Protein AF-A0A8S8YD33-F1 (afdb_monomer_lite)

Foldseek 3Di:
DFDQDPVRDTDDPADAADADADPDPDADADDDDLVVLQVLLLQLLVLLLLLLVLLLQLVVCVVVVNVVSNVVSVVSNVVSVVSNVVSLDFDKDKDKDWAADPPACQWYDPDVDDIHGHPGGTRIHIYIDTHNHWNDADQLVVLVVLLVCLLVVLVVLVVCCVPVVPDCVSVVVLVVCLVVSLSSLLRSLLSSVLNVLCVVLVDTDGSSLLSLLLVLLSVLLNQLVNCLVPPLLVPADPPDDPVRSVCCSVVPVSVVSSLVSLVVSLVVCLVQLQALSSLLSSQLSSLLSNSSSVSSVLLVVLSVVGSVSNSVSSVCSSVPVNNVSSRVSSNVRSVSNHCCNVVVVVVVVVVVVVVVVQVVQLVCLVVVDNDVPPPHSHGDDPPPVVVVVVVPDDDPPPPPDPDDDDDDDDDDDDDDDDDDDDDDDD

Secondary structure (DSSP, 8-state):
--EE-TTS-EEPPPPBPPB---SS---------HHHHHHHHHHTHHHHHHHHHHHHHHHHHHHTT-HHHHHHHHHHHHHHHHHHHHHSPPPEEEEEEEEEEEEEEEEEEETTEEEEEEEEEEEEEEEEEE---B--PPPTHHHHHHHHHHHHHHHHHHHHHHTSTT-HHHHHHHHHHHHHHHHHHHHHHHHHHHHHHHHHH----BHHHHHHHHHHHHHHHHHHHHHHHHTHHHHS-TTS-HHHHHHHIIIIIHHHHHHHHHHHHHHHTGGGG-SHHHHHHHHHHHHHHHHHHHHHHHHHHHTTT-HHHHHHHHHHIIIIIHHHHHHHHHHHHHHHHHHHHHHTHHHHHHHHHHHHHHHHHHHHHTTT---SSSS--S-----TTHHHHHTSS------------------------S----PPP-

Structure (mmCIF, N/CA/C/O backbone):
data_AF-A0A8S8YD33-F1
#
_entry.id   AF-A0A8S8YD33-F1
#
loop_
_atom_site.group_PDB
_atom_site.id
_atom_site.type_symbol
_atom_site.label_atom_id
_atom_site.label_alt_id
_atom_site.label_comp_id
_atom_site.label_asym_id
_atom_site.label_entity_id
_atom_site.label_seq_id
_atom_site.pdbx_PDB_ins_code
_atom_site.Cartn_x
_atom_site.Cartn_y
_atom_site.Cartn_z
_atom_site.occupancy
_atom_site.B_iso_or_equiv
_atom_site.auth_seq_id
_atom_site.auth_comp_id
_atom_site.auth_asym_id
_atom_site.auth_atom_id
_atom_site.pdbx_PDB_model_num
ATOM 1 N N . MET A 1 1 ? 0.042 -13.503 48.644 1.00 48.62 1 MET A N 1
ATOM 2 C CA . MET A 1 1 ? 0.749 -13.759 49.919 1.00 48.62 1 MET A CA 1
ATOM 3 C C . MET A 1 1 ? 0.079 -12.969 51.020 1.00 48.62 1 MET A C 1
ATOM 5 O O . MET A 1 1 ? 0.002 -11.761 50.881 1.00 48.62 1 MET A O 1
ATOM 9 N N . ARG A 1 2 ? -0.423 -13.624 52.069 1.00 61.50 2 ARG A N 1
ATOM 10 C CA . ARG A 1 2 ? -0.834 -12.936 53.302 1.00 61.50 2 ARG A CA 1
ATOM 11 C C . ARG A 1 2 ? 0.424 -12.749 54.149 1.00 61.50 2 ARG A C 1
ATOM 13 O O . ARG A 1 2 ? 1.148 -13.723 54.335 1.00 61.50 2 ARG A O 1
ATOM 20 N N . TRP A 1 3 ? 0.704 -11.539 54.613 1.00 63.03 3 TRP A N 1
ATOM 21 C CA . TRP A 1 3 ? 1.865 -11.266 55.469 1.00 63.03 3 TRP A CA 1
ATOM 22 C C . TRP A 1 3 ? 1.413 -10.521 56.723 1.00 63.03 3 TRP A C 1
ATOM 24 O O . TRP A 1 3 ? 0.431 -9.782 56.695 1.00 63.03 3 TRP A O 1
ATOM 34 N N . LYS A 1 4 ? 2.091 -10.771 57.843 1.00 60.91 4 LYS A N 1
ATOM 35 C CA . LYS A 1 4 ? 1.781 -10.147 59.128 1.00 60.91 4 LYS A CA 1
ATOM 36 C C . LYS A 1 4 ? 2.728 -8.968 59.352 1.00 60.91 4 LYS A C 1
ATOM 38 O O . LYS A 1 4 ? 3.943 -9.162 59.363 1.00 60.91 4 LYS A O 1
ATOM 43 N N . GLY A 1 5 ? 2.170 -7.765 59.459 1.00 70.56 5 GLY A N 1
ATOM 44 C CA . GLY A 1 5 ? 2.930 -6.529 59.625 1.00 70.56 5 GLY A CA 1
ATOM 45 C C . GLY A 1 5 ? 3.558 -6.400 61.021 1.00 70.56 5 GLY A C 1
ATOM 46 O O . GLY A 1 5 ? 3.204 -7.158 61.928 1.00 70.56 5 GLY A O 1
ATOM 47 N N . PRO A 1 6 ? 4.470 -5.428 61.227 1.00 64.62 6 PRO A N 1
ATOM 48 C CA . PRO A 1 6 ? 5.017 -5.087 62.549 1.00 64.62 6 PRO A CA 1
ATOM 49 C C . PRO A 1 6 ? 3.945 -4.668 63.569 1.00 64.62 6 PRO A C 1
ATOM 51 O O . PRO A 1 6 ? 4.169 -4.722 64.772 1.00 64.62 6 PRO A O 1
ATOM 54 N N . ASP A 1 7 ? 2.771 -4.269 63.083 1.00 75.88 7 ASP A N 1
ATOM 55 C CA . ASP A 1 7 ? 1.572 -3.924 63.849 1.00 75.88 7 ASP A CA 1
ATOM 56 C C . ASP A 1 7 ? 0.726 -5.152 64.252 1.00 75.88 7 ASP A C 1
ATOM 58 O O . ASP A 1 7 ? -0.344 -5.014 64.845 1.00 75.88 7 ASP A O 1
ATOM 62 N N . GLY A 1 8 ? 1.174 -6.364 63.908 1.00 71.38 8 GLY A N 1
ATOM 63 C CA . GLY A 1 8 ? 0.478 -7.615 64.193 1.00 71.38 8 GLY A CA 1
ATOM 64 C C . GLY A 1 8 ? -0.749 -7.875 63.314 1.00 71.38 8 GLY A C 1
ATOM 65 O O . GLY A 1 8 ? -1.385 -8.924 63.476 1.00 71.38 8 GLY A O 1
ATOM 66 N N . ARG A 1 9 ? -1.080 -6.982 62.370 1.00 70.44 9 ARG A N 1
ATOM 67 C CA . ARG A 1 9 ? -2.235 -7.132 61.477 1.00 70.44 9 ARG A CA 1
ATOM 68 C C . ARG A 1 9 ? -1.888 -8.012 60.281 1.00 70.44 9 ARG A C 1
ATOM 70 O O . ARG A 1 9 ? -0.763 -8.034 59.784 1.00 70.44 9 ARG A O 1
ATOM 77 N N . LEU A 1 10 ? -2.876 -8.783 59.830 1.00 69.06 10 LEU A N 1
ATOM 78 C CA . LEU A 1 10 ? -2.755 -9.628 58.648 1.00 69.06 10 LEU A CA 1
ATOM 79 C C . LEU A 1 10 ? -3.032 -8.774 57.406 1.00 69.06 10 LEU A C 1
ATOM 81 O O . LEU A 1 10 ? -4.183 -8.470 57.099 1.00 69.06 10 LEU A O 1
ATOM 85 N N . HIS A 1 11 ? -1.986 -8.397 56.682 1.00 62.88 11 HIS A N 1
ATOM 86 C CA . HIS A 1 11 ? -2.124 -7.711 55.408 1.00 62.88 11 HIS A CA 1
ATOM 87 C C . HIS A 1 11 ? -2.469 -8.730 54.324 1.00 62.88 11 HIS A C 1
ATOM 89 O O . HIS A 1 11 ? -1.691 -9.635 53.994 1.00 62.88 11 HIS A O 1
ATOM 95 N N . VAL A 1 12 ? -3.672 -8.583 53.777 1.00 64.44 12 VAL A N 1
ATOM 96 C CA . VAL A 1 12 ? -4.115 -9.298 52.584 1.00 64.44 12 VAL A CA 1
ATOM 97 C C . VAL A 1 12 ? -3.797 -8.405 51.384 1.00 64.44 12 VAL A C 1
ATOM 99 O O . VAL A 1 12 ? -4.122 -7.217 51.415 1.00 64.44 12 VAL A O 1
ATOM 102 N N . PRO A 1 13 ? -3.131 -8.926 50.342 1.00 63.09 13 PRO A N 1
ATOM 103 C CA . PRO A 1 13 ? -2.865 -8.151 49.145 1.00 63.09 13 PRO A CA 1
ATOM 104 C C . PRO A 1 13 ? -4.206 -7.771 48.526 1.00 63.09 13 PRO A C 1
ATOM 106 O O . PRO A 1 13 ? -5.097 -8.616 48.422 1.00 63.09 13 PRO A O 1
ATOM 109 N N . ALA A 1 14 ? -4.340 -6.505 48.136 1.00 63.59 14 ALA A N 1
ATOM 110 C CA . ALA A 1 14 ? -5.534 -6.038 47.453 1.00 63.59 14 ALA A CA 1
ATOM 111 C C . ALA A 1 14 ? -5.821 -6.926 46.228 1.00 63.59 14 ALA A C 1
ATOM 113 O O . ALA A 1 14 ? -4.873 -7.287 45.514 1.00 63.59 14 ALA A O 1
ATOM 114 N N . PRO A 1 15 ? -7.092 -7.295 45.987 1.00 63.69 15 PRO A N 1
ATOM 115 C CA . PRO A 1 15 ? -7.449 -8.116 44.842 1.00 63.69 15 PRO A CA 1
ATOM 116 C C . PRO A 1 15 ? -7.033 -7.412 43.547 1.00 63.69 15 PRO A C 1
ATOM 118 O O . PRO A 1 15 ? -7.144 -6.192 43.406 1.00 63.69 15 PRO A O 1
ATOM 121 N N . THR A 1 16 ? -6.497 -8.187 42.610 1.00 63.69 16 THR A N 1
ATOM 122 C CA . THR A 1 16 ? -6.202 -7.713 41.258 1.00 63.69 16 THR A CA 1
ATOM 123 C C . THR A 1 16 ? -7.495 -7.627 40.466 1.00 63.69 16 THR A C 1
ATOM 125 O O . THR A 1 16 ? -8.270 -8.580 40.475 1.00 63.69 16 THR A O 1
ATOM 128 N N . ALA A 1 17 ? -7.710 -6.516 39.764 1.00 67.62 17 ALA A N 1
ATOM 129 C CA . ALA A 1 17 ? -8.888 -6.364 38.917 1.00 67.62 17 ALA A CA 1
ATOM 130 C C . ALA A 1 17 ? -8.902 -7.408 37.793 1.00 67.62 17 ALA A C 1
ATOM 132 O O . ALA A 1 17 ? -7.893 -7.611 37.105 1.00 67.62 17 ALA A O 1
ATOM 133 N N . GLU A 1 18 ? -10.059 -8.030 37.595 1.00 70.44 18 GLU A N 1
ATOM 134 C CA . GLU A 1 18 ? -10.301 -8.941 36.483 1.00 70.44 18 GLU A CA 1
ATOM 135 C C . GLU A 1 18 ? -10.449 -8.166 35.172 1.00 70.44 18 GLU A C 1
ATOM 137 O O . GLU A 1 18 ? -10.909 -7.021 35.150 1.00 70.44 18 GLU A O 1
ATOM 142 N N . ILE A 1 19 ? -10.030 -8.795 34.070 1.00 70.00 19 ILE A N 1
ATOM 143 C CA . ILE A 1 19 ? -10.244 -8.247 32.731 1.00 70.00 19 ILE A CA 1
ATOM 144 C C . ILE A 1 19 ? -11.696 -8.525 32.348 1.00 70.00 19 ILE A C 1
ATOM 146 O O . ILE A 1 19 ? -12.063 -9.679 32.137 1.00 70.00 19 ILE A O 1
ATOM 150 N N . THR A 1 20 ? -12.507 -7.480 32.233 1.00 70.12 20 THR A N 1
ATOM 151 C CA . THR A 1 20 ? -13.921 -7.571 31.855 1.00 70.12 20 THR A CA 1
ATOM 152 C C . THR A 1 20 ? -14.160 -6.900 30.501 1.00 70.12 20 THR A C 1
ATOM 154 O O . THR A 1 20 ? -13.460 -5.961 30.102 1.00 70.12 20 THR A O 1
ATOM 157 N N . LYS A 1 21 ? -15.154 -7.387 29.749 1.00 66.62 21 LYS A N 1
ATOM 158 C CA . LYS A 1 21 ? -15.618 -6.718 28.525 1.00 66.62 21 LYS A CA 1
ATOM 159 C C . LYS A 1 21 ? -16.372 -5.450 28.929 1.00 66.62 21 LYS A C 1
ATOM 161 O O . LYS A 1 21 ? -17.185 -5.504 29.846 1.00 66.62 21 LYS A O 1
ATOM 166 N N . MET A 1 22 ? -16.108 -4.323 28.268 1.00 64.81 22 MET A N 1
ATOM 167 C CA . MET A 1 22 ? -16.877 -3.108 28.545 1.00 64.81 22 MET A CA 1
ATOM 168 C C . MET A 1 22 ? -18.336 -3.280 28.116 1.00 64.81 22 MET A C 1
ATOM 170 O O . MET A 1 22 ? -18.616 -3.848 27.061 1.00 64.81 22 MET A O 1
ATOM 174 N N . THR A 1 23 ? -19.246 -2.775 28.945 1.00 62.62 23 THR A N 1
ATOM 175 C CA . THR A 1 23 ? -20.694 -2.751 28.696 1.00 62.62 23 THR A CA 1
ATOM 176 C C . THR A 1 23 ? -21.121 -1.570 27.821 1.00 62.62 23 THR A C 1
ATOM 178 O O . THR A 1 23 ? -22.196 -1.610 27.231 1.00 62.62 23 THR A O 1
ATOM 181 N N . THR A 1 24 ? -20.272 -0.546 27.692 1.00 59.47 24 THR A N 1
ATOM 182 C CA . THR A 1 24 ? -20.477 0.645 26.857 1.00 59.47 24 THR A CA 1
ATOM 183 C C . THR A 1 24 ? -19.311 0.857 25.893 1.00 59.47 24 THR A C 1
ATOM 185 O O . THR A 1 24 ? -18.147 0.685 26.257 1.00 59.47 24 THR A O 1
ATOM 188 N N . ASP A 1 25 ? -19.613 1.281 24.662 1.00 58.94 25 ASP A N 1
ATOM 189 C CA . ASP A 1 25 ? -18.620 1.623 23.635 1.00 58.94 25 ASP A CA 1
ATOM 190 C C . ASP A 1 25 ? -17.935 2.966 23.950 1.00 58.94 25 ASP A C 1
ATOM 192 O O . ASP A 1 25 ? -18.153 3.987 23.295 1.00 58.94 25 ASP A O 1
ATOM 196 N N . LEU A 1 26 ? -17.097 2.995 24.988 1.00 64.81 26 LEU A N 1
ATOM 197 C CA . LEU A 1 26 ? -16.274 4.163 25.282 1.00 64.81 26 LEU A CA 1
ATOM 198 C C . LEU A 1 26 ? -15.141 4.267 24.252 1.00 64.81 26 LEU A C 1
ATOM 200 O O . LEU A 1 26 ? -14.199 3.471 24.237 1.00 64.81 26 LEU A O 1
ATOM 204 N N . VAL A 1 27 ? -15.213 5.296 23.409 1.00 64.81 27 VAL A N 1
ATOM 205 C CA . VAL A 1 27 ? -14.166 5.632 22.440 1.00 64.81 27 VAL A CA 1
ATOM 206 C C . VAL A 1 27 ? -13.155 6.567 23.097 1.00 64.81 27 VAL A C 1
ATOM 208 O O . VAL A 1 27 ? -13.447 7.729 23.369 1.00 64.81 27 VAL A O 1
ATOM 211 N N . ILE A 1 28 ? -11.938 6.072 23.328 1.00 67.69 28 ILE A N 1
ATOM 212 C CA . ILE A 1 28 ? -10.814 6.903 23.769 1.00 67.69 28 ILE A CA 1
ATOM 213 C C . ILE A 1 28 ? -10.047 7.353 22.524 1.00 67.69 28 ILE A C 1
ATOM 215 O O . ILE A 1 28 ? -9.355 6.556 21.888 1.00 67.69 28 ILE A O 1
ATOM 219 N N . SER A 1 29 ? -10.186 8.630 22.166 1.00 67.62 29 SER A N 1
ATOM 220 C CA . SER A 1 29 ? -9.461 9.257 21.057 1.00 67.62 29 SER A CA 1
ATOM 221 C C . SER A 1 29 ? -8.371 10.193 21.570 1.00 67.62 29 SER A C 1
ATOM 223 O O . SER A 1 29 ? -8.594 10.957 22.510 1.00 67.62 29 SER A O 1
ATOM 225 N N . SER A 1 30 ? -7.218 10.203 20.907 1.00 68.00 30 SER A N 1
ATOM 226 C CA . SER A 1 30 ? -6.157 11.189 21.131 1.00 68.00 30 SER A CA 1
ATOM 227 C C . SER A 1 30 ? -6.092 12.185 19.969 1.00 68.00 30 SER A C 1
ATOM 229 O O . SER A 1 30 ? -6.488 11.857 18.852 1.00 68.00 30 SER A O 1
ATOM 231 N N . ARG A 1 31 ? -5.572 13.402 20.191 1.00 66.81 31 ARG A N 1
ATOM 232 C CA . ARG A 1 31 ? -5.235 14.303 19.075 1.00 66.81 31 ARG A CA 1
ATOM 233 C C . ARG A 1 31 ? -3.974 13.789 18.381 1.00 66.81 31 ARG A C 1
ATOM 235 O O . ARG A 1 31 ? -2.876 13.893 18.928 1.00 66.81 31 ARG A O 1
ATOM 242 N N . GLY A 1 32 ? -4.133 13.230 17.186 1.00 62.94 32 GLY A N 1
ATOM 243 C CA . GLY A 1 32 ? -3.024 12.835 16.322 1.00 62.94 32 GLY A CA 1
ATOM 244 C C . GLY A 1 32 ? -2.576 13.979 15.412 1.00 62.94 32 GLY A C 1
ATOM 245 O O . GLY A 1 32 ? -3.375 14.814 15.014 1.00 62.94 32 GLY A O 1
ATOM 246 N N . SER A 1 33 ? -1.291 14.016 15.051 1.00 77.25 33 SER A N 1
ATOM 247 C CA . SER A 1 33 ? -0.843 14.817 13.903 1.00 77.25 33 SER A CA 1
ATOM 248 C C . SER A 1 33 ? -1.083 14.007 12.623 1.00 77.25 33 SER A C 1
ATOM 250 O O . SER A 1 33 ? -0.568 12.883 12.548 1.00 77.25 33 SER A O 1
ATOM 252 N N . PRO A 1 34 ? -1.779 14.551 11.604 1.00 78.88 34 PRO A N 1
ATOM 253 C CA . PRO A 1 34 ? -2.053 13.835 10.356 1.00 78.88 34 PRO A CA 1
ATOM 254 C C . PRO A 1 34 ? -0.788 13.283 9.683 1.00 78.88 34 PRO A C 1
ATOM 256 O O . PRO A 1 34 ? -0.752 12.146 9.218 1.00 78.88 34 PRO A O 1
ATOM 259 N N . TRP A 1 35 ? 0.305 14.052 9.710 1.00 81.75 35 TRP A N 1
ATOM 260 C CA . TRP A 1 35 ? 1.582 13.654 9.110 1.00 81.75 35 TRP A CA 1
ATOM 261 C C . TRP A 1 35 ? 2.293 12.532 9.870 1.00 81.75 35 TRP A C 1
ATOM 263 O O . TRP A 1 35 ? 2.994 11.732 9.257 1.00 81.75 35 TRP A O 1
ATOM 273 N N . ARG A 1 36 ? 2.100 12.441 11.192 1.00 81.50 36 ARG A N 1
ATOM 274 C CA . ARG A 1 36 ? 2.670 11.358 12.011 1.00 81.50 36 ARG A CA 1
ATOM 275 C C . ARG A 1 36 ? 1.928 10.041 11.800 1.00 81.50 36 ARG A C 1
ATOM 277 O O . ARG A 1 36 ? 2.542 8.979 11.822 1.00 81.50 36 ARG A O 1
ATOM 284 N N . ILE A 1 37 ? 0.612 10.113 11.618 1.00 76.88 37 ILE A N 1
ATOM 285 C CA . ILE A 1 37 ? -0.213 8.953 11.266 1.00 76.88 37 ILE A CA 1
ATOM 286 C C . ILE A 1 37 ? 0.233 8.417 9.904 1.00 76.88 37 ILE A C 1
ATOM 288 O O . ILE A 1 37 ? 0.554 7.237 9.775 1.00 76.88 37 ILE A O 1
ATOM 292 N N . TYR A 1 38 ? 0.363 9.316 8.930 1.00 79.12 38 TYR A N 1
ATOM 293 C CA . TYR A 1 38 ? 0.845 8.982 7.599 1.00 79.12 38 TYR A CA 1
ATOM 294 C C . TYR A 1 38 ? 2.250 8.371 7.596 1.00 79.12 38 TYR A C 1
ATOM 296 O O . TYR A 1 38 ? 2.455 7.317 6.999 1.00 79.12 38 TYR A O 1
ATOM 304 N N . SER A 1 39 ? 3.224 8.989 8.271 1.00 81.44 39 SER A N 1
ATOM 305 C CA . SER A 1 39 ? 4.597 8.472 8.267 1.00 81.44 39 SER A CA 1
ATOM 306 C C . SER A 1 39 ? 4.684 7.074 8.878 1.00 81.44 39 SER A C 1
ATOM 308 O O . SER A 1 39 ? 5.430 6.233 8.382 1.00 81.44 39 SER A O 1
ATOM 310 N N . ARG A 1 40 ? 3.868 6.789 9.900 1.00 82.69 40 ARG A N 1
ATOM 311 C CA . ARG A 1 40 ? 3.754 5.448 10.477 1.00 82.69 40 ARG A CA 1
ATOM 312 C C . ARG A 1 40 ? 3.147 4.448 9.494 1.00 82.69 40 ARG A C 1
ATOM 314 O O . ARG A 1 40 ? 3.679 3.350 9.370 1.00 82.69 40 ARG A O 1
ATOM 321 N N . MET A 1 41 ? 2.076 4.825 8.795 1.00 81.75 41 MET A N 1
ATOM 322 C CA . MET A 1 41 ? 1.476 4.001 7.740 1.00 81.75 41 MET A CA 1
ATOM 323 C C . MET A 1 41 ? 2.497 3.691 6.643 1.00 81.75 41 MET A C 1
ATOM 325 O O . MET A 1 41 ? 2.693 2.530 6.305 1.00 81.75 41 MET A O 1
ATOM 329 N N . MET A 1 42 ? 3.226 4.691 6.146 1.00 82.56 42 MET A N 1
ATOM 330 C CA . MET A 1 42 ? 4.232 4.486 5.096 1.00 82.56 42 MET A CA 1
ATOM 331 C C . MET A 1 42 ? 5.434 3.667 5.563 1.00 82.56 42 MET A C 1
ATOM 333 O O . MET A 1 42 ? 6.000 2.909 4.779 1.00 82.56 42 MET A O 1
ATOM 337 N N . ALA A 1 43 ? 5.799 3.741 6.845 1.00 87.25 43 ALA A N 1
ATOM 338 C CA . ALA A 1 43 ? 6.868 2.915 7.398 1.00 87.25 43 ALA A CA 1
ATOM 339 C C . ALA A 1 43 ? 6.572 1.405 7.309 1.00 87.25 43 ALA A C 1
ATOM 341 O O . ALA A 1 43 ? 7.507 0.610 7.355 1.00 87.25 43 ALA A O 1
ATOM 342 N N . THR A 1 44 ? 5.304 0.998 7.152 1.00 89.62 44 THR A N 1
ATOM 343 C CA . THR A 1 44 ? 4.936 -0.416 6.948 1.00 89.62 44 THR A CA 1
ATOM 344 C C . THR A 1 44 ? 5.209 -0.924 5.529 1.00 89.62 44 THR A C 1
ATOM 346 O O . THR A 1 44 ? 5.361 -2.131 5.343 1.00 89.62 44 THR A O 1
ATOM 349 N N . VAL A 1 45 ? 5.353 -0.025 4.549 1.00 92.75 45 VAL A N 1
ATOM 350 C CA . VAL A 1 45 ? 5.555 -0.383 3.137 1.00 92.75 45 VAL A CA 1
ATOM 351 C C . VAL A 1 45 ? 6.935 -0.999 2.915 1.00 92.75 45 VAL A C 1
ATOM 353 O O . VAL A 1 45 ? 7.045 -2.013 2.235 1.00 92.75 45 VAL A O 1
ATOM 356 N N . PHE A 1 46 ? 7.992 -0.443 3.520 1.00 92.06 46 PHE A N 1
ATOM 357 C CA . PHE A 1 46 ? 9.354 -0.953 3.321 1.00 92.06 46 PHE A CA 1
ATOM 358 C C . PHE A 1 46 ? 9.526 -2.405 3.793 1.00 92.06 46 PHE A C 1
ATOM 360 O O . PHE A 1 46 ? 9.989 -3.218 2.995 1.00 92.06 46 PHE A O 1
ATOM 367 N N . PRO A 1 47 ? 9.127 -2.791 5.026 1.00 94.75 47 PRO A N 1
ATOM 368 C CA . PRO A 1 47 ? 9.139 -4.194 5.424 1.00 94.75 47 PRO A CA 1
ATOM 369 C C . PRO A 1 47 ? 8.334 -5.076 4.470 1.00 94.75 47 PRO A C 1
ATOM 371 O O . PRO A 1 47 ? 8.832 -6.117 4.058 1.00 94.75 47 PRO A O 1
ATOM 374 N N . ALA A 1 48 ? 7.129 -4.649 4.076 1.00 94.56 48 ALA A N 1
ATOM 375 C CA . ALA A 1 48 ? 6.287 -5.411 3.158 1.00 94.56 48 ALA A CA 1
ATOM 376 C C . ALA A 1 48 ? 6.961 -5.623 1.789 1.00 94.56 48 ALA A C 1
ATOM 378 O O . ALA A 1 48 ? 6.924 -6.726 1.258 1.00 94.56 48 ALA A O 1
ATOM 379 N N . PHE A 1 49 ? 7.652 -4.617 1.255 1.00 93.31 49 PHE A N 1
ATOM 380 C CA . PHE A 1 49 ? 8.395 -4.720 -0.000 1.00 93.31 49 PHE A CA 1
ATOM 381 C C . PHE A 1 49 ? 9.551 -5.723 0.067 1.00 93.31 49 PHE A C 1
ATOM 383 O O . PHE A 1 49 ? 9.689 -6.571 -0.810 1.00 93.31 49 PHE A O 1
ATOM 390 N N . PHE A 1 50 ? 10.368 -5.686 1.123 1.00 94.56 50 PHE A N 1
ATOM 391 C CA . PHE A 1 50 ? 11.429 -6.688 1.291 1.00 94.56 50 PHE A CA 1
ATOM 392 C C . PHE A 1 50 ? 10.849 -8.096 1.493 1.00 94.56 50 PHE A C 1
ATOM 394 O O . PHE A 1 50 ? 11.398 -9.083 0.991 1.00 94.56 50 PHE A O 1
ATOM 401 N N . LEU A 1 51 ? 9.711 -8.199 2.185 1.00 96.19 51 LEU A N 1
ATOM 402 C CA . LEU A 1 51 ? 8.991 -9.461 2.339 1.00 96.19 51 LEU A CA 1
ATOM 403 C C . LEU A 1 51 ? 8.450 -9.993 1.016 1.00 96.19 51 LEU A C 1
ATOM 405 O O . LEU A 1 51 ? 8.518 -11.196 0.792 1.00 96.19 51 LEU A O 1
ATOM 409 N N . LEU A 1 52 ? 7.989 -9.124 0.120 1.00 95.75 52 LEU A N 1
ATOM 410 C CA . LEU A 1 52 ? 7.530 -9.518 -1.208 1.00 95.75 52 LEU A CA 1
ATOM 411 C C . LEU A 1 52 ? 8.634 -10.236 -1.999 1.00 95.75 52 LEU A C 1
ATOM 413 O O . LEU A 1 52 ? 8.421 -11.340 -2.495 1.00 95.75 52 LEU A O 1
ATOM 417 N N . TYR A 1 53 ? 9.826 -9.638 -2.082 1.00 94.44 53 TYR A N 1
ATOM 418 C CA . TYR A 1 53 ? 10.946 -10.218 -2.833 1.00 94.44 53 TYR A CA 1
ATOM 419 C C . TYR A 1 53 ? 11.542 -11.456 -2.161 1.00 94.44 53 TYR A C 1
ATOM 421 O O . TYR A 1 53 ? 11.878 -12.418 -2.845 1.00 94.44 53 TYR A O 1
ATOM 429 N N . SER A 1 54 ? 11.657 -11.472 -0.830 1.00 95.56 54 SER A N 1
ATOM 430 C CA . SER A 1 54 ? 12.088 -12.687 -0.120 1.00 95.56 54 SER A CA 1
ATOM 431 C C . SER A 1 54 ? 11.081 -13.826 -0.281 1.00 95.56 54 SER A C 1
ATOM 433 O O . SER A 1 54 ? 11.499 -14.958 -0.500 1.00 95.56 54 SER A O 1
ATOM 435 N N . CYS A 1 55 ? 9.776 -13.535 -0.272 1.00 95.44 55 CYS A N 1
ATOM 436 C CA . CYS A 1 55 ? 8.736 -14.510 -0.598 1.00 95.44 55 CYS A CA 1
ATOM 437 C C . CYS A 1 55 ? 8.913 -15.054 -2.024 1.00 95.44 55 CYS A C 1
ATOM 439 O O . CYS A 1 55 ? 8.945 -16.270 -2.198 1.00 95.44 55 CYS A O 1
ATOM 441 N N . LEU A 1 56 ? 9.134 -14.180 -3.019 1.00 95.06 56 LEU A N 1
ATOM 442 C CA . LEU A 1 56 ? 9.421 -14.603 -4.396 1.00 95.06 56 LEU A CA 1
ATOM 443 C C . LEU A 1 56 ? 10.615 -15.553 -4.463 1.00 95.06 56 LEU A C 1
ATOM 445 O O . LEU A 1 56 ? 10.519 -16.618 -5.064 1.00 95.06 56 LEU A O 1
ATOM 449 N N . LEU A 1 57 ? 11.729 -15.191 -3.826 1.00 95.62 57 LEU A N 1
ATOM 450 C CA . LEU A 1 57 ? 12.933 -16.018 -3.828 1.00 95.62 57 LEU A CA 1
ATOM 451 C C . LEU A 1 57 ? 12.708 -17.370 -3.147 1.00 95.62 57 LEU A C 1
ATOM 453 O O . LEU A 1 57 ? 13.224 -18.374 -3.626 1.00 95.62 57 LEU A O 1
ATOM 457 N N . ILE A 1 58 ? 11.921 -17.424 -2.068 1.00 96.31 58 ILE A N 1
ATOM 458 C CA . ILE A 1 58 ? 11.542 -18.695 -1.435 1.00 96.31 58 ILE A CA 1
ATOM 459 C C . ILE A 1 58 ? 10.745 -19.556 -2.418 1.00 96.31 58 ILE A C 1
ATOM 461 O O . ILE A 1 58 ? 11.057 -20.735 -2.565 1.00 96.31 58 ILE A O 1
ATOM 465 N N . VAL A 1 59 ? 9.755 -18.985 -3.113 1.00 95.31 59 VAL A N 1
ATOM 466 C CA . VAL A 1 59 ? 8.947 -19.720 -4.100 1.00 95.31 59 VAL A CA 1
ATOM 467 C C . VAL A 1 59 ? 9.809 -20.214 -5.262 1.00 95.31 59 VAL A C 1
ATOM 469 O O . VAL A 1 59 ? 9.726 -21.389 -5.601 1.00 95.31 59 VAL A O 1
ATOM 472 N N . ILE A 1 60 ? 10.686 -19.371 -5.817 1.00 95.19 60 ILE A N 1
ATOM 473 C CA . ILE A 1 60 ? 11.643 -19.774 -6.862 1.00 95.19 60 ILE A CA 1
ATOM 474 C C . ILE A 1 60 ? 12.537 -20.910 -6.356 1.00 95.19 60 ILE A C 1
ATOM 476 O O . ILE A 1 60 ? 12.659 -21.938 -7.010 1.00 95.19 60 ILE A O 1
ATOM 480 N N . GLY A 1 61 ? 13.102 -20.779 -5.153 1.00 96.12 61 GLY A N 1
ATOM 481 C CA . GLY A 1 61 ? 13.929 -21.824 -4.554 1.00 96.12 61 GLY A CA 1
ATOM 482 C C . GLY A 1 61 ? 13.184 -23.148 -4.353 1.00 96.12 61 GLY A C 1
ATOM 483 O O . GLY A 1 61 ? 13.788 -24.207 -4.501 1.00 96.12 61 GLY A O 1
ATOM 484 N N . LEU A 1 62 ? 11.882 -23.105 -4.049 1.00 95.50 62 LEU A N 1
ATOM 485 C CA . LEU A 1 62 ? 11.029 -24.295 -3.957 1.00 95.50 62 LEU A CA 1
ATOM 486 C C . LEU A 1 62 ? 10.766 -24.926 -5.329 1.00 95.50 62 LEU A C 1
ATOM 488 O O . LEU A 1 62 ? 10.837 -26.147 -5.443 1.00 95.50 62 LEU A O 1
ATOM 492 N N . VAL A 1 63 ? 10.485 -24.116 -6.352 1.00 94.12 63 VAL A N 1
ATOM 493 C CA . VAL A 1 63 ? 10.262 -24.585 -7.732 1.00 94.12 63 VAL A CA 1
ATOM 494 C C . VAL A 1 63 ? 11.530 -25.230 -8.300 1.00 94.12 63 VAL A C 1
ATOM 496 O O . VAL A 1 63 ? 11.467 -26.328 -8.850 1.00 94.12 63 VAL A O 1
ATOM 499 N N . ASP A 1 64 ? 12.686 -24.605 -8.077 1.00 95.12 64 ASP A N 1
ATOM 500 C CA . ASP A 1 64 ? 13.990 -25.063 -8.573 1.00 95.12 64 ASP A CA 1
ATOM 501 C C . ASP A 1 64 ? 14.632 -26.155 -7.701 1.00 95.12 64 ASP A C 1
ATOM 503 O O . ASP A 1 64 ? 15.751 -26.594 -7.977 1.00 95.12 64 ASP A O 1
ATOM 507 N N . TRP A 1 65 ? 13.971 -26.573 -6.614 1.00 95.88 65 TRP A N 1
ATOM 508 C CA . TRP A 1 65 ? 14.525 -27.493 -5.611 1.00 95.88 65 TRP A CA 1
ATOM 509 C C . TRP A 1 65 ? 15.904 -27.060 -5.078 1.00 95.88 65 TRP A C 1
ATOM 511 O O . TRP A 1 65 ? 16.772 -27.886 -4.788 1.00 95.88 65 TRP A O 1
ATOM 521 N N . ASN A 1 66 ? 16.117 -25.750 -4.924 1.00 97.69 66 ASN A N 1
ATOM 522 C CA . ASN A 1 66 ? 17.381 -25.167 -4.491 1.00 97.69 66 ASN A CA 1
ATOM 523 C C . ASN A 1 66 ? 17.344 -24.798 -2.993 1.00 97.69 66 ASN A C 1
ATOM 525 O O . ASN A 1 66 ? 16.866 -23.715 -2.631 1.00 97.69 66 ASN A O 1
ATOM 529 N N . PRO A 1 67 ? 17.899 -25.640 -2.096 1.00 97.06 67 PRO A N 1
ATOM 530 C CA . PRO A 1 67 ? 17.855 -25.390 -0.656 1.00 97.06 67 PRO A CA 1
ATOM 531 C C . PRO A 1 67 ? 18.633 -24.134 -0.247 1.00 97.06 67 PRO A C 1
ATOM 533 O O . PRO A 1 67 ? 18.270 -23.483 0.730 1.00 97.06 67 PRO A O 1
ATOM 536 N N . THR A 1 68 ? 19.673 -23.756 -0.994 1.00 97.44 68 THR A N 1
ATOM 537 C CA . THR A 1 68 ? 20.489 -22.575 -0.690 1.00 97.44 68 THR A CA 1
ATOM 538 C C . THR A 1 68 ? 19.672 -21.295 -0.836 1.00 97.44 68 THR A C 1
ATOM 540 O O . THR A 1 68 ? 19.692 -20.457 0.065 1.00 97.44 68 THR A O 1
ATOM 543 N N . ILE A 1 69 ? 18.909 -21.161 -1.928 1.00 96.81 69 ILE A N 1
ATOM 544 C CA . ILE A 1 69 ? 18.036 -19.998 -2.148 1.00 96.81 69 ILE A CA 1
ATOM 545 C C . ILE A 1 69 ? 16.972 -19.931 -1.051 1.00 96.81 69 ILE A C 1
ATOM 547 O O . ILE A 1 69 ? 16.782 -18.871 -0.456 1.00 96.81 69 ILE A O 1
ATOM 551 N N . ILE A 1 70 ? 16.340 -21.065 -0.725 1.00 97.69 70 ILE A N 1
ATOM 552 C CA . ILE A 1 70 ? 15.308 -21.138 0.318 1.00 97.69 70 ILE A CA 1
ATOM 553 C C . ILE A 1 70 ? 15.864 -20.671 1.668 1.00 97.69 70 ILE A C 1
ATOM 555 O O . ILE A 1 70 ? 15.259 -19.816 2.318 1.00 97.69 70 ILE A O 1
ATOM 559 N N . ILE A 1 71 ? 17.017 -21.198 2.094 1.00 97.81 71 ILE A N 1
ATOM 560 C CA . ILE A 1 71 ? 17.624 -20.866 3.391 1.00 97.81 71 ILE A CA 1
ATOM 561 C C . ILE A 1 71 ? 18.015 -19.387 3.439 1.00 97.81 71 ILE A C 1
ATOM 563 O O . ILE A 1 71 ? 17.665 -18.690 4.393 1.00 97.81 71 ILE A O 1
ATOM 567 N N . VAL A 1 72 ? 18.705 -18.885 2.411 1.00 97.38 72 VAL A N 1
ATOM 568 C CA . VAL A 1 72 ? 19.166 -17.490 2.370 1.00 97.38 72 VAL A CA 1
ATOM 569 C C . VAL A 1 72 ? 17.981 -16.524 2.349 1.00 97.38 72 VAL A C 1
ATOM 571 O O . VAL A 1 72 ? 17.943 -15.589 3.149 1.00 97.38 72 VAL A O 1
ATOM 574 N N . ALA A 1 73 ? 16.982 -16.767 1.499 1.00 96.75 73 ALA A N 1
ATOM 575 C CA . ALA A 1 73 ? 15.793 -15.924 1.416 1.00 96.75 73 ALA A CA 1
ATOM 576 C C . ALA A 1 73 ? 14.979 -15.946 2.722 1.00 96.75 73 ALA A C 1
ATOM 578 O O . ALA A 1 73 ? 14.528 -14.896 3.186 1.00 96.75 73 ALA A O 1
ATOM 579 N N . SER A 1 74 ? 14.874 -17.111 3.371 1.00 96.44 74 SER A N 1
ATOM 580 C CA . SER A 1 74 ? 14.224 -17.243 4.680 1.00 96.44 74 SER A CA 1
ATOM 581 C C . SER A 1 74 ? 14.945 -16.431 5.755 1.00 96.44 74 SER A C 1
ATOM 583 O O . SER A 1 74 ? 14.297 -15.691 6.492 1.00 96.44 74 SER A O 1
ATOM 585 N N . LEU A 1 75 ? 16.279 -16.487 5.821 1.00 96.81 75 LEU A N 1
ATOM 586 C CA . LEU A 1 75 ? 17.059 -15.698 6.781 1.00 96.81 75 LEU A CA 1
ATOM 587 C C . LEU A 1 75 ? 16.920 -14.186 6.541 1.00 96.81 75 LEU A C 1
ATOM 589 O O . LEU A 1 75 ? 16.743 -13.429 7.496 1.00 96.81 75 LEU A O 1
ATOM 593 N N . ILE A 1 76 ? 16.930 -13.748 5.277 1.00 96.25 76 ILE A N 1
ATOM 594 C CA . ILE A 1 76 ? 16.738 -12.338 4.896 1.00 96.25 76 ILE A CA 1
ATOM 595 C C . ILE A 1 76 ? 15.320 -11.846 5.233 1.00 96.25 76 ILE A C 1
ATOM 597 O O . ILE A 1 76 ? 15.138 -10.663 5.518 1.00 96.25 76 ILE A O 1
ATOM 601 N N . SER A 1 77 ? 14.319 -12.732 5.259 1.00 96.75 77 SER A N 1
ATOM 602 C CA . SER A 1 77 ? 12.941 -12.370 5.622 1.00 96.75 77 SER A CA 1
ATOM 603 C C . SER A 1 77 ? 12.755 -12.060 7.118 1.00 96.75 77 SER A C 1
ATOM 605 O O . SER A 1 77 ? 11.854 -11.300 7.479 1.00 96.75 77 SER A O 1
ATOM 607 N N . ILE A 1 78 ? 13.622 -12.575 8.004 1.00 96.25 78 ILE A N 1
ATOM 608 C CA . ILE A 1 78 ? 13.450 -12.454 9.463 1.00 96.25 78 ILE A CA 1
ATOM 609 C C . ILE A 1 78 ? 13.441 -10.985 9.931 1.00 96.25 78 ILE A C 1
ATOM 611 O O . ILE A 1 78 ? 12.491 -10.601 10.623 1.00 96.25 78 ILE A O 1
ATOM 615 N N . PRO A 1 79 ? 14.426 -10.122 9.591 1.00 96.06 79 PRO A N 1
ATOM 616 C CA . PRO A 1 79 ? 14.417 -8.741 10.071 1.00 96.06 79 PRO A CA 1
ATOM 617 C C . PRO A 1 79 ? 13.196 -7.930 9.593 1.00 96.06 79 PRO A C 1
ATOM 619 O O . PRO A 1 79 ? 12.572 -7.280 10.439 1.00 96.06 79 PRO A O 1
ATOM 622 N N . PRO A 1 80 ? 12.782 -7.983 8.307 1.00 95.38 80 PRO A N 1
ATOM 623 C CA . PRO A 1 80 ? 11.543 -7.352 7.858 1.00 95.38 80 PRO A CA 1
ATOM 624 C C . PRO A 1 80 ? 10.285 -7.889 8.558 1.00 95.38 80 PRO A C 1
ATOM 626 O O . PRO A 1 80 ? 9.432 -7.077 8.911 1.00 95.38 80 PRO A O 1
ATOM 629 N N . ILE A 1 81 ? 10.177 -9.199 8.846 1.00 94.56 81 ILE A N 1
ATOM 630 C CA . ILE A 1 81 ? 9.060 -9.755 9.643 1.00 94.56 81 ILE A CA 1
ATOM 631 C C . ILE A 1 81 ? 9.027 -9.102 11.026 1.00 94.56 81 ILE A C 1
ATOM 633 O O . ILE A 1 81 ? 7.996 -8.578 11.446 1.00 94.56 81 ILE A O 1
ATOM 637 N N . LEU A 1 82 ? 10.157 -9.099 11.739 1.00 94.69 82 LEU A N 1
ATOM 638 C CA . LEU A 1 82 ? 10.238 -8.533 13.089 1.00 94.69 82 LEU A CA 1
ATOM 639 C C . LEU A 1 82 ? 9.921 -7.033 13.097 1.00 94.69 82 LEU A C 1
ATOM 641 O O . LEU A 1 82 ? 9.258 -6.543 14.015 1.00 94.69 82 LEU A O 1
ATOM 645 N N . LEU A 1 83 ? 10.369 -6.306 12.072 1.00 93.44 83 LEU A N 1
ATOM 646 C CA . LEU A 1 83 ? 10.085 -4.886 11.906 1.00 93.44 83 LEU A CA 1
ATOM 647 C C . LEU A 1 83 ? 8.602 -4.640 11.604 1.00 93.44 83 LEU A C 1
ATOM 649 O O . LEU A 1 83 ? 7.992 -3.796 12.261 1.00 93.44 83 LEU A O 1
ATOM 653 N N . ALA A 1 84 ? 8.003 -5.407 10.688 1.00 90.50 84 ALA A N 1
ATOM 654 C CA . ALA A 1 84 ? 6.576 -5.342 10.391 1.00 90.50 84 ALA A CA 1
ATOM 655 C C . ALA A 1 84 ? 5.754 -5.594 11.662 1.00 90.50 84 ALA A C 1
ATOM 657 O O . ALA A 1 84 ? 4.977 -4.731 12.063 1.00 90.50 84 ALA A O 1
ATOM 658 N N . LEU A 1 85 ? 6.031 -6.692 12.377 1.00 89.38 85 LEU A N 1
ATOM 659 C CA . LEU A 1 85 ? 5.383 -7.047 13.645 1.00 89.38 85 LEU A CA 1
ATOM 660 C C . LEU A 1 85 ? 5.597 -6.024 14.761 1.00 89.38 85 LEU A C 1
ATOM 662 O O . LEU A 1 85 ? 4.862 -6.048 15.745 1.00 89.38 85 LEU A O 1
ATOM 666 N N . ARG A 1 86 ? 6.625 -5.173 14.684 1.00 89.75 86 ARG A N 1
ATOM 667 C CA . ARG A 1 86 ? 6.863 -4.092 15.649 1.00 89.75 86 ARG A CA 1
ATOM 668 C C . ARG A 1 86 ? 6.069 -2.838 15.297 1.00 89.75 86 ARG A C 1
ATOM 670 O O . ARG A 1 86 ? 5.550 -2.199 16.209 1.00 89.75 86 ARG A O 1
ATOM 677 N N . ILE A 1 87 ? 5.986 -2.484 14.014 1.00 86.31 87 ILE A N 1
ATOM 678 C CA . ILE A 1 87 ? 5.303 -1.269 13.543 1.00 86.31 87 ILE A CA 1
ATOM 679 C C . ILE A 1 87 ? 3.780 -1.454 13.556 1.00 86.31 87 ILE A C 1
ATOM 681 O O . ILE A 1 87 ? 3.065 -0.525 13.927 1.00 86.31 87 ILE A O 1
ATOM 685 N N . THR A 1 88 ? 3.280 -2.642 13.202 1.00 82.88 88 THR A N 1
ATOM 686 C CA . THR A 1 88 ? 1.837 -2.923 13.083 1.00 82.88 88 THR A CA 1
ATOM 687 C C . THR A 1 88 ? 1.152 -3.252 14.409 1.00 82.88 88 THR A C 1
ATOM 689 O O . THR A 1 88 ? -0.045 -3.534 14.420 1.00 82.88 88 THR A O 1
ATOM 692 N N . ARG A 1 89 ? 1.865 -3.208 15.546 1.00 78.38 89 ARG A N 1
ATOM 693 C CA . ARG A 1 89 ? 1.250 -3.487 16.854 1.00 78.38 89 ARG A CA 1
ATOM 694 C C . ARG A 1 89 ? 0.167 -2.451 17.146 1.00 78.38 89 ARG A C 1
ATOM 696 O O . ARG A 1 89 ? 0.495 -1.263 17.244 1.00 78.38 89 ARG A O 1
ATOM 703 N N . PRO A 1 90 ? -1.099 -2.865 17.333 1.0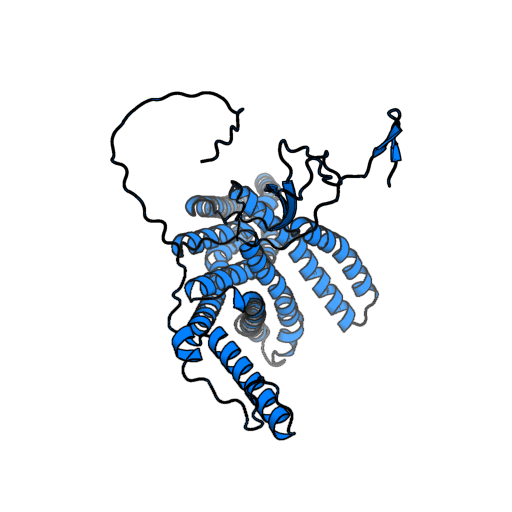0 68.50 90 PRO A N 1
ATOM 704 C CA . PRO A 1 90 ? -2.137 -1.921 17.691 1.00 68.50 90 PRO A CA 1
ATOM 705 C C . PRO A 1 90 ? -1.831 -1.369 19.090 1.00 68.50 90 PRO A C 1
ATOM 707 O O . PRO A 1 90 ? -1.511 -2.141 20.000 1.00 68.50 90 PRO A O 1
ATOM 710 N N . PRO A 1 91 ? -1.902 -0.045 19.299 1.00 69.69 91 PRO A N 1
ATOM 711 C CA . PRO A 1 91 ? -1.834 0.505 20.641 1.00 69.69 91 PRO A CA 1
ATOM 712 C C . PRO A 1 91 ? -3.065 0.036 21.424 1.00 69.69 91 PRO A C 1
ATOM 714 O O . PRO A 1 91 ? -4.201 0.353 21.066 1.00 69.69 91 PRO A O 1
ATOM 717 N N . ILE A 1 92 ? -2.823 -0.742 22.479 1.00 73.12 92 ILE A N 1
ATOM 718 C CA . ILE A 1 92 ? -3.852 -1.199 23.412 1.00 73.12 92 ILE A CA 1
ATOM 719 C C . ILE A 1 92 ? -3.855 -0.236 24.595 1.00 73.12 92 ILE A C 1
ATOM 721 O O . ILE A 1 92 ? -2.848 -0.080 25.289 1.00 73.12 92 ILE A O 1
ATOM 725 N N . ILE A 1 93 ? -4.989 0.417 24.815 1.00 75.56 93 ILE A N 1
ATOM 726 C CA . ILE A 1 93 ? -5.230 1.275 25.967 1.00 75.56 93 ILE A CA 1
ATOM 727 C C . ILE A 1 93 ? -5.838 0.408 27.059 1.00 75.56 93 ILE A C 1
ATOM 729 O O . ILE A 1 93 ? -6.844 -0.270 26.860 1.00 75.56 93 ILE A O 1
ATOM 733 N N . GLN A 1 94 ? -5.218 0.436 28.229 1.00 78.44 94 GLN A N 1
ATOM 734 C CA . GLN A 1 94 ? -5.745 -0.238 29.399 1.00 78.44 94 GLN A CA 1
ATOM 735 C C . GLN A 1 94 ? -6.538 0.761 30.238 1.00 78.44 94 GLN A C 1
ATOM 737 O O . GLN A 1 94 ? -5.961 1.674 30.830 1.00 78.44 94 GLN A O 1
ATOM 742 N N . LEU A 1 95 ? -7.853 0.570 30.294 1.00 79.56 95 LEU A N 1
ATOM 743 C CA . LEU A 1 95 ? -8.755 1.362 31.118 1.00 79.56 95 LEU A CA 1
ATOM 744 C C . LEU A 1 95 ? -8.989 0.649 32.450 1.00 79.56 95 LEU A C 1
ATOM 746 O O . LEU A 1 95 ? -9.212 -0.560 32.492 1.00 79.56 95 LEU A O 1
ATOM 750 N N . TRP A 1 96 ? -8.947 1.415 33.533 1.00 80.81 96 TRP A N 1
ATOM 751 C CA . TRP A 1 96 ? -9.313 0.958 34.867 1.00 80.81 96 TRP A CA 1
ATOM 752 C C . TRP A 1 96 ? -10.538 1.751 35.295 1.00 80.81 96 TRP A C 1
ATOM 754 O O . TRP A 1 96 ? -10.442 2.966 35.468 1.00 80.81 96 TRP A O 1
ATOM 764 N N . ASN A 1 97 ? -11.676 1.078 35.421 1.00 82.94 97 ASN A N 1
ATOM 765 C CA . ASN A 1 97 ? -12.916 1.693 35.864 1.00 82.94 97 ASN A CA 1
ATOM 766 C C . ASN A 1 97 ? -13.139 1.349 37.338 1.00 82.94 97 ASN A C 1
ATOM 768 O O . ASN A 1 97 ? -13.139 0.175 37.699 1.00 82.94 97 ASN A O 1
ATOM 772 N N . ALA A 1 98 ? -13.284 2.363 38.187 1.00 85.56 98 ALA A N 1
ATOM 773 C CA . ALA A 1 98 ? -13.552 2.190 39.609 1.00 85.56 98 ALA A CA 1
ATOM 774 C C . ALA A 1 98 ? -14.979 2.653 39.896 1.00 85.56 98 ALA A C 1
ATOM 776 O O . ALA A 1 98 ? -15.253 3.852 39.922 1.00 85.56 98 ALA A O 1
ATOM 777 N N . THR A 1 99 ? -15.886 1.703 40.108 1.00 86.69 99 THR A N 1
ATOM 778 C CA . THR A 1 99 ? -17.291 1.992 40.405 1.00 86.69 99 THR A CA 1
ATOM 779 C C . THR A 1 99 ? -17.545 1.864 41.907 1.00 86.69 99 THR A C 1
ATOM 781 O O . THR A 1 99 ? -17.087 0.884 42.502 1.00 86.69 99 THR A O 1
ATOM 784 N N . PRO A 1 100 ? -18.256 2.812 42.547 1.00 89.38 100 PRO A N 1
ATOM 785 C CA . PRO A 1 100 ? -18.677 2.672 43.940 1.00 89.38 100 PRO A CA 1
ATOM 786 C C . PRO A 1 100 ? -19.470 1.381 44.150 1.00 89.38 100 PRO A C 1
ATOM 788 O O . PRO A 1 100 ? -20.417 1.110 43.417 1.00 89.38 100 PRO A O 1
ATOM 791 N N . ASP A 1 101 ? -19.069 0.587 45.139 1.00 85.50 101 ASP A N 1
ATOM 792 C CA . ASP A 1 101 ? -19.727 -0.671 45.490 1.00 85.50 101 ASP A CA 1
ATOM 793 C C . ASP A 1 101 ? -19.624 -0.857 47.002 1.00 85.50 101 ASP A C 1
ATOM 795 O O . ASP A 1 101 ? -18.524 -0.836 47.555 1.00 85.50 101 ASP A O 1
ATOM 799 N N . ALA A 1 102 ? -20.763 -1.041 47.673 1.00 86.81 102 ALA A N 1
ATOM 800 C CA . ALA A 1 102 ? -20.817 -1.242 49.118 1.00 86.81 102 ALA A CA 1
ATOM 801 C C . ALA A 1 102 ? -20.036 -2.490 49.571 1.00 86.81 102 ALA A C 1
ATOM 803 O O . ALA A 1 102 ? -19.518 -2.508 50.686 1.00 86.81 102 ALA A O 1
ATOM 804 N N . ASN A 1 103 ? -19.899 -3.494 48.697 1.00 84.75 103 ASN A N 1
ATOM 805 C CA . ASN A 1 103 ? -19.105 -4.704 48.934 1.00 84.75 103 ASN A CA 1
ATOM 806 C C . ASN A 1 103 ? -17.665 -4.597 48.390 1.00 84.75 103 ASN A C 1
ATOM 808 O O . ASN A 1 103 ? -16.924 -5.583 48.380 1.00 84.75 103 ASN A O 1
ATOM 812 N N . GLY A 1 104 ? -17.274 -3.420 47.896 1.00 82.94 104 GLY A N 1
ATOM 813 C CA . GLY A 1 104 ? -15.971 -3.159 47.296 1.00 82.94 104 GLY A CA 1
ATOM 814 C C . GLY A 1 104 ? -14.835 -2.996 48.309 1.00 82.94 104 GLY A C 1
ATOM 815 O O . GLY A 1 104 ? -15.013 -3.073 49.522 1.00 82.94 104 GLY A O 1
ATOM 816 N N . ASN A 1 105 ? -13.635 -2.715 47.800 1.00 82.69 105 ASN A N 1
ATOM 817 C CA . ASN A 1 105 ? -12.453 -2.417 48.612 1.00 82.69 105 ASN A CA 1
ATOM 818 C C . ASN A 1 105 ? -12.020 -0.959 48.422 1.00 82.69 105 ASN A C 1
ATOM 820 O O . ASN A 1 105 ? -12.311 -0.334 47.406 1.00 82.69 105 ASN A O 1
ATOM 824 N N . THR A 1 106 ? -11.313 -0.401 49.403 1.00 84.06 106 THR A N 1
ATOM 825 C CA . THR A 1 106 ? -10.711 0.941 49.298 1.00 84.06 106 THR A CA 1
ATOM 826 C C . THR A 1 106 ? -9.282 0.904 48.773 1.00 84.06 106 THR A C 1
ATOM 828 O O . THR A 1 106 ? -8.769 1.930 48.347 1.00 84.06 106 THR A O 1
ATOM 831 N N . LEU A 1 107 ? -8.630 -0.261 48.785 1.00 82.31 107 LEU A N 1
ATOM 832 C CA . LEU A 1 107 ? -7.274 -0.456 48.281 1.00 82.31 107 LEU A CA 1
ATOM 833 C C . LEU A 1 107 ? -7.295 -1.431 47.107 1.00 82.31 107 LEU A C 1
ATOM 835 O O . LEU A 1 107 ? -7.803 -2.545 47.236 1.00 82.31 107 LEU A O 1
ATOM 839 N N . HIS A 1 108 ? -6.676 -1.031 45.998 1.00 81.50 108 HIS A N 1
ATOM 840 C CA . HIS A 1 108 ? -6.656 -1.796 44.755 1.00 81.50 108 HIS A CA 1
ATOM 841 C C . HIS A 1 108 ? -5.252 -1.962 44.199 1.00 81.50 108 HIS A C 1
ATOM 843 O O . HIS A 1 108 ? -4.495 -0.995 44.072 1.00 81.50 108 HIS A O 1
ATOM 849 N N . ASN A 1 109 ? -4.909 -3.189 43.808 1.00 80.00 109 ASN A N 1
ATOM 850 C CA . ASN A 1 109 ? -3.620 -3.480 43.196 1.00 80.00 109 ASN A CA 1
ATOM 851 C C . ASN A 1 109 ? -3.688 -3.294 41.672 1.00 80.00 109 ASN A C 1
ATOM 853 O O . ASN A 1 109 ? -4.529 -3.897 41.005 1.00 80.00 109 ASN A O 1
ATOM 857 N N . ARG A 1 110 ? -2.767 -2.498 41.112 1.00 72.75 110 ARG A N 1
ATOM 858 C CA . ARG A 1 110 ? -2.660 -2.249 39.664 1.00 72.75 110 ARG A CA 1
ATOM 859 C C . ARG A 1 110 ? -1.448 -2.931 39.015 1.00 72.75 110 ARG A C 1
ATOM 861 O O . ARG A 1 110 ? -0.971 -2.496 37.967 1.00 72.75 110 ARG A O 1
ATOM 868 N N . GLY A 1 111 ? -0.965 -4.023 39.610 1.00 72.12 111 GLY A N 1
ATOM 869 C CA . GLY A 1 111 ? 0.125 -4.833 39.068 1.00 72.12 111 GLY A CA 1
ATOM 870 C C . GLY A 1 111 ? 1.447 -4.067 39.066 1.00 72.12 111 GLY A C 1
ATOM 871 O O . GLY A 1 111 ? 2.022 -3.834 40.122 1.00 72.12 111 GLY A O 1
ATOM 872 N N . SER A 1 112 ? 1.924 -3.670 37.882 1.00 68.56 112 SER A N 1
ATOM 873 C CA . SER A 1 112 ? 3.149 -2.870 37.721 1.00 68.56 112 SER A CA 1
ATOM 874 C C . SER A 1 112 ? 2.969 -1.384 38.055 1.00 68.56 112 SER A C 1
ATOM 876 O O . SER A 1 112 ? 3.949 -0.645 38.096 1.00 68.56 112 SER A O 1
ATOM 878 N N . LEU A 1 113 ? 1.729 -0.924 38.244 1.00 72.75 113 LEU A N 1
ATOM 879 C CA . LEU A 1 113 ? 1.416 0.453 38.619 1.00 72.75 113 LEU A CA 1
ATOM 880 C C . LEU A 1 113 ? 1.205 0.576 40.137 1.00 72.75 113 LEU A C 1
ATOM 882 O O . LEU A 1 113 ? 0.746 -0.383 40.762 1.00 72.75 113 LEU A O 1
ATOM 886 N N . PRO A 1 114 ? 1.456 1.763 40.727 1.00 78.31 114 PRO A N 1
ATOM 887 C CA . PRO A 1 114 ? 1.200 2.005 42.143 1.00 78.31 114 PRO A CA 1
ATOM 888 C C . PRO A 1 114 ? -0.235 1.643 42.529 1.00 78.31 114 PRO A C 1
ATOM 890 O O . PRO A 1 114 ? -1.171 1.918 41.764 1.00 78.31 114 PRO A O 1
ATOM 893 N N . ALA A 1 115 ? -0.404 1.056 43.715 1.00 81.06 115 ALA A N 1
ATOM 894 C CA . ALA A 1 115 ? -1.719 0.740 44.259 1.00 81.06 115 ALA A CA 1
ATOM 895 C C . ALA A 1 115 ? -2.599 2.000 44.307 1.00 81.06 115 ALA A C 1
ATOM 897 O O . ALA A 1 115 ? -2.111 3.104 44.553 1.00 81.06 115 ALA A O 1
ATOM 898 N N . LEU A 1 116 ? -3.886 1.831 44.015 1.00 81.81 116 LEU A N 1
ATOM 899 C CA . LEU A 1 116 ? -4.863 2.911 44.041 1.00 81.81 116 LEU A CA 1
ATOM 900 C C . LEU A 1 116 ? -5.670 2.810 45.332 1.00 81.81 116 LEU A C 1
ATOM 902 O O . LEU A 1 116 ? -6.269 1.768 45.596 1.00 81.81 116 LEU A O 1
ATOM 906 N N . THR A 1 117 ? -5.701 3.895 46.101 1.00 84.44 117 THR A N 1
ATOM 907 C CA . THR A 1 117 ? -6.554 4.010 47.285 1.00 84.44 117 THR A CA 1
ATOM 908 C C . THR A 1 117 ? -7.721 4.936 46.966 1.00 84.44 117 THR A C 1
ATOM 910 O O . THR A 1 117 ? -7.503 6.073 46.547 1.00 84.44 117 THR A O 1
ATOM 913 N N . THR A 1 118 ? -8.950 4.461 47.143 1.00 85.12 118 THR A N 1
ATOM 914 C CA . THR A 1 118 ? -10.177 5.235 46.925 1.00 85.12 118 THR A CA 1
ATOM 915 C C . THR A 1 118 ? -10.780 5.683 48.260 1.00 85.12 118 THR A C 1
ATOM 917 O O . THR A 1 118 ? -10.693 4.950 49.246 1.00 85.12 118 THR A O 1
ATOM 920 N N . PRO A 1 119 ? -11.407 6.875 48.323 1.00 87.25 119 PRO A N 1
ATOM 921 C CA . PRO A 1 119 ? -12.006 7.390 49.558 1.00 87.25 119 PRO A CA 1
ATOM 922 C C . PRO A 1 119 ? -13.266 6.621 49.985 1.00 87.25 119 PRO A C 1
ATOM 924 O O . PRO A 1 119 ? -13.633 6.647 51.155 1.00 87.25 119 PRO A O 1
ATOM 927 N N . VAL A 1 120 ? -13.915 5.925 49.047 1.00 90.25 120 VAL A N 1
ATOM 928 C CA . VAL A 1 120 ? -15.078 5.056 49.275 1.00 90.25 120 VAL A CA 1
ATOM 929 C C . VAL A 1 120 ? -14.774 3.630 48.801 1.00 90.25 120 VAL A C 1
ATOM 931 O O . VAL A 1 120 ? -13.910 3.468 47.929 1.00 90.25 120 VAL A O 1
ATOM 934 N N . PRO A 1 121 ? -15.445 2.595 49.343 1.00 87.06 121 PRO A N 1
ATOM 935 C CA . PRO A 1 121 ? -15.371 1.239 48.806 1.00 87.06 121 PRO A CA 1
ATOM 936 C C . PRO A 1 121 ? -15.761 1.218 47.322 1.00 87.06 121 PRO A C 1
ATOM 938 O O . PRO A 1 121 ? -16.810 1.730 46.927 1.00 87.06 121 PRO A O 1
ATOM 941 N N . THR A 1 122 ? -14.878 0.680 46.484 1.00 88.81 122 THR A N 1
ATOM 942 C CA . THR A 1 122 ? -15.089 0.579 45.036 1.00 88.81 122 THR A CA 1
ATOM 943 C C . THR A 1 122 ? -14.794 -0.832 44.542 1.00 88.81 122 THR A C 1
ATOM 945 O O . THR A 1 122 ? -13.989 -1.562 45.125 1.00 88.81 122 THR A O 1
ATOM 948 N N . ARG A 1 123 ? -15.444 -1.223 43.448 1.00 86.12 123 ARG A N 1
ATOM 949 C CA . ARG A 1 123 ? -15.089 -2.389 42.639 1.00 86.12 123 ARG A CA 1
ATOM 950 C C . ARG A 1 123 ? -14.312 -1.889 41.428 1.00 86.12 123 ARG A C 1
ATOM 952 O O . ARG A 1 123 ? -14.776 -0.988 40.731 1.00 86.12 123 ARG A O 1
ATOM 959 N N . ILE A 1 124 ? -13.112 -2.429 41.212 1.00 81.50 124 ILE A N 1
ATOM 960 C CA . ILE A 1 124 ? -12.299 -2.077 40.047 1.00 81.50 124 ILE A CA 1
ATOM 961 C C . ILE A 1 124 ? -12.430 -3.144 38.976 1.00 81.50 124 ILE A C 1
ATOM 963 O O . ILE A 1 124 ? -12.149 -4.319 39.206 1.00 81.50 124 ILE A O 1
ATOM 967 N N . GLU A 1 125 ? -12.782 -2.681 37.786 1.00 82.44 125 GLU A N 1
ATOM 968 C CA . GLU A 1 125 ? -12.796 -3.455 36.560 1.00 82.44 125 GLU A CA 1
ATOM 969 C C . GLU A 1 125 ? -11.691 -2.976 35.620 1.00 82.44 125 GLU A C 1
ATOM 971 O O . GLU A 1 125 ? -11.360 -1.785 35.547 1.00 82.44 125 GLU A O 1
ATOM 976 N N . ARG A 1 126 ? -11.082 -3.922 34.907 1.00 79.44 126 ARG A N 1
ATOM 977 C CA . ARG A 1 126 ? -10.032 -3.645 33.932 1.00 79.44 126 ARG A CA 1
ATOM 978 C C . ARG A 1 126 ? -10.555 -3.948 32.537 1.00 79.44 126 ARG A C 1
ATOM 980 O O . ARG A 1 126 ? -10.942 -5.074 32.252 1.00 79.44 126 ARG A O 1
ATOM 987 N N . HIS A 1 127 ? -10.447 -2.982 31.635 1.00 80.12 127 HIS A N 1
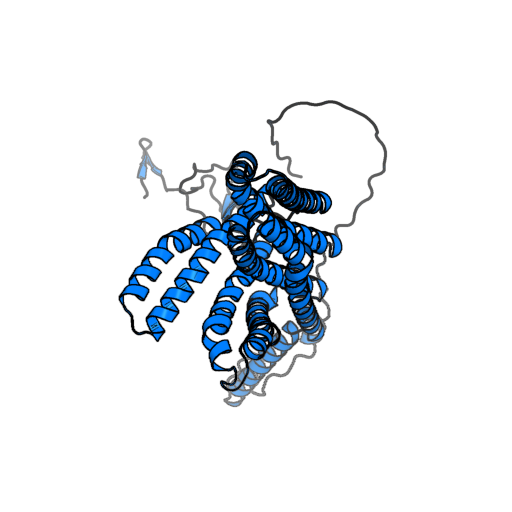ATOM 988 C CA . HIS A 1 127 ? -10.839 -3.145 30.239 1.00 80.12 127 HIS A CA 1
ATOM 989 C C . HIS A 1 127 ? -9.646 -2.918 29.309 1.00 80.12 127 HIS A C 1
ATOM 991 O O . HIS A 1 127 ? -8.792 -2.059 29.555 1.00 80.12 127 HIS A O 1
ATOM 997 N N . LEU A 1 128 ? -9.583 -3.696 28.230 1.00 74.19 128 LEU A N 1
ATOM 998 C CA . LEU A 1 128 ? -8.623 -3.503 27.147 1.00 74.19 128 LEU A CA 1
ATOM 999 C C . LEU A 1 128 ? -9.352 -2.892 25.958 1.00 74.19 128 LEU A C 1
ATOM 1001 O O . LEU A 1 128 ? -10.329 -3.454 25.470 1.00 74.19 128 LEU A O 1
ATOM 1005 N N . LEU A 1 129 ? -8.867 -1.741 25.508 1.00 71.06 129 LEU A N 1
ATOM 1006 C CA . LEU A 1 129 ? -9.450 -0.989 24.411 1.00 71.06 129 LEU A CA 1
ATOM 1007 C C . LEU A 1 129 ? -8.446 -0.803 23.294 1.00 71.06 129 LEU A C 1
ATOM 1009 O O . LEU A 1 129 ? -7.266 -0.542 23.521 1.00 71.06 129 LEU A O 1
ATOM 1013 N N . THR A 1 130 ? -8.935 -0.891 22.068 1.00 68.94 130 THR A N 1
ATOM 1014 C CA . THR A 1 130 ? -8.194 -0.429 20.899 1.00 68.94 130 THR A CA 1
ATOM 1015 C C . THR A 1 130 ? -8.298 1.088 20.800 1.00 68.94 130 THR A C 1
ATOM 1017 O O . THR A 1 130 ? -9.358 1.649 21.077 1.00 68.94 130 THR A O 1
ATOM 1020 N N . ASP A 1 131 ? -7.226 1.748 20.368 1.00 70.19 131 ASP A N 1
ATOM 1021 C CA . ASP A 1 131 ? -7.227 3.191 20.110 1.00 70.19 131 ASP A CA 1
ATOM 1022 C C . ASP A 1 131 ? -8.366 3.607 19.155 1.00 70.19 131 ASP A C 1
ATOM 1024 O O . ASP A 1 131 ? -8.451 3.137 18.018 1.00 70.19 131 ASP A O 1
ATOM 1028 N N . GLY A 1 132 ? -9.235 4.498 19.639 1.00 72.12 132 GLY A N 1
ATOM 1029 C CA . GLY A 1 132 ? -10.392 5.031 18.923 1.00 72.12 132 GLY A CA 1
ATOM 1030 C C . GLY A 1 132 ? -10.102 6.320 18.154 1.00 72.12 132 GLY A C 1
ATOM 1031 O O . GLY A 1 132 ? -11.033 6.978 17.696 1.00 72.12 132 GLY A O 1
ATOM 1032 N N . THR A 1 133 ? -8.831 6.719 18.039 1.00 79.38 133 THR A N 1
ATOM 1033 C CA . THR A 1 133 ? -8.429 7.936 17.325 1.00 79.38 133 THR A CA 1
ATOM 1034 C C . THR A 1 133 ? -8.938 7.901 15.873 1.00 79.38 133 THR A C 1
ATOM 1036 O O . THR A 1 133 ? -8.610 6.957 15.136 1.00 79.38 133 THR A O 1
ATOM 1039 N N . PRO A 1 134 ? -9.720 8.910 15.442 1.00 81.19 134 PRO A N 1
ATOM 1040 C CA . PRO A 1 134 ? -10.190 8.988 14.069 1.00 81.19 134 PRO A CA 1
ATOM 1041 C C . PRO A 1 134 ? -9.013 9.178 13.111 1.00 81.19 134 PRO A C 1
ATOM 1043 O O . PRO A 1 134 ? -7.967 9.737 13.450 1.00 81.19 134 PRO A O 1
ATOM 1046 N N . LEU A 1 135 ? -9.180 8.677 11.895 1.00 82.75 135 LEU A N 1
ATOM 1047 C CA . LEU A 1 135 ? -8.247 8.897 10.809 1.00 82.75 135 LEU A CA 1
ATOM 1048 C C . LEU A 1 135 ? -8.357 10.345 10.324 1.00 82.75 135 LEU A C 1
ATOM 1050 O O . LEU A 1 135 ? -9.363 10.740 9.739 1.00 82.75 135 LEU A O 1
ATOM 1054 N N . GLU A 1 136 ? -7.302 11.123 10.541 1.00 81.31 136 GLU A N 1
ATOM 1055 C CA . GLU A 1 136 ? -7.210 12.503 10.072 1.00 81.31 136 GLU A CA 1
ATOM 1056 C C . GLU A 1 136 ? -6.169 12.620 8.959 1.00 81.31 136 GLU A C 1
ATOM 1058 O O . GLU A 1 136 ? -5.026 12.180 9.104 1.00 81.31 136 GLU A O 1
ATOM 1063 N N . PHE A 1 137 ? -6.554 13.259 7.855 1.00 77.94 137 PHE A N 1
ATOM 1064 C CA . PHE A 1 137 ? -5.654 13.555 6.745 1.00 77.94 137 PHE A CA 1
ATOM 1065 C C . PHE A 1 137 ? -5.240 15.022 6.745 1.00 77.94 137 PHE A C 1
ATOM 1067 O O . PHE A 1 137 ? -6.042 15.890 7.102 1.00 77.94 137 PHE A O 1
ATOM 1074 N N . PRO A 1 138 ? -4.021 15.342 6.273 1.00 77.38 138 PRO A N 1
ATOM 1075 C CA . PRO A 1 138 ? -3.718 16.716 5.922 1.00 77.38 138 PRO A CA 1
ATOM 1076 C C . PRO A 1 138 ? -4.669 17.176 4.810 1.00 77.38 138 PRO A C 1
ATOM 1078 O O . PRO A 1 138 ? -5.149 16.377 3.994 1.00 77.38 138 PRO A O 1
ATOM 1081 N N . SER A 1 139 ? -4.920 18.486 4.755 1.00 81.75 139 SER A N 1
ATOM 1082 C CA . SER A 1 139 ? -5.701 19.087 3.673 1.00 81.75 139 SER A CA 1
ATOM 1083 C C . SER A 1 139 ? -5.141 18.641 2.321 1.00 81.75 139 SER A C 1
ATOM 1085 O O . SER A 1 139 ? -3.928 18.736 2.119 1.00 81.75 139 SER A O 1
ATOM 1087 N N . SER A 1 140 ? -6.002 18.213 1.395 1.00 78.62 140 SER A N 1
ATOM 1088 C CA . SER A 1 140 ? -5.593 17.616 0.112 1.00 78.62 140 SER A CA 1
ATOM 1089 C C . SER A 1 140 ? -4.599 18.466 -0.693 1.00 78.62 140 SER A C 1
ATOM 1091 O O . SER A 1 140 ? -3.753 17.919 -1.392 1.00 78.62 140 SER A O 1
ATOM 1093 N N . ARG A 1 141 ? -4.634 19.798 -0.548 1.00 87.00 141 ARG A N 1
ATOM 1094 C CA . ARG A 1 141 ? -3.698 20.731 -1.203 1.00 87.00 141 ARG A CA 1
ATOM 1095 C C . ARG A 1 141 ? -2.229 20.486 -0.840 1.00 87.00 141 ARG A C 1
ATOM 1097 O O . ARG A 1 141 ? -1.372 20.645 -1.697 1.00 87.00 141 ARG A O 1
ATOM 1104 N N . GLY A 1 142 ? -1.942 20.106 0.407 1.00 88.50 142 GLY A N 1
ATOM 1105 C CA . GLY A 1 142 ? -0.573 19.913 0.898 1.00 88.50 142 GLY A CA 1
ATOM 1106 C C . GLY A 1 142 ? 0.151 18.764 0.186 1.00 88.50 142 GLY A C 1
ATOM 1107 O O . GLY A 1 142 ? 1.172 19.010 -0.452 1.00 88.50 142 GLY A O 1
ATOM 1108 N N . PRO A 1 143 ? -0.386 17.528 0.230 1.00 90.94 143 PRO A N 1
ATOM 1109 C CA . PRO A 1 143 ? 0.169 16.396 -0.510 1.00 90.94 143 PRO A CA 1
ATOM 1110 C C . PRO A 1 143 ? 0.311 16.664 -2.015 1.00 90.94 143 PRO A C 1
ATOM 1112 O O . PRO A 1 143 ? 1.362 16.386 -2.581 1.00 90.94 143 PRO A O 1
ATOM 1115 N N . TRP A 1 144 ? -0.688 17.280 -2.659 1.00 93.06 144 TRP A N 1
ATOM 1116 C CA . TRP A 1 144 ? -0.594 17.623 -4.085 1.00 93.06 144 TRP A CA 1
ATOM 1117 C C . TRP A 1 144 ? 0.514 18.638 -4.391 1.00 93.06 144 TRP A C 1
ATOM 1119 O O . TRP A 1 144 ? 1.201 18.495 -5.399 1.00 93.06 144 TRP A O 1
ATOM 1129 N N . ALA A 1 145 ? 0.737 19.624 -3.517 1.00 93.50 145 ALA A N 1
ATOM 1130 C CA . ALA A 1 145 ? 1.845 20.563 -3.668 1.00 93.50 145 ALA A CA 1
ATOM 1131 C C . ALA A 1 145 ? 3.206 19.864 -3.524 1.00 93.50 145 ALA A C 1
ATOM 1133 O O . ALA A 1 145 ? 4.090 20.083 -4.347 1.00 93.50 145 ALA A O 1
ATOM 1134 N N . LEU A 1 146 ? 3.366 18.981 -2.530 1.00 92.88 146 LEU A N 1
ATOM 1135 C CA . LEU A 1 146 ? 4.595 18.194 -2.356 1.00 92.88 146 LEU A CA 1
ATOM 1136 C C . LEU A 1 146 ? 4.873 17.295 -3.566 1.00 92.88 146 LEU A C 1
ATOM 1138 O O . LEU A 1 146 ? 6.009 17.219 -4.028 1.00 92.88 146 LEU A O 1
ATOM 1142 N N . PHE A 1 147 ? 3.835 16.659 -4.106 1.00 94.44 147 PHE A N 1
ATOM 1143 C CA . PHE A 1 147 ? 3.943 15.858 -5.320 1.00 94.44 147 PHE A CA 1
ATOM 1144 C C . PHE A 1 147 ? 4.365 16.700 -6.531 1.00 94.44 147 PHE A C 1
ATOM 1146 O O . PHE A 1 147 ? 5.299 16.329 -7.238 1.00 94.44 147 PHE A O 1
ATOM 1153 N N . ALA A 1 148 ? 3.739 17.862 -6.740 1.00 95.50 148 ALA A N 1
ATOM 1154 C CA . ALA A 1 148 ? 4.101 18.765 -7.829 1.00 95.50 148 ALA A CA 1
ATOM 1155 C C . ALA A 1 148 ? 5.560 19.235 -7.717 1.00 95.50 148 ALA A C 1
ATOM 1157 O O . ALA A 1 148 ? 6.290 19.202 -8.704 1.00 95.50 148 ALA A O 1
ATOM 1158 N N . ILE A 1 149 ? 6.012 19.600 -6.511 1.00 95.56 149 ILE A N 1
ATOM 1159 C CA . ILE A 1 149 ? 7.410 19.973 -6.247 1.00 95.56 149 ILE A CA 1
ATOM 1160 C C . ILE A 1 149 ? 8.356 18.816 -6.588 1.00 95.56 149 ILE A C 1
ATOM 1162 O O . ILE A 1 149 ? 9.377 19.040 -7.231 1.00 95.56 149 ILE A O 1
ATOM 1166 N N . CYS A 1 150 ? 8.008 17.585 -6.206 1.00 94.69 150 CYS A N 1
ATOM 1167 C CA . CYS A 1 150 ? 8.796 16.390 -6.507 1.00 94.69 150 CYS A CA 1
ATOM 1168 C C . CYS A 1 150 ? 8.981 16.191 -8.022 1.00 94.69 150 CYS A C 1
ATOM 1170 O O . CYS A 1 150 ? 10.105 16.015 -8.492 1.00 94.69 150 CYS A O 1
ATOM 1172 N N . VAL A 1 151 ? 7.896 16.283 -8.800 1.00 95.81 151 VAL A N 1
ATOM 1173 C CA . VAL A 1 151 ? 7.934 16.124 -10.266 1.00 95.81 151 VAL A CA 1
ATOM 1174 C C . VAL A 1 151 ? 8.697 17.271 -10.936 1.00 95.81 151 VAL A C 1
ATOM 1176 O O . VAL A 1 151 ? 9.528 17.029 -11.814 1.00 95.81 151 VAL A O 1
ATOM 1179 N N . ILE A 1 152 ? 8.468 18.516 -10.504 1.00 97.00 152 ILE A N 1
ATOM 1180 C CA . ILE A 1 152 ? 9.175 19.695 -11.026 1.00 97.00 152 ILE A CA 1
ATOM 1181 C C . ILE A 1 152 ? 10.673 19.584 -10.745 1.00 97.00 152 ILE A C 1
ATOM 1183 O O . ILE A 1 152 ? 11.474 19.837 -11.638 1.00 97.00 152 ILE A O 1
ATOM 1187 N N . MET A 1 153 ? 11.063 19.169 -9.539 1.00 95.94 153 MET A N 1
ATOM 1188 C CA . MET A 1 153 ? 12.468 19.017 -9.165 1.00 95.94 153 MET A CA 1
ATOM 1189 C C . MET A 1 153 ? 13.164 17.928 -9.987 1.00 95.94 153 MET A C 1
ATOM 1191 O O . MET A 1 153 ? 14.261 18.164 -10.486 1.00 95.94 153 MET A O 1
ATOM 1195 N N . GLY A 1 154 ? 12.520 16.775 -10.201 1.00 95.25 154 GLY A N 1
ATOM 1196 C CA . GLY A 1 154 ? 13.047 15.742 -11.098 1.00 95.25 154 GLY A CA 1
ATOM 1197 C C . GLY A 1 154 ? 13.195 16.241 -12.543 1.00 95.25 154 GLY A C 1
ATOM 1198 O O . GLY A 1 154 ? 14.242 16.065 -13.160 1.00 95.25 154 GLY A O 1
ATOM 1199 N N . THR A 1 155 ? 12.197 16.966 -13.052 1.00 96.31 155 THR A N 1
ATOM 1200 C CA . THR A 1 155 ? 12.238 17.556 -14.403 1.00 96.31 155 THR A CA 1
ATOM 1201 C C . THR A 1 155 ? 13.338 18.616 -14.533 1.00 96.31 155 THR A C 1
ATOM 1203 O O . THR A 1 155 ? 14.068 18.640 -15.521 1.00 96.31 155 THR A O 1
ATOM 1206 N N . ALA A 1 156 ? 13.511 19.469 -13.521 1.00 96.75 156 ALA A N 1
ATOM 1207 C CA . ALA A 1 156 ? 14.550 20.495 -13.490 1.00 96.75 156 ALA A CA 1
ATOM 1208 C C . ALA A 1 156 ? 15.957 19.884 -13.424 1.00 96.75 156 ALA A C 1
ATOM 1210 O O . ALA A 1 156 ? 16.847 20.336 -14.139 1.00 96.75 156 ALA A O 1
ATOM 1211 N N . LEU A 1 157 ? 16.150 18.828 -12.623 1.00 95.81 157 LEU A N 1
ATOM 1212 C CA . LEU A 1 157 ? 17.403 18.066 -12.594 1.00 95.81 157 LEU A CA 1
ATOM 1213 C C . LEU A 1 157 ? 17.697 17.434 -13.953 1.00 95.81 157 LEU A C 1
ATOM 1215 O O . LEU A 1 157 ? 18.830 17.508 -14.418 1.00 95.81 157 LEU A O 1
ATOM 1219 N N . SER A 1 158 ? 16.684 16.875 -14.618 1.00 95.44 158 SER A N 1
ATOM 1220 C CA . SER A 1 158 ? 16.836 16.358 -15.979 1.00 95.44 158 SER A CA 1
ATOM 1221 C C . SER A 1 158 ? 17.290 17.444 -16.945 1.00 95.44 158 SER A C 1
ATOM 1223 O O . SER A 1 158 ? 18.257 17.240 -17.672 1.00 95.44 158 SER A O 1
ATOM 1225 N N . PHE A 1 159 ? 16.626 18.603 -16.938 1.00 96.25 159 PHE A N 1
ATOM 1226 C CA . PHE A 1 159 ? 17.007 19.718 -17.798 1.00 96.25 159 PHE A CA 1
ATOM 1227 C C . PHE A 1 159 ? 18.433 20.189 -17.501 1.00 96.25 159 PHE A C 1
ATOM 1229 O O . PHE A 1 159 ? 19.209 20.433 -18.422 1.00 96.25 159 PHE A O 1
ATOM 1236 N N . TRP A 1 160 ? 18.811 20.268 -16.225 1.00 96.00 160 TRP A N 1
ATOM 1237 C CA . TRP A 1 160 ? 20.157 20.665 -15.836 1.00 96.00 160 TRP A CA 1
ATOM 1238 C C . TRP A 1 160 ? 21.209 19.665 -16.325 1.00 96.00 160 TRP A C 1
ATOM 1240 O O . TRP A 1 160 ? 22.184 20.094 -16.934 1.00 96.00 160 TRP A O 1
ATOM 1250 N N . ILE A 1 161 ? 20.991 18.353 -16.159 1.00 94.44 161 ILE A N 1
ATOM 1251 C CA . ILE A 1 161 ? 21.895 17.323 -16.696 1.00 94.44 161 ILE A CA 1
ATOM 1252 C C . ILE A 1 161 ? 22.053 17.489 -18.211 1.00 94.44 161 ILE A C 1
ATOM 1254 O O . ILE A 1 161 ? 23.183 17.572 -18.692 1.00 94.44 161 ILE A O 1
ATOM 1258 N N . SER A 1 162 ? 20.948 17.617 -18.953 1.00 93.88 162 SER A N 1
ATOM 1259 C CA . SER A 1 162 ? 20.973 17.726 -20.418 1.00 93.88 162 SER A CA 1
ATOM 1260 C C . SER A 1 162 ? 21.713 18.959 -20.950 1.00 93.88 162 SER A C 1
ATOM 1262 O O . SER A 1 162 ? 22.205 18.911 -22.070 1.00 93.88 162 SER A O 1
ATOM 1264 N N . ASN A 1 163 ? 21.811 20.041 -20.170 1.00 95.06 163 ASN A N 1
ATOM 1265 C CA . ASN A 1 163 ? 22.459 21.298 -20.578 1.00 95.06 163 ASN A CA 1
ATOM 1266 C C . ASN A 1 163 ? 23.845 21.509 -19.944 1.00 95.06 163 ASN A C 1
ATOM 1268 O O . ASN A 1 163 ? 24.396 22.603 -20.017 1.00 95.06 163 ASN A O 1
ATOM 1272 N N . SER A 1 164 ? 24.386 20.508 -19.249 1.00 91.12 164 SER A N 1
ATOM 1273 C CA . SER A 1 164 ? 25.590 20.677 -18.424 1.00 91.12 164 SER A CA 1
ATOM 1274 C C . SER A 1 164 ? 26.890 20.185 -19.062 1.00 91.12 164 SER A C 1
ATOM 1276 O O . SER A 1 164 ? 27.905 20.141 -18.368 1.00 91.12 164 SER A O 1
ATOM 1278 N N . ASP A 1 165 ? 26.867 19.795 -20.341 1.00 88.25 165 ASP A N 1
ATOM 1279 C CA . ASP A 1 165 ? 28.023 19.308 -21.115 1.00 88.25 165 ASP A CA 1
ATOM 1280 C C . ASP A 1 165 ? 28.884 18.265 -20.369 1.00 88.25 165 ASP A C 1
ATOM 1282 O O . ASP A 1 165 ? 30.111 18.252 -20.452 1.00 88.25 165 ASP A O 1
ATOM 1286 N N . GLY A 1 166 ? 28.240 17.379 -19.599 1.00 83.56 166 GLY A N 1
ATOM 1287 C CA . GLY A 1 166 ? 28.919 16.324 -18.835 1.00 83.56 166 GLY A CA 1
ATOM 1288 C C . GLY A 1 166 ? 29.496 16.764 -17.484 1.00 83.56 166 GLY A C 1
ATOM 1289 O O . GLY A 1 166 ? 30.274 16.024 -16.881 1.00 83.56 166 GLY A O 1
ATOM 1290 N N . SER A 1 167 ? 29.118 17.939 -16.974 1.00 92.88 167 SER A N 1
ATOM 1291 C CA . SER A 1 167 ? 29.480 18.376 -15.624 1.00 92.88 167 SER A CA 1
ATOM 1292 C C . SER A 1 167 ? 29.022 17.376 -14.558 1.00 92.88 167 SER A C 1
ATOM 1294 O O . SER A 1 167 ? 27.896 16.879 -14.566 1.00 92.88 167 SER A O 1
ATOM 1296 N N . LEU A 1 168 ? 29.886 17.135 -13.569 1.00 92.75 168 LEU A N 1
ATOM 1297 C CA . LEU A 1 168 ? 29.586 16.249 -12.443 1.00 92.75 168 LEU A CA 1
ATOM 1298 C C . LEU A 1 168 ? 28.569 16.851 -11.463 1.00 92.75 168 LEU A C 1
ATOM 1300 O O . LEU A 1 168 ? 27.908 16.113 -10.738 1.00 92.75 168 LEU A O 1
ATOM 1304 N N . ALA A 1 169 ? 28.421 18.178 -11.427 1.00 94.62 169 ALA A N 1
ATOM 1305 C CA . ALA A 1 169 ? 27.570 18.861 -10.453 1.00 94.62 169 ALA A CA 1
ATOM 1306 C C . ALA A 1 169 ? 26.097 18.387 -10.462 1.00 94.62 169 ALA A C 1
ATOM 1308 O O . ALA A 1 169 ? 25.607 17.987 -9.402 1.00 94.62 169 ALA A O 1
ATOM 1309 N N . PRO A 1 170 ? 25.380 18.361 -11.603 1.00 92.81 170 PRO A N 1
ATOM 1310 C CA . PRO A 1 170 ? 23.995 17.892 -11.630 1.00 92.81 170 PRO A CA 1
ATOM 1311 C C . PRO A 1 170 ? 23.855 16.384 -11.389 1.00 92.81 170 PRO A C 1
ATOM 1313 O O . PRO A 1 170 ? 22.846 15.948 -10.836 1.00 92.81 170 PRO A O 1
ATOM 1316 N N . ILE A 1 171 ? 24.874 15.587 -11.730 1.00 91.12 171 ILE A N 1
ATOM 1317 C CA . ILE A 1 171 ? 24.907 14.146 -11.437 1.00 91.12 171 ILE A CA 1
ATOM 1318 C C . ILE A 1 171 ? 24.983 13.921 -9.923 1.00 91.12 171 ILE A C 1
ATOM 1320 O O . ILE A 1 171 ? 24.212 13.138 -9.370 1.00 91.12 171 ILE A O 1
ATOM 1324 N N . LEU A 1 172 ? 25.864 14.649 -9.232 1.00 94.56 172 LEU A N 1
ATOM 1325 C CA . LEU A 1 172 ? 25.976 14.594 -7.773 1.00 94.56 172 LEU A CA 1
ATOM 1326 C C . LEU A 1 172 ? 24.705 15.111 -7.087 1.00 94.56 172 LEU A C 1
ATOM 1328 O O . LEU A 1 172 ? 24.251 14.517 -6.108 1.00 94.56 172 LEU A O 1
ATOM 1332 N N . ALA A 1 173 ? 24.099 16.176 -7.619 1.00 94.69 173 ALA A N 1
ATOM 1333 C CA . ALA A 1 173 ? 22.825 16.689 -7.123 1.00 94.69 173 ALA A CA 1
ATOM 1334 C C . ALA A 1 173 ? 21.707 15.645 -7.253 1.00 94.69 173 ALA A C 1
ATOM 1336 O O . ALA A 1 173 ? 20.952 15.433 -6.302 1.00 94.69 173 ALA A O 1
ATOM 1337 N N . PHE A 1 174 ? 21.630 14.945 -8.391 1.00 94.62 174 PHE A N 1
ATOM 1338 C CA . PHE A 1 174 ? 20.700 13.834 -8.557 1.00 94.62 174 PHE A CA 1
ATOM 1339 C C . PHE A 1 174 ? 21.003 12.695 -7.581 1.00 94.62 174 PHE A C 1
ATOM 1341 O O . PHE A 1 174 ? 20.089 12.250 -6.900 1.00 94.62 174 PHE A O 1
ATOM 1348 N N . GLY A 1 175 ? 22.265 12.282 -7.427 1.00 93.12 175 GLY A N 1
ATOM 1349 C CA . GLY A 1 175 ? 22.650 11.240 -6.468 1.00 93.12 175 GLY A CA 1
ATOM 1350 C C . GLY A 1 175 ? 22.213 11.544 -5.028 1.00 93.12 175 GLY A C 1
ATOM 1351 O O . GLY A 1 175 ? 21.753 10.650 -4.321 1.00 93.12 175 GLY A O 1
ATOM 1352 N N . LEU A 1 176 ? 22.276 12.814 -4.610 1.00 94.50 176 LEU A N 1
ATOM 1353 C CA . LEU A 1 176 ? 21.812 13.258 -3.292 1.00 94.50 176 LEU A CA 1
ATOM 1354 C C . LEU A 1 176 ? 20.277 13.289 -3.175 1.00 94.50 176 LEU A C 1
ATOM 1356 O O . LEU A 1 176 ? 19.723 12.935 -2.133 1.00 94.50 176 LEU A O 1
ATOM 1360 N N . LEU A 1 177 ? 19.584 13.737 -4.225 1.00 95.38 177 LEU A N 1
ATOM 1361 C CA . LEU A 1 177 ? 18.133 13.962 -4.212 1.00 95.38 177 LEU A CA 1
ATOM 1362 C C . LEU A 1 177 ? 17.309 12.745 -4.649 1.00 95.38 177 LEU A C 1
ATOM 1364 O O . LEU A 1 177 ? 16.110 12.709 -4.381 1.00 95.38 177 LEU A O 1
ATOM 1368 N N . ALA A 1 178 ? 17.933 11.745 -5.266 1.00 91.75 178 ALA A N 1
ATOM 1369 C CA . ALA A 1 178 ? 17.299 10.544 -5.795 1.00 91.75 178 ALA A CA 1
ATOM 1370 C C . ALA A 1 178 ? 16.467 9.808 -4.737 1.00 91.75 178 ALA A C 1
ATOM 1372 O O . ALA A 1 178 ? 15.280 9.566 -4.945 1.00 91.75 178 ALA A O 1
ATOM 1373 N N . ILE A 1 179 ? 17.053 9.515 -3.571 1.00 91.44 179 ILE A N 1
ATOM 1374 C CA . ILE A 1 179 ? 16.359 8.790 -2.495 1.00 91.44 179 ILE A CA 1
ATOM 1375 C C . ILE A 1 179 ? 15.176 9.608 -1.939 1.00 91.44 179 ILE A C 1
ATOM 1377 O O . ILE A 1 179 ? 14.069 9.067 -1.892 1.00 91.44 179 ILE A O 1
ATOM 1381 N N . PRO A 1 180 ? 15.329 10.896 -1.558 1.00 92.69 180 PRO A N 1
ATOM 1382 C CA . PRO A 1 180 ? 14.189 11.722 -1.157 1.00 92.69 180 PRO A CA 1
ATOM 1383 C C . PRO A 1 180 ? 13.085 11.811 -2.218 1.00 92.69 180 PRO A C 1
ATOM 1385 O O . PRO A 1 180 ? 11.911 11.661 -1.883 1.00 92.69 180 PRO A O 1
ATOM 1388 N N . LEU A 1 181 ? 13.447 12.029 -3.487 1.00 93.81 181 LEU A N 1
ATOM 1389 C CA . LEU A 1 181 ? 12.498 12.110 -4.601 1.00 93.81 181 LEU A CA 1
ATOM 1390 C C . LEU A 1 181 ? 11.745 10.797 -4.800 1.00 93.81 181 LEU A C 1
ATOM 1392 O O . LEU A 1 181 ? 10.535 10.819 -4.983 1.00 93.81 181 LEU A O 1
ATOM 1396 N N . TRP A 1 182 ? 12.430 9.660 -4.703 1.00 92.06 182 TRP A N 1
ATOM 1397 C CA . TRP A 1 182 ? 11.799 8.346 -4.759 1.00 92.06 182 TRP A CA 1
ATOM 1398 C C . TRP A 1 182 ? 10.813 8.146 -3.611 1.00 92.06 182 TRP A C 1
ATOM 1400 O O . TRP A 1 182 ? 9.652 7.825 -3.862 1.00 92.06 182 TRP A O 1
ATOM 1410 N N . ILE A 1 183 ? 11.231 8.410 -2.365 1.00 90.75 183 ILE A N 1
ATOM 1411 C CA . ILE A 1 183 ? 10.376 8.240 -1.181 1.00 90.75 183 ILE A CA 1
ATOM 1412 C C . ILE A 1 183 ? 9.118 9.107 -1.281 1.00 90.75 183 ILE A C 1
ATOM 1414 O O . ILE A 1 183 ? 8.008 8.638 -1.013 1.00 90.75 183 ILE A O 1
ATOM 1418 N N . LEU A 1 184 ? 9.271 10.372 -1.673 1.00 91.75 184 LEU A N 1
ATOM 1419 C CA . LEU A 1 184 ? 8.145 11.287 -1.840 1.00 91.75 184 LEU A CA 1
ATOM 1420 C C . LEU A 1 184 ? 7.277 10.897 -3.039 1.00 91.75 184 LEU A C 1
ATOM 1422 O O . LEU A 1 184 ? 6.052 10.867 -2.919 1.00 91.75 184 LEU A O 1
ATOM 1426 N N . GLY A 1 185 ? 7.901 10.556 -4.163 1.00 90.56 185 GLY A N 1
ATOM 1427 C CA . GLY A 1 185 ? 7.229 10.185 -5.401 1.00 90.56 185 GLY A CA 1
ATOM 1428 C C . GLY A 1 185 ? 6.344 8.957 -5.240 1.00 90.56 185 GLY A C 1
ATOM 1429 O O . GLY A 1 185 ? 5.218 8.958 -5.740 1.00 90.56 185 GLY A O 1
ATOM 1430 N N . PHE A 1 186 ? 6.794 7.942 -4.488 1.00 88.44 186 PHE A N 1
ATOM 1431 C CA . PHE A 1 186 ? 5.991 6.732 -4.337 1.00 88.44 186 PHE A CA 1
ATOM 1432 C C . PHE A 1 186 ? 4.818 6.875 -3.363 1.00 88.44 186 PHE A C 1
ATOM 1434 O O . PHE A 1 186 ? 3.761 6.276 -3.569 1.00 88.44 186 PHE A O 1
ATOM 1441 N N . SER A 1 187 ? 5.008 7.657 -2.300 1.00 90.00 187 SER A N 1
ATOM 1442 C CA . SER A 1 187 ? 4.126 7.645 -1.130 1.00 90.00 187 SER A CA 1
ATOM 1443 C C . SER A 1 187 ? 3.102 8.788 -1.123 1.00 90.00 187 SER A C 1
ATOM 1445 O O . SER A 1 187 ? 1.929 8.586 -0.795 1.00 90.00 187 SER A O 1
ATOM 1447 N N . ILE A 1 188 ? 3.505 9.996 -1.530 1.00 92.06 188 ILE A N 1
ATOM 1448 C CA . ILE A 1 188 ? 2.672 11.204 -1.430 1.00 92.06 188 ILE A CA 1
ATOM 1449 C C . ILE A 1 188 ? 1.398 11.144 -2.289 1.00 92.06 188 ILE A C 1
ATOM 1451 O O . ILE A 1 188 ? 0.354 11.583 -1.797 1.00 92.06 188 ILE A O 1
ATOM 1455 N N . PRO A 1 189 ? 1.400 10.600 -3.523 1.00 92.56 189 PRO A N 1
ATOM 1456 C CA . PRO A 1 189 ? 0.172 10.515 -4.314 1.00 92.56 189 PRO A CA 1
ATOM 1457 C C . PRO A 1 189 ? -0.895 9.647 -3.649 1.00 92.56 189 PRO A C 1
ATOM 1459 O O . PRO A 1 189 ? -2.073 9.994 -3.678 1.00 92.56 189 PRO A O 1
ATOM 1462 N N . VAL A 1 190 ? -0.490 8.562 -2.984 1.00 92.38 190 VAL A N 1
ATOM 1463 C CA . VAL A 1 190 ? -1.404 7.692 -2.233 1.00 92.38 190 VAL A CA 1
ATOM 1464 C C . VAL A 1 190 ? -2.100 8.489 -1.134 1.00 92.38 190 VAL A C 1
ATOM 1466 O O . VAL A 1 190 ? -3.326 8.460 -1.031 1.00 92.38 190 VAL A O 1
ATOM 1469 N N . LEU A 1 191 ? -1.347 9.290 -0.374 1.00 90.19 191 LEU A N 1
ATOM 1470 C CA . LEU A 1 191 ? -1.915 10.194 0.627 1.00 90.19 191 LEU A CA 1
ATOM 1471 C C . LEU A 1 191 ? -2.853 11.237 0.014 1.00 90.19 191 LEU A C 1
ATOM 1473 O O . LEU A 1 191 ? -3.906 11.534 0.582 1.00 90.19 191 LEU A O 1
ATOM 1477 N N . ALA A 1 192 ? -2.469 11.811 -1.125 1.00 92.38 192 ALA A N 1
ATOM 1478 C CA . ALA A 1 192 ? -3.253 12.828 -1.809 1.00 92.38 192 ALA A CA 1
ATOM 1479 C C . ALA A 1 192 ? -4.621 12.273 -2.235 1.00 92.38 192 ALA A C 1
ATOM 1481 O O . ALA A 1 192 ? -5.655 12.868 -1.919 1.00 92.38 192 ALA A O 1
ATOM 1482 N N . TRP A 1 193 ? -4.637 11.099 -2.867 1.00 93.81 193 TRP A N 1
ATOM 1483 C CA . TRP A 1 193 ? -5.861 10.416 -3.280 1.00 93.81 193 TRP A CA 1
ATOM 1484 C C . TRP A 1 193 ? -6.703 9.950 -2.098 1.00 93.81 193 TRP A C 1
ATOM 1486 O O . TRP A 1 193 ? -7.922 10.131 -2.105 1.00 93.81 193 TRP A O 1
ATOM 1496 N N . TRP A 1 194 ? -6.072 9.438 -1.042 1.00 90.62 194 TRP A N 1
ATOM 1497 C CA . TRP A 1 194 ? -6.791 9.017 0.157 1.00 90.62 194 TRP A CA 1
ATOM 1498 C C . TRP A 1 194 ? -7.450 10.187 0.891 1.00 90.62 194 TRP A C 1
ATOM 1500 O O . TRP A 1 194 ? -8.609 10.093 1.306 1.00 90.62 194 TRP A O 1
ATOM 1510 N N . SER A 1 195 ? -6.751 11.325 0.973 1.00 89.31 195 SER A N 1
ATOM 1511 C CA . SER A 1 195 ? -7.290 12.581 1.500 1.00 89.31 195 SER A CA 1
ATOM 1512 C C . SER A 1 195 ? -8.470 13.072 0.657 1.00 89.31 195 SER A C 1
ATOM 1514 O O . SER A 1 195 ? -9.488 13.493 1.207 1.00 89.31 195 SER A O 1
ATOM 1516 N N . VAL A 1 196 ? -8.394 12.982 -0.677 1.00 90.94 196 VAL A N 1
ATOM 1517 C CA . VAL A 1 196 ? -9.516 13.337 -1.563 1.00 90.94 196 VAL A CA 1
ATOM 1518 C C . VAL A 1 196 ? -10.733 12.448 -1.297 1.00 90.94 196 VAL A C 1
ATOM 1520 O O . VAL A 1 196 ? -11.816 12.984 -1.062 1.00 90.94 196 VAL A O 1
ATOM 1523 N N . ALA A 1 197 ? -10.571 11.123 -1.285 1.00 89.19 197 ALA A N 1
ATOM 1524 C CA . ALA A 1 197 ? -11.678 10.192 -1.061 1.00 89.19 197 ALA A CA 1
ATOM 1525 C C . ALA A 1 197 ? -12.340 10.410 0.308 1.00 89.19 197 ALA A C 1
ATOM 1527 O O . ALA A 1 197 ? -13.557 10.583 0.395 1.00 89.19 197 ALA A O 1
ATOM 1528 N N . SER A 1 198 ? -11.538 10.510 1.366 1.00 84.00 198 SER A N 1
ATOM 1529 C CA . SER A 1 198 ? -12.035 10.667 2.737 1.00 84.00 198 SER A CA 1
ATOM 1530 C C . SER A 1 198 ? -12.792 11.984 2.932 1.00 84.00 198 SER A C 1
ATOM 1532 O O . SER A 1 198 ? -13.894 11.996 3.484 1.00 84.00 198 SER A O 1
ATOM 1534 N N . ASN A 1 199 ? -12.272 13.091 2.386 1.00 84.44 199 ASN A N 1
ATOM 1535 C CA . ASN A 1 199 ? -12.944 14.395 2.436 1.00 84.44 199 ASN A CA 1
ATOM 1536 C C . ASN A 1 199 ? -14.264 14.421 1.645 1.00 84.44 199 ASN A C 1
ATOM 1538 O O . ASN A 1 199 ? -15.196 15.136 2.018 1.00 84.44 199 ASN A O 1
ATOM 1542 N N . ARG A 1 200 ? -14.356 13.663 0.545 1.00 88.25 200 ARG A N 1
ATOM 1543 C CA . ARG A 1 200 ? -15.571 13.580 -0.283 1.00 88.25 200 ARG A CA 1
ATOM 1544 C C . ARG A 1 200 ? -16.646 12.704 0.354 1.00 88.25 200 ARG A C 1
ATOM 1546 O O . ARG A 1 200 ? -17.820 13.057 0.283 1.00 88.25 200 ARG A O 1
ATOM 1553 N N . LEU A 1 201 ? -16.252 11.595 0.979 1.00 86.50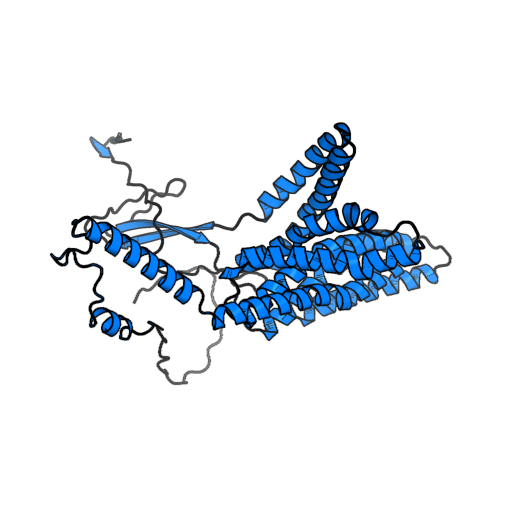 201 LEU A N 1
ATOM 1554 C CA . LEU A 1 201 ? -17.177 10.630 1.578 1.00 86.50 201 LEU A CA 1
ATOM 1555 C C . LEU A 1 201 ? -17.679 11.061 2.960 1.00 86.50 201 LEU A C 1
ATOM 1557 O O . LEU A 1 201 ? -18.788 10.683 3.331 1.00 86.50 201 LEU A O 1
ATOM 1561 N N . LYS A 1 202 ? -16.902 11.875 3.694 1.00 85.25 202 LYS A N 1
ATOM 1562 C CA . LYS A 1 202 ? -17.233 12.379 5.042 1.00 85.25 202 LYS A CA 1
ATOM 1563 C C . LYS A 1 202 ? -17.566 11.264 6.046 1.00 85.25 202 LYS A C 1
ATOM 1565 O O . LYS A 1 202 ? -18.401 11.450 6.928 1.00 85.25 202 LYS A O 1
ATOM 1570 N N . ILE A 1 203 ? -16.916 10.111 5.903 1.00 82.06 203 ILE A N 1
ATOM 1571 C CA . ILE A 1 203 ? -17.031 8.987 6.836 1.00 82.06 203 ILE A CA 1
ATOM 1572 C C . ILE A 1 203 ? -15.898 9.102 7.852 1.00 82.06 203 ILE A C 1
ATOM 1574 O O . ILE A 1 203 ? -14.735 9.223 7.468 1.00 82.06 203 ILE A O 1
ATOM 1578 N N . SER A 1 204 ? -16.239 9.061 9.140 1.00 80.69 204 SER A N 1
ATOM 1579 C CA . SER A 1 204 ? -15.248 8.933 10.209 1.00 80.69 204 SER A CA 1
ATOM 1580 C C . SER A 1 204 ? -14.866 7.463 10.349 1.00 80.69 204 SER A C 1
ATOM 1582 O O . SER A 1 204 ? -15.729 6.625 10.599 1.00 80.69 204 SER A O 1
ATOM 1584 N N . VAL A 1 205 ? -13.585 7.155 10.165 1.00 84.75 205 VAL A N 1
ATOM 1585 C CA . VAL A 1 205 ? -13.032 5.799 10.279 1.00 84.75 205 VAL A CA 1
ATOM 1586 C C . VAL A 1 205 ? -11.948 5.796 11.341 1.00 84.75 205 VAL A C 1
ATOM 1588 O O . VAL A 1 205 ? -11.204 6.772 11.472 1.00 84.75 205 VAL A O 1
ATOM 1591 N N . ARG A 1 206 ? -11.828 4.704 12.101 1.00 84.94 206 ARG A N 1
ATOM 1592 C CA . ARG A 1 206 ? -10.751 4.571 13.086 1.00 84.94 206 ARG A CA 1
ATOM 1593 C C . ARG A 1 206 ? -9.430 4.357 12.362 1.00 84.94 206 ARG A C 1
ATOM 1595 O O . ARG A 1 206 ? -9.332 3.564 11.428 1.00 84.94 206 ARG A O 1
ATOM 1602 N N . ARG A 1 207 ? -8.367 5.002 12.840 1.00 84.75 207 ARG A N 1
ATOM 1603 C CA . ARG A 1 207 ? -7.031 4.881 12.238 1.00 84.75 207 ARG A CA 1
ATOM 1604 C C . ARG A 1 207 ? -6.571 3.425 12.077 1.00 84.75 207 ARG A C 1
ATOM 1606 O O . ARG A 1 207 ? -5.981 3.090 11.060 1.00 84.75 207 ARG A O 1
ATOM 1613 N N . VAL A 1 208 ? -6.843 2.573 13.068 1.00 82.19 208 VAL A N 1
ATOM 1614 C CA . VAL A 1 208 ? -6.436 1.155 13.061 1.00 82.19 208 VAL A CA 1
ATOM 1615 C C . VAL A 1 208 ? -7.158 0.355 11.969 1.00 82.19 208 VAL A C 1
ATOM 1617 O O . VAL A 1 208 ? -6.537 -0.484 11.326 1.00 82.19 208 VAL A O 1
ATOM 1620 N N . GLU A 1 209 ? -8.437 0.638 11.718 1.00 87.12 209 GLU A N 1
ATOM 1621 C CA . GLU A 1 209 ? -9.217 -0.020 10.657 1.00 87.12 209 GLU A CA 1
ATOM 1622 C C . GLU A 1 209 ? -8.679 0.368 9.279 1.00 87.12 209 GLU A C 1
ATOM 1624 O O . GLU A 1 209 ? -8.379 -0.486 8.451 1.00 87.12 209 GLU A O 1
ATOM 1629 N N . ALA A 1 210 ? -8.453 1.664 9.079 1.00 89.00 210 ALA A N 1
ATOM 1630 C CA . ALA A 1 210 ? -7.866 2.198 7.861 1.00 89.00 210 ALA A CA 1
ATOM 1631 C C . ALA A 1 210 ? -6.453 1.655 7.579 1.00 89.00 210 ALA A C 1
ATOM 1633 O O . ALA A 1 210 ? -6.125 1.343 6.435 1.00 89.00 210 ALA A O 1
ATOM 1634 N N . GLU A 1 211 ? -5.623 1.512 8.620 1.00 88.56 211 GLU A N 1
ATOM 1635 C CA . GLU A 1 211 ? -4.315 0.849 8.534 1.00 88.56 211 GLU A CA 1
ATOM 1636 C C . GLU A 1 211 ? -4.452 -0.614 8.117 1.00 88.56 211 GLU A C 1
ATOM 1638 O O . GLU A 1 211 ? -3.712 -1.066 7.245 1.00 88.56 211 GLU A O 1
ATOM 1643 N N . ALA A 1 212 ? -5.411 -1.342 8.692 1.00 89.62 212 ALA A N 1
ATOM 1644 C CA . ALA A 1 212 ? -5.648 -2.740 8.356 1.00 89.62 212 ALA A CA 1
ATOM 1645 C C . ALA A 1 212 ? -6.066 -2.916 6.888 1.00 89.62 212 ALA A C 1
ATOM 1647 O O . ALA A 1 212 ? -5.544 -3.805 6.220 1.00 89.62 212 ALA A O 1
ATOM 1648 N N . TRP A 1 213 ? -6.934 -2.048 6.358 1.00 93.88 213 TRP A N 1
ATOM 1649 C CA . TRP A 1 213 ? -7.341 -2.088 4.947 1.00 93.88 213 TRP A CA 1
ATOM 1650 C C . TRP A 1 213 ? -6.171 -1.799 4.000 1.00 93.88 213 TRP A C 1
ATOM 1652 O O . TRP A 1 213 ? -5.986 -2.506 3.012 1.00 93.88 213 TRP A O 1
ATOM 1662 N N . LEU A 1 214 ? -5.338 -0.803 4.324 1.00 93.50 214 LEU A N 1
ATOM 1663 C CA . LEU A 1 214 ? -4.134 -0.493 3.548 1.00 93.50 214 LEU A CA 1
ATOM 1664 C C . LEU A 1 214 ? -3.146 -1.675 3.561 1.00 93.50 214 LEU A C 1
ATOM 1666 O O . LEU A 1 214 ? -2.623 -2.063 2.518 1.00 93.50 214 LEU A O 1
ATOM 1670 N N . ILE A 1 215 ? -2.919 -2.283 4.731 1.00 93.12 215 ILE A N 1
ATOM 1671 C CA . ILE A 1 215 ? -2.048 -3.457 4.877 1.00 93.12 215 ILE A CA 1
ATOM 1672 C C . ILE A 1 215 ? -2.598 -4.652 4.103 1.00 93.12 215 ILE A C 1
ATOM 1674 O O . ILE A 1 215 ? -1.830 -5.339 3.438 1.00 93.12 215 ILE A O 1
ATOM 1678 N N . ALA A 1 216 ? -3.909 -4.882 4.127 1.00 94.62 216 ALA A N 1
ATOM 1679 C CA . ALA A 1 216 ? -4.534 -5.948 3.355 1.00 94.62 216 ALA A CA 1
ATOM 1680 C C . ALA A 1 216 ? -4.321 -5.772 1.847 1.00 94.62 216 ALA A C 1
ATOM 1682 O O . ALA A 1 216 ? -4.009 -6.739 1.156 1.00 94.62 216 ALA A O 1
ATOM 1683 N N . GLY A 1 217 ? -4.386 -4.530 1.358 1.00 96.12 217 GLY A N 1
ATOM 1684 C CA . GLY A 1 217 ? -3.982 -4.180 -0.002 1.00 96.12 217 GLY A CA 1
ATOM 1685 C C . GLY A 1 217 ? -2.535 -4.562 -0.308 1.00 96.12 217 GLY A C 1
ATOM 1686 O O . GLY A 1 217 ? -2.277 -5.265 -1.284 1.00 96.12 217 GLY A O 1
ATOM 1687 N N . MET A 1 218 ? -1.592 -4.178 0.557 1.00 95.88 218 MET A N 1
ATOM 1688 C CA . MET A 1 218 ? -0.179 -4.546 0.389 1.00 95.88 218 MET A CA 1
ATOM 1689 C C . MET A 1 218 ? 0.028 -6.066 0.398 1.00 95.88 218 MET A C 1
ATOM 1691 O O . MET A 1 218 ? 0.779 -6.586 -0.419 1.00 95.88 218 MET A O 1
ATOM 1695 N N . VAL A 1 219 ? -0.652 -6.791 1.290 1.00 94.94 219 VAL A N 1
ATOM 1696 C CA . VAL A 1 219 ? -0.579 -8.259 1.370 1.00 94.94 219 VAL A CA 1
ATOM 1697 C C . VAL A 1 219 ? -1.166 -8.904 0.116 1.00 94.94 219 VAL A C 1
ATOM 1699 O O . VAL A 1 219 ? -0.600 -9.873 -0.380 1.00 94.94 219 VAL A O 1
ATOM 1702 N N . SER A 1 220 ? -2.244 -8.355 -0.452 1.00 96.69 220 SER A N 1
ATOM 1703 C CA . SER A 1 220 ? -2.830 -8.870 -1.698 1.00 96.69 220 SER A CA 1
ATOM 1704 C C . SER A 1 220 ? -1.897 -8.757 -2.910 1.00 96.69 220 SER A C 1
ATOM 1706 O O . SER A 1 220 ? -2.016 -9.550 -3.842 1.00 96.69 220 SER A O 1
ATOM 1708 N N . ALA A 1 221 ? -0.909 -7.854 -2.871 1.00 96.25 221 ALA A N 1
ATOM 1709 C CA . ALA A 1 221 ? 0.124 -7.763 -3.900 1.00 96.25 221 ALA A CA 1
ATOM 1710 C C . ALA A 1 221 ? 1.070 -8.976 -3.915 1.00 96.25 221 ALA A C 1
ATOM 1712 O O . ALA A 1 221 ? 1.664 -9.260 -4.948 1.00 96.25 221 ALA A O 1
ATOM 1713 N N . PHE A 1 222 ? 1.186 -9.730 -2.816 1.00 95.44 222 PHE A N 1
ATOM 1714 C CA . PHE A 1 222 ? 2.075 -10.892 -2.730 1.00 95.44 222 PHE A CA 1
ATOM 1715 C C . PHE A 1 222 ? 1.670 -12.012 -3.689 1.00 95.44 222 PHE A C 1
ATOM 1717 O O . PHE A 1 222 ? 2.457 -12.327 -4.583 1.00 95.44 222 PHE A O 1
ATOM 1724 N N . PRO A 1 223 ? 0.468 -12.609 -3.560 1.00 95.31 223 PRO A N 1
ATOM 1725 C CA . PRO A 1 223 ? 0.038 -13.642 -4.492 1.00 95.31 223 PRO A CA 1
ATOM 1726 C C . PRO A 1 223 ? -0.066 -13.104 -5.923 1.00 95.31 223 PRO A C 1
ATOM 1728 O O . PRO A 1 223 ? 0.302 -13.821 -6.848 1.00 95.31 223 PRO A O 1
ATOM 1731 N N . ALA A 1 224 ? -0.478 -11.845 -6.114 1.00 96.56 224 ALA A N 1
ATOM 1732 C CA . ALA A 1 224 ? -0.555 -11.252 -7.446 1.00 96.56 224 ALA A CA 1
ATOM 1733 C C . ALA A 1 224 ? 0.819 -11.189 -8.123 1.00 96.56 224 ALA A C 1
ATOM 1735 O O . ALA A 1 224 ? 0.982 -11.664 -9.242 1.00 96.56 224 ALA A O 1
ATOM 1736 N N . PHE A 1 225 ? 1.833 -10.686 -7.417 1.00 95.00 225 PHE A N 1
ATOM 1737 C CA . PHE A 1 225 ? 3.200 -10.609 -7.921 1.00 95.00 225 PHE A CA 1
ATOM 1738 C C . PHE A 1 225 ? 3.783 -11.996 -8.225 1.00 95.00 225 PHE A C 1
ATOM 1740 O O . PHE A 1 225 ? 4.425 -12.161 -9.260 1.00 95.00 225 PHE A O 1
ATOM 1747 N N . MET A 1 226 ? 3.519 -13.007 -7.382 1.00 94.38 226 MET A N 1
ATOM 1748 C CA . MET A 1 226 ? 3.951 -14.388 -7.648 1.00 94.38 226 MET A CA 1
ATOM 1749 C C . MET A 1 226 ? 3.329 -14.932 -8.933 1.00 94.38 226 MET A C 1
ATOM 1751 O O . MET A 1 226 ? 4.037 -15.418 -9.809 1.00 94.38 226 MET A O 1
ATOM 1755 N N . LEU A 1 227 ? 2.004 -14.845 -9.053 1.00 95.00 227 LEU A N 1
ATOM 1756 C CA . LEU A 1 227 ? 1.272 -15.391 -10.193 1.00 95.00 227 LEU A CA 1
ATOM 1757 C C . LEU A 1 227 ? 1.616 -14.640 -11.487 1.00 95.00 227 LEU A C 1
ATOM 1759 O O . LEU A 1 227 ? 1.831 -15.273 -12.517 1.00 95.00 227 LEU A O 1
ATOM 1763 N N . ASN A 1 228 ? 1.766 -13.316 -11.426 1.00 94.69 228 ASN A N 1
ATOM 1764 C CA . ASN A 1 228 ? 2.186 -12.503 -12.568 1.00 94.69 228 ASN A CA 1
ATOM 1765 C C . ASN A 1 228 ? 3.610 -12.831 -13.028 1.00 94.69 228 ASN A C 1
ATOM 1767 O O . ASN A 1 228 ? 3.889 -12.769 -14.220 1.00 94.69 228 ASN A O 1
ATOM 1771 N N . SER A 1 229 ? 4.498 -13.196 -12.100 1.00 92.06 229 SER A N 1
ATOM 1772 C CA . SER A 1 229 ? 5.897 -13.497 -12.422 1.00 92.06 229 SER A CA 1
ATOM 1773 C C . SER A 1 229 ? 6.117 -14.944 -12.863 1.00 92.06 229 SER A C 1
ATOM 1775 O O . SER A 1 229 ? 7.001 -15.194 -13.672 1.00 92.06 229 SER A O 1
ATOM 1777 N N . LEU A 1 230 ? 5.352 -15.894 -12.316 1.00 92.62 230 LEU A N 1
ATOM 1778 C CA . LEU A 1 230 ? 5.621 -17.331 -12.464 1.00 92.62 230 LEU A CA 1
ATOM 1779 C C . LEU A 1 230 ? 4.558 -18.078 -13.270 1.00 92.62 230 LEU A C 1
ATOM 1781 O O . LEU A 1 230 ? 4.867 -19.087 -13.887 1.00 92.62 230 LEU A O 1
ATOM 1785 N N . VAL A 1 231 ? 3.303 -17.626 -13.243 1.00 93.38 231 VAL A N 1
ATOM 1786 C CA . VAL A 1 231 ? 2.184 -18.345 -13.872 1.00 93.38 231 VAL A CA 1
ATOM 1787 C C . VAL A 1 231 ? 1.779 -17.692 -15.186 1.00 93.38 231 VAL A C 1
ATOM 1789 O O . VAL A 1 231 ? 1.597 -18.390 -16.175 1.00 93.38 231 VAL A O 1
ATOM 1792 N N . VAL A 1 232 ? 1.664 -16.361 -15.235 1.00 93.94 232 VAL A N 1
ATOM 1793 C CA . VAL A 1 232 ? 1.271 -15.650 -16.466 1.00 93.94 232 VAL A CA 1
ATOM 1794 C C . VAL A 1 232 ? 2.189 -15.960 -17.650 1.00 93.94 232 VAL A C 1
ATOM 1796 O O . VAL A 1 232 ? 1.641 -16.246 -18.713 1.00 93.94 232 VAL A O 1
ATOM 1799 N N . PRO A 1 233 ? 3.532 -15.961 -17.516 1.00 91.31 233 PRO A N 1
ATOM 1800 C CA . PRO A 1 233 ? 4.410 -16.285 -18.640 1.00 91.31 233 PRO A CA 1
ATOM 1801 C C . PRO A 1 233 ? 4.151 -17.678 -19.227 1.00 91.31 233 PRO A C 1
ATOM 1803 O O . PRO A 1 233 ? 4.131 -17.826 -20.443 1.00 91.31 233 PRO A O 1
ATOM 1806 N N . GLU A 1 234 ? 3.857 -18.666 -18.379 1.00 91.62 234 GLU A N 1
ATOM 1807 C CA . GLU A 1 234 ? 3.581 -20.052 -18.786 1.00 91.62 234 GLU A CA 1
ATOM 1808 C C . GLU A 1 234 ? 2.213 -20.224 -19.466 1.00 91.62 234 GLU A C 1
ATOM 1810 O O . GLU A 1 234 ? 1.987 -21.176 -20.212 1.00 91.62 234 GLU A O 1
ATOM 1815 N N . LEU A 1 235 ? 1.273 -19.306 -19.219 1.00 92.25 235 LEU A N 1
ATOM 1816 C CA . LEU A 1 235 ? -0.042 -19.308 -19.865 1.00 92.25 235 LEU A CA 1
ATOM 1817 C C . LEU A 1 235 ? -0.023 -18.650 -21.252 1.00 92.25 235 LEU A C 1
ATOM 1819 O O . LEU A 1 235 ? -0.993 -18.784 -22.004 1.00 92.25 235 LEU A O 1
ATOM 1823 N N . ILE A 1 236 ? 1.040 -17.917 -21.592 1.00 92.81 236 ILE A N 1
ATOM 1824 C CA . ILE A 1 236 ? 1.140 -17.213 -22.869 1.00 92.81 236 ILE A CA 1
ATOM 1825 C C . ILE A 1 236 ? 1.538 -18.201 -23.973 1.00 92.81 236 ILE A C 1
ATOM 1827 O O . ILE A 1 236 ? 2.503 -18.946 -23.818 1.00 92.81 236 ILE A O 1
ATOM 1831 N N . PRO A 1 237 ? 0.843 -18.211 -25.126 1.00 93.12 237 PRO A N 1
ATOM 1832 C CA . PRO A 1 237 ? 1.183 -19.132 -26.200 1.00 93.12 237 PRO A CA 1
ATOM 1833 C C . PRO A 1 237 ? 2.596 -18.903 -26.759 1.00 93.12 237 PRO A C 1
ATOM 1835 O O . PRO A 1 237 ? 2.901 -17.832 -27.276 1.00 93.12 237 PRO A O 1
ATOM 1838 N N . ASN A 1 238 ? 3.414 -19.960 -26.782 1.00 91.50 238 ASN A N 1
ATOM 1839 C CA . ASN A 1 238 ? 4.816 -19.926 -27.240 1.00 91.50 238 ASN A CA 1
ATOM 1840 C C . ASN A 1 238 ? 5.026 -19.463 -28.697 1.00 91.50 238 ASN A C 1
ATOM 1842 O O . ASN A 1 238 ? 6.154 -19.202 -29.101 1.00 91.50 238 ASN A O 1
ATOM 1846 N N . HIS A 1 239 ? 3.968 -19.411 -29.513 1.00 94.56 239 HIS A N 1
ATOM 1847 C CA . HIS A 1 239 ? 4.032 -18.961 -30.909 1.00 94.56 239 HIS A CA 1
ATOM 1848 C C . HIS A 1 239 ? 3.798 -17.451 -31.073 1.00 94.56 239 HIS A C 1
ATOM 1850 O O . HIS A 1 239 ? 3.858 -16.945 -32.194 1.00 94.56 239 HIS A O 1
ATOM 1856 N N . TRP A 1 240 ? 3.477 -16.735 -29.993 1.00 95.06 240 TRP A N 1
ATOM 1857 C CA . TRP A 1 240 ? 3.320 -15.283 -30.018 1.00 95.06 240 TRP A CA 1
ATOM 1858 C C . TRP A 1 240 ? 4.678 -14.590 -30.059 1.00 95.06 240 TRP A C 1
ATOM 1860 O O . TRP A 1 240 ? 5.659 -15.075 -29.499 1.00 95.06 240 TRP A O 1
ATOM 1870 N N . SER A 1 241 ? 4.738 -13.431 -30.717 1.00 95.44 241 SER A N 1
ATOM 1871 C CA . SER A 1 241 ? 5.937 -12.593 -30.670 1.00 95.44 241 SER A CA 1
ATOM 1872 C C . SER A 1 241 ? 6.151 -12.021 -29.266 1.00 95.44 241 SER A C 1
ATOM 1874 O O . SER A 1 241 ? 5.202 -11.873 -28.495 1.00 95.44 241 SER A O 1
ATOM 1876 N N . GLU A 1 242 ? 7.381 -11.619 -28.944 1.00 92.44 242 GLU A N 1
ATOM 1877 C CA . GLU A 1 242 ? 7.712 -11.024 -27.638 1.00 92.44 242 GLU A CA 1
ATOM 1878 C C . GLU A 1 242 ? 6.831 -9.813 -27.294 1.00 92.44 242 GLU A C 1
ATOM 1880 O O . GLU A 1 242 ? 6.416 -9.643 -26.147 1.00 92.44 242 GLU A O 1
ATOM 1885 N N . ILE A 1 243 ? 6.488 -8.993 -28.294 1.00 94.44 243 ILE A N 1
ATOM 1886 C CA . ILE A 1 243 ? 5.606 -7.832 -28.118 1.00 94.44 243 ILE A CA 1
ATOM 1887 C C . ILE A 1 243 ? 4.183 -8.284 -27.777 1.00 94.44 243 ILE A C 1
ATOM 1889 O O . ILE A 1 243 ? 3.569 -7.732 -26.867 1.00 94.44 243 ILE A O 1
ATOM 1893 N N . GLN A 1 244 ? 3.655 -9.290 -28.483 1.00 94.81 244 GLN A N 1
ATOM 1894 C CA . GLN A 1 244 ? 2.319 -9.834 -28.220 1.00 94.81 244 GLN A CA 1
ATOM 1895 C C . GLN A 1 244 ? 2.244 -10.469 -26.829 1.00 94.81 244 GLN A C 1
ATOM 1897 O O . GLN A 1 244 ? 1.303 -10.199 -26.084 1.00 94.81 244 GLN A O 1
ATOM 1902 N N . ALA A 1 245 ? 3.258 -11.259 -26.470 1.00 93.38 245 ALA A N 1
ATOM 1903 C CA . ALA A 1 245 ? 3.394 -11.875 -25.158 1.00 93.38 245 ALA A CA 1
ATOM 1904 C C . ALA A 1 245 ? 3.434 -10.818 -24.045 1.00 93.38 245 ALA A C 1
ATOM 1906 O O . ALA A 1 245 ? 2.615 -10.849 -23.128 1.00 93.38 245 ALA A O 1
ATOM 1907 N N . SER A 1 246 ? 4.316 -9.824 -24.171 1.00 91.44 246 SER A N 1
ATOM 1908 C CA . SER A 1 246 ? 4.455 -8.742 -23.188 1.00 91.44 246 SER A CA 1
ATOM 1909 C C . SER A 1 246 ? 3.168 -7.931 -23.050 1.00 91.44 246 SER A C 1
ATOM 1911 O O . SER A 1 246 ? 2.730 -7.635 -21.939 1.00 91.44 246 SER A O 1
ATOM 1913 N N . PHE A 1 247 ? 2.522 -7.601 -24.172 1.00 93.69 247 PHE A N 1
ATOM 1914 C CA . PHE A 1 247 ? 1.265 -6.862 -24.154 1.00 93.69 247 PHE A CA 1
ATOM 1915 C C . PHE A 1 247 ? 0.159 -7.658 -23.463 1.00 93.69 247 PHE A C 1
ATOM 1917 O O . PHE A 1 247 ? -0.540 -7.114 -22.617 1.00 93.69 247 PHE A O 1
ATOM 1924 N N . ALA A 1 248 ? 0.016 -8.948 -23.760 1.00 93.44 248 ALA A N 1
ATOM 1925 C CA . ALA A 1 248 ? -0.987 -9.780 -23.109 1.00 93.44 248 ALA A CA 1
ATOM 1926 C C . ALA A 1 248 ? -0.710 -9.984 -21.615 1.00 93.44 248 ALA A C 1
ATOM 1928 O O . ALA A 1 248 ? -1.645 -9.931 -20.815 1.00 93.44 248 ALA A O 1
ATOM 1929 N N . ALA A 1 249 ? 0.558 -10.148 -21.224 1.00 93.38 249 ALA A N 1
ATOM 1930 C CA . ALA A 1 249 ? 0.950 -10.237 -19.822 1.00 93.38 249 ALA A CA 1
ATOM 1931 C C . ALA A 1 249 ? 0.529 -8.982 -19.046 1.00 93.38 249 ALA A C 1
ATOM 1933 O O . ALA A 1 249 ? -0.112 -9.086 -18.005 1.00 93.38 249 ALA A O 1
ATOM 1934 N N . ILE A 1 250 ? 0.846 -7.797 -19.577 1.00 90.25 250 ILE A N 1
ATOM 1935 C CA . ILE A 1 250 ? 0.657 -6.518 -18.878 1.00 90.25 250 ILE A CA 1
ATOM 1936 C C . ILE A 1 250 ? -0.786 -6.004 -18.992 1.00 90.25 250 ILE A C 1
ATOM 1938 O O . ILE A 1 250 ? -1.306 -5.425 -18.044 1.00 90.25 250 ILE A O 1
ATOM 1942 N N . ALA A 1 251 ? -1.452 -6.198 -20.133 1.00 91.94 251 ALA A N 1
ATOM 1943 C CA . ALA A 1 251 ? -2.786 -5.649 -20.387 1.00 91.94 251 ALA A CA 1
ATOM 1944 C C . ALA A 1 251 ? -3.933 -6.588 -19.984 1.00 91.94 251 ALA A C 1
ATOM 1946 O O . ALA A 1 251 ? -5.056 -6.120 -19.800 1.00 91.94 251 ALA A O 1
ATOM 1947 N N . ILE A 1 252 ? -3.680 -7.897 -19.874 1.00 91.62 252 ILE A N 1
ATOM 1948 C CA . ILE A 1 252 ? -4.715 -8.900 -19.577 1.00 91.62 252 ILE A CA 1
ATOM 1949 C C . ILE A 1 252 ? -4.334 -9.723 -18.347 1.00 91.62 252 ILE A C 1
ATOM 1951 O O . ILE A 1 252 ? -5.088 -9.738 -17.376 1.00 91.62 252 ILE A O 1
ATOM 1955 N N . GLY A 1 253 ? -3.173 -10.384 -18.375 1.00 93.12 253 GLY A N 1
ATOM 1956 C CA . GLY A 1 253 ? -2.749 -11.312 -17.324 1.00 93.12 253 GLY A CA 1
ATOM 1957 C C . GLY A 1 253 ? -2.680 -10.648 -15.952 1.00 93.12 253 GLY A C 1
ATOM 1958 O O . GLY A 1 253 ? -3.421 -11.027 -15.043 1.00 93.12 253 GLY A O 1
ATOM 1959 N N . ALA A 1 254 ? -1.846 -9.614 -15.838 1.00 93.44 254 ALA A N 1
ATOM 1960 C CA . ALA A 1 254 ? -1.651 -8.885 -14.596 1.00 93.44 254 ALA A CA 1
ATOM 1961 C C . ALA A 1 254 ? -2.960 -8.281 -14.056 1.00 93.44 254 ALA A C 1
ATOM 1963 O O . ALA A 1 254 ? -3.329 -8.639 -12.938 1.00 93.44 254 ALA A O 1
ATOM 1964 N N . PRO A 1 255 ? -3.748 -7.494 -14.818 1.00 93.88 255 PRO A N 1
ATOM 1965 C CA . PRO A 1 255 ? -4.993 -6.925 -14.304 1.00 93.88 255 PRO A CA 1
ATOM 1966 C C . PRO A 1 255 ? -5.976 -7.964 -13.755 1.00 93.88 255 PRO A C 1
ATOM 1968 O O . PRO A 1 255 ? -6.535 -7.763 -12.680 1.00 93.88 255 PRO A O 1
ATOM 1971 N N . ILE A 1 256 ? -6.174 -9.097 -14.441 1.00 94.75 256 ILE A N 1
ATOM 1972 C CA . ILE A 1 256 ? -7.112 -10.134 -13.979 1.00 94.75 256 ILE A CA 1
ATOM 1973 C C . ILE A 1 256 ? -6.672 -10.700 -12.626 1.00 94.75 256 ILE A C 1
ATOM 1975 O O . ILE A 1 256 ? -7.474 -10.778 -11.693 1.00 94.75 256 ILE A O 1
ATOM 1979 N N . ILE A 1 257 ? -5.402 -11.083 -12.508 1.00 96.38 257 ILE A N 1
ATOM 1980 C CA . ILE A 1 257 ? -4.855 -11.663 -11.279 1.00 96.38 257 ILE A CA 1
ATOM 1981 C C . ILE A 1 257 ? -4.896 -10.648 -10.137 1.00 96.38 257 ILE A C 1
ATOM 1983 O O . ILE A 1 257 ? -5.315 -10.978 -9.027 1.00 96.38 257 ILE A O 1
ATOM 1987 N N . GLU A 1 258 ? -4.505 -9.406 -10.406 1.00 96.44 258 GLU A N 1
ATOM 1988 C CA . GLU A 1 258 ? -4.479 -8.340 -9.411 1.00 96.44 258 GLU A CA 1
ATOM 1989 C C . GLU A 1 258 ? -5.870 -8.030 -8.859 1.00 96.44 258 GLU A C 1
ATOM 1991 O O . GLU A 1 258 ? -6.035 -7.911 -7.642 1.00 96.44 258 GLU A O 1
ATOM 1996 N N . GLU A 1 259 ? -6.888 -7.934 -9.719 1.00 96.56 259 GLU A N 1
ATOM 1997 C CA . GLU A 1 259 ? -8.263 -7.705 -9.269 1.00 96.56 259 GLU A CA 1
ATOM 1998 C C . GLU A 1 259 ? -8.806 -8.891 -8.459 1.00 96.56 259 GLU A C 1
ATOM 2000 O O . GLU A 1 259 ? -9.465 -8.677 -7.440 1.00 96.56 259 GLU A O 1
ATOM 2005 N N . ILE A 1 260 ? -8.477 -10.137 -8.827 1.00 95.31 260 ILE A N 1
ATOM 2006 C CA . ILE A 1 260 ? -8.856 -11.324 -8.042 1.00 95.31 260 ILE A CA 1
ATOM 2007 C C . ILE A 1 260 ? -8.202 -11.283 -6.654 1.00 95.31 260 ILE A C 1
ATOM 2009 O O . ILE A 1 260 ? -8.881 -11.471 -5.643 1.00 95.31 260 ILE A O 1
ATOM 2013 N N . CYS A 1 261 ? -6.900 -11.000 -6.574 1.00 96.69 261 CYS A N 1
ATOM 2014 C CA . CYS A 1 261 ? -6.189 -10.913 -5.299 1.00 96.69 261 CYS A CA 1
ATOM 2015 C C . CYS A 1 261 ? -6.699 -9.762 -4.419 1.00 96.69 261 CYS A C 1
ATOM 2017 O O . CYS A 1 261 ? -6.820 -9.917 -3.205 1.00 96.69 261 CYS A O 1
ATOM 2019 N N . LYS A 1 262 ? -7.055 -8.613 -4.998 1.00 97.12 262 LYS A N 1
ATOM 2020 C CA . LYS A 1 262 ? -7.665 -7.512 -4.236 1.00 97.12 262 LYS A CA 1
ATOM 2021 C C . LYS A 1 262 ? -9.093 -7.837 -3.791 1.00 97.12 262 LYS A C 1
ATOM 2023 O O . LYS A 1 262 ? -9.491 -7.454 -2.691 1.00 97.12 262 LYS A O 1
ATOM 2028 N N . ALA A 1 263 ? -9.854 -8.587 -4.588 1.00 94.44 263 ALA A N 1
ATOM 2029 C CA . ALA A 1 263 ? -11.188 -9.042 -4.209 1.00 94.44 263 ALA A CA 1
ATOM 2030 C C . ALA A 1 263 ? -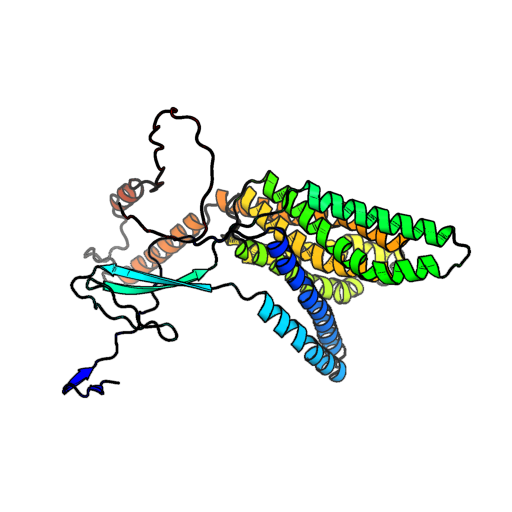11.158 -10.003 -3.008 1.00 94.44 263 ALA A C 1
ATOM 2032 O O . ALA A 1 263 ? -12.017 -9.907 -2.131 1.00 94.44 263 ALA A O 1
ATOM 2033 N N . THR A 1 264 ? -10.151 -10.877 -2.892 1.00 92.25 264 THR A N 1
ATOM 2034 C CA . THR A 1 264 ? -10.011 -11.717 -1.686 1.00 92.25 264 THR A CA 1
ATOM 2035 C C . THR A 1 264 ? -9.725 -10.881 -0.439 1.00 92.25 264 THR A C 1
ATOM 2037 O O . THR A 1 264 ? -10.292 -11.159 0.618 1.00 92.25 264 THR A O 1
ATOM 2040 N N . ALA A 1 265 ? -8.941 -9.804 -0.558 1.00 93.81 265 ALA A N 1
ATOM 2041 C CA . ALA A 1 265 ? -8.748 -8.854 0.535 1.00 93.81 265 ALA A CA 1
ATOM 2042 C C . ALA A 1 265 ? -10.059 -8.154 0.935 1.00 93.81 265 ALA A C 1
ATOM 2044 O O . ALA A 1 265 ? -10.305 -7.974 2.127 1.00 93.81 265 ALA A O 1
ATOM 2045 N N . LEU A 1 266 ? -10.939 -7.822 -0.019 1.00 94.19 266 LEU A N 1
ATOM 2046 C CA . LEU A 1 266 ? -12.268 -7.276 0.291 1.00 94.19 266 LEU A CA 1
ATOM 2047 C C . LEU A 1 266 ? -13.114 -8.251 1.116 1.00 94.19 266 LEU A C 1
ATOM 2049 O O . LEU A 1 266 ? -13.756 -7.837 2.079 1.00 94.19 266 LEU A O 1
ATOM 2053 N N . LEU A 1 267 ? -13.089 -9.544 0.783 1.00 90.31 267 LEU A N 1
ATOM 2054 C CA . LEU A 1 267 ? -13.855 -10.566 1.505 1.00 90.31 267 LEU A CA 1
ATOM 2055 C C . LEU A 1 267 ? -13.443 -10.683 2.981 1.00 90.31 267 LEU A C 1
ATOM 2057 O O . LEU A 1 267 ? -14.299 -10.922 3.830 1.00 90.31 267 LEU A O 1
ATOM 2061 N N . ILE A 1 268 ? -12.169 -10.445 3.311 1.00 89.50 268 ILE A N 1
ATOM 2062 C CA . ILE A 1 268 ? -11.687 -10.426 4.706 1.00 89.50 268 ILE A CA 1
ATOM 2063 C C . ILE A 1 268 ? -12.365 -9.304 5.513 1.00 89.50 268 ILE A C 1
ATOM 2065 O O . ILE A 1 268 ? -12.654 -9.482 6.695 1.00 89.50 268 ILE A O 1
ATOM 2069 N N . PHE A 1 269 ? -12.665 -8.168 4.879 1.00 89.25 269 PHE A N 1
ATOM 2070 C CA . PHE A 1 269 ? -13.289 -6.999 5.514 1.00 89.25 269 PHE A CA 1
ATOM 2071 C C . PHE A 1 269 ? -14.769 -6.845 5.164 1.00 89.25 269 PHE A C 1
ATOM 2073 O O . PHE A 1 269 ? -15.319 -5.747 5.248 1.00 89.25 269 PHE A O 1
ATOM 2080 N N . PHE A 1 270 ? -15.438 -7.944 4.812 1.00 84.88 270 PHE A N 1
ATOM 2081 C CA . PHE A 1 270 ? -16.846 -7.939 4.418 1.00 84.88 270 PHE A CA 1
ATOM 2082 C C . PHE A 1 270 ? -17.759 -7.252 5.444 1.00 84.88 270 PHE A C 1
ATOM 2084 O O . PHE A 1 270 ? -18.593 -6.428 5.077 1.00 84.88 270 PHE A O 1
ATOM 2091 N N . SER A 1 271 ? -17.535 -7.475 6.743 1.00 81.44 271 SER A N 1
ATOM 2092 C CA . SER A 1 271 ? -18.304 -6.828 7.816 1.00 81.44 271 SER A CA 1
ATOM 2093 C C . SER A 1 271 ? -18.122 -5.306 7.893 1.00 81.44 271 SER A C 1
ATOM 2095 O O . SER A 1 271 ? -19.003 -4.609 8.389 1.00 81.44 271 SER A O 1
ATOM 2097 N N . SER A 1 272 ? -16.994 -4.775 7.412 1.00 84.69 272 SER A N 1
ATOM 2098 C CA . SER A 1 272 ? -16.688 -3.338 7.414 1.00 84.69 272 SER A CA 1
ATOM 2099 C C . SER A 1 272 ? -17.293 -2.593 6.220 1.00 84.69 272 SER A C 1
ATOM 2101 O O . SER A 1 272 ? -17.251 -1.366 6.183 1.00 84.69 272 SER A O 1
ATOM 2103 N N . MET A 1 273 ? -17.860 -3.311 5.246 1.00 88.31 273 MET A N 1
ATOM 2104 C CA . MET A 1 273 ? -18.375 -2.740 3.999 1.00 88.31 273 MET A CA 1
ATOM 2105 C C . MET A 1 273 ? -19.875 -2.421 4.027 1.00 88.31 273 MET A C 1
ATOM 2107 O O . MET A 1 273 ? -20.440 -2.174 2.970 1.00 88.31 273 MET A O 1
ATOM 2111 N N . ARG A 1 274 ? -20.531 -2.405 5.196 1.00 84.56 274 ARG A N 1
ATOM 2112 C CA . ARG A 1 274 ? -21.974 -2.110 5.318 1.00 84.56 274 ARG A CA 1
ATOM 2113 C C . ARG A 1 274 ? -22.315 -0.749 4.690 1.00 84.56 274 ARG A C 1
ATOM 2115 O O . ARG A 1 274 ? -21.948 0.305 5.213 1.00 84.56 274 ARG A O 1
ATOM 2122 N N . GLY A 1 275 ? -22.969 -0.800 3.536 1.00 86.44 275 GLY A N 1
ATOM 2123 C CA . GLY A 1 275 ? -23.346 0.329 2.703 1.00 86.44 275 GLY A CA 1
ATOM 2124 C C . GLY A 1 275 ? -22.331 0.752 1.657 1.00 86.44 275 GLY A C 1
ATOM 2125 O O . GLY A 1 275 ? -21.117 0.737 1.848 1.00 86.44 275 GLY A O 1
ATOM 2126 N N . ARG A 1 276 ? -22.860 1.221 0.520 1.00 92.38 276 ARG A N 1
ATOM 2127 C CA . ARG A 1 276 ? -22.089 1.570 -0.690 1.00 92.38 276 ARG A CA 1
ATOM 2128 C C . ARG A 1 276 ? -20.916 2.513 -0.411 1.00 92.38 276 ARG A C 1
ATOM 2130 O O . ARG A 1 276 ? -19.828 2.332 -0.942 1.00 92.38 276 ARG A O 1
ATOM 2137 N N . ARG A 1 277 ? -21.108 3.523 0.447 1.00 92.19 277 ARG A N 1
ATOM 2138 C CA . ARG A 1 277 ? -20.040 4.487 0.767 1.00 92.19 277 ARG A CA 1
ATOM 2139 C C . ARG A 1 277 ? -18.940 3.880 1.645 1.00 92.19 277 ARG A C 1
ATOM 2141 O O . ARG A 1 277 ? -17.774 4.202 1.434 1.00 92.19 277 ARG A O 1
ATOM 2148 N N . ALA A 1 278 ? -19.303 3.026 2.605 1.00 90.94 278 ALA A N 1
ATOM 2149 C CA . ALA A 1 278 ? -18.337 2.325 3.449 1.00 90.94 278 ALA A CA 1
ATOM 2150 C C . ALA A 1 278 ? -17.571 1.285 2.625 1.00 90.94 278 ALA A C 1
ATOM 2152 O O . ALA A 1 278 ? -16.344 1.292 2.627 1.00 90.94 278 ALA A O 1
ATOM 2153 N N . GLY A 1 279 ? -18.287 0.488 1.825 1.00 94.06 279 GLY A N 1
ATOM 2154 C CA . GLY A 1 279 ? -17.704 -0.442 0.863 1.00 94.06 279 GLY A CA 1
ATOM 2155 C C . GLY A 1 279 ? -16.743 0.234 -0.114 1.00 94.06 279 GLY A C 1
ATOM 2156 O O . GLY A 1 279 ? -15.634 -0.258 -0.319 1.00 94.06 279 GLY A O 1
ATOM 2157 N N . PHE A 1 280 ? -17.105 1.408 -0.648 1.00 96.25 280 PHE A N 1
ATOM 2158 C CA . PHE A 1 280 ? -16.195 2.188 -1.487 1.00 96.25 280 PHE A CA 1
ATOM 2159 C C . PHE A 1 280 ? -14.921 2.575 -0.740 1.00 96.25 280 PHE A C 1
ATOM 2161 O O . PHE A 1 280 ? -13.840 2.417 -1.288 1.00 96.25 280 PHE A O 1
ATOM 2168 N N . LEU A 1 281 ? -15.022 3.074 0.495 1.00 94.88 281 LEU A N 1
ATOM 2169 C CA . LEU A 1 281 ? -13.851 3.503 1.262 1.00 94.88 281 LEU A CA 1
ATOM 2170 C C . LEU A 1 281 ? -12.917 2.332 1.598 1.00 94.88 281 LEU A C 1
ATOM 2172 O O . LEU A 1 281 ? -11.708 2.464 1.424 1.00 94.88 281 LEU A O 1
ATOM 2176 N N . VAL A 1 282 ? -13.470 1.189 2.016 1.00 95.25 282 VAL A N 1
ATOM 2177 C CA . VAL A 1 282 ? -12.707 -0.044 2.277 1.00 95.25 282 VAL A CA 1
ATOM 2178 C C . VAL A 1 282 ? -11.992 -0.505 1.005 1.00 95.25 282 VAL A C 1
ATOM 2180 O O . VAL A 1 282 ? -10.775 -0.692 1.017 1.00 95.25 282 VAL A O 1
ATOM 2183 N N . GLY A 1 283 ? -12.722 -0.608 -0.111 1.00 97.00 283 GLY A N 1
ATOM 2184 C CA . GLY A 1 283 ? -12.157 -0.978 -1.410 1.00 97.00 283 GLY A CA 1
ATOM 2185 C C . GLY A 1 283 ? -11.100 -0.003 -1.907 1.00 97.00 283 GLY A C 1
ATOM 2186 O O . GLY A 1 283 ? -10.030 -0.417 -2.345 1.00 97.00 283 GLY A O 1
ATOM 2187 N N . PHE A 1 284 ? -11.347 1.295 -1.759 1.00 97.12 284 PHE A N 1
ATOM 2188 C CA . PHE A 1 284 ? -10.406 2.339 -2.137 1.00 97.12 284 PHE A CA 1
ATOM 2189 C C . PHE A 1 284 ? -9.109 2.238 -1.328 1.00 97.12 284 PHE A C 1
ATOM 2191 O O . PHE A 1 284 ? -8.024 2.293 -1.902 1.00 97.12 284 PHE A O 1
ATOM 2198 N N . SER A 1 285 ? -9.199 2.022 -0.013 1.00 95.69 285 SER A N 1
ATOM 2199 C CA . SER A 1 285 ? -8.034 1.824 0.857 1.00 95.69 285 SER A CA 1
ATOM 2200 C C . SER A 1 285 ? -7.241 0.556 0.527 1.00 95.69 285 SER A C 1
ATOM 2202 O O . SER A 1 285 ? -6.012 0.612 0.510 1.00 95.69 285 SER A O 1
ATOM 2204 N N . ILE A 1 286 ? -7.909 -0.560 0.217 1.00 97.38 286 ILE A N 1
ATOM 2205 C CA . ILE A 1 286 ? -7.243 -1.796 -0.227 1.00 97.38 286 ILE A CA 1
ATOM 2206 C C . ILE A 1 286 ? -6.525 -1.565 -1.563 1.00 97.38 286 ILE A C 1
ATOM 2208 O O . ILE A 1 286 ? -5.346 -1.890 -1.695 1.00 97.38 286 ILE A O 1
ATOM 2212 N N . GLY A 1 287 ? -7.188 -0.932 -2.535 1.00 97.62 287 GLY A N 1
ATOM 2213 C CA . GLY A 1 287 ? -6.575 -0.609 -3.825 1.00 97.62 287 GLY A CA 1
ATOM 2214 C C . GLY A 1 287 ? -5.368 0.329 -3.699 1.00 97.62 287 GLY A C 1
ATOM 2215 O O . GLY A 1 287 ? -4.353 0.114 -4.356 1.00 97.62 287 GLY A O 1
ATOM 2216 N N . LEU A 1 288 ? -5.425 1.318 -2.799 1.00 96.06 288 LEU A N 1
ATOM 2217 C CA . LEU A 1 288 ? -4.277 2.170 -2.463 1.00 96.06 288 LEU A CA 1
ATOM 2218 C C . LEU A 1 288 ? -3.120 1.381 -1.834 1.00 96.06 288 LEU A C 1
ATOM 2220 O O . LEU A 1 288 ? -1.961 1.648 -2.143 1.00 96.06 288 LEU A O 1
ATOM 2224 N N . GLY A 1 289 ? -3.424 0.419 -0.960 1.00 95.88 289 GLY A N 1
ATOM 2225 C CA . GLY A 1 289 ? -2.432 -0.462 -0.350 1.00 95.88 289 GLY A CA 1
ATOM 2226 C C . GLY A 1 289 ? -1.693 -1.311 -1.382 1.00 95.88 289 GLY A C 1
ATOM 2227 O O . GLY A 1 289 ? -0.468 -1.384 -1.356 1.00 95.88 289 GLY A O 1
ATOM 2228 N N . PHE A 1 290 ? -2.427 -1.893 -2.331 1.00 97.06 290 PHE A N 1
ATOM 2229 C CA . PHE A 1 290 ? -1.841 -2.620 -3.458 1.00 97.06 290 PHE A CA 1
ATOM 2230 C C . PHE A 1 290 ? -0.921 -1.705 -4.278 1.00 97.06 290 PHE A C 1
ATOM 2232 O O . PHE A 1 290 ? 0.250 -2.015 -4.504 1.00 97.06 290 PHE A O 1
ATOM 2239 N N . ALA A 1 291 ? -1.431 -0.522 -4.636 1.00 96.12 291 ALA A N 1
ATOM 2240 C CA . ALA A 1 291 ? -0.697 0.454 -5.427 1.00 96.12 291 ALA A CA 1
ATOM 2241 C C . ALA A 1 291 ? 0.578 0.960 -4.733 1.00 96.12 291 ALA A C 1
ATOM 2243 O O . ALA A 1 291 ? 1.520 1.321 -5.426 1.00 96.12 291 ALA A O 1
ATOM 2244 N N . LEU A 1 292 ? 0.652 0.987 -3.395 1.00 94.81 292 LEU A N 1
ATOM 2245 C CA . LEU A 1 292 ? 1.878 1.369 -2.678 1.00 94.81 292 LEU A CA 1
ATOM 2246 C C . LEU A 1 292 ? 3.047 0.435 -2.988 1.00 94.81 292 LEU A C 1
ATOM 2248 O O . LEU A 1 292 ? 4.151 0.915 -3.236 1.00 94.81 292 LEU A O 1
ATOM 2252 N N . ILE A 1 293 ? 2.806 -0.877 -2.959 1.00 94.81 293 ILE A N 1
ATOM 2253 C CA . ILE A 1 293 ? 3.840 -1.886 -3.213 1.00 94.81 293 ILE A CA 1
ATOM 2254 C C . ILE A 1 293 ? 4.297 -1.813 -4.662 1.00 94.81 293 ILE A C 1
ATOM 2256 O O . ILE A 1 293 ? 5.491 -1.689 -4.931 1.00 94.81 293 ILE A O 1
ATOM 2260 N N . GLU A 1 294 ? 3.341 -1.810 -5.584 1.00 94.06 294 GLU A N 1
ATOM 2261 C CA . GLU A 1 294 ? 3.634 -1.772 -7.008 1.00 94.06 294 GLU A CA 1
ATOM 2262 C C . GLU A 1 294 ? 4.355 -0.465 -7.382 1.00 94.06 294 GLU A C 1
ATOM 2264 O O . GLU A 1 294 ? 5.403 -0.465 -8.026 1.00 94.06 294 GLU A O 1
ATOM 2269 N N . ASN A 1 295 ? 3.865 0.679 -6.900 1.00 94.56 295 ASN A N 1
ATOM 2270 C CA . ASN A 1 295 ? 4.475 1.972 -7.187 1.00 94.56 295 ASN A CA 1
ATOM 2271 C C . ASN A 1 295 ? 5.889 2.103 -6.606 1.00 94.56 295 ASN A C 1
ATOM 2273 O O . ASN A 1 295 ? 6.749 2.729 -7.227 1.00 94.56 295 ASN A O 1
ATOM 2277 N N . LEU A 1 296 ? 6.153 1.489 -5.448 1.00 93.88 296 LEU A N 1
ATOM 2278 C CA . LEU A 1 296 ? 7.500 1.425 -4.892 1.00 93.88 296 LEU A CA 1
ATOM 2279 C C . LEU A 1 296 ? 8.461 0.700 -5.847 1.00 93.88 296 LEU A C 1
ATOM 2281 O O . LEU A 1 296 ? 9.571 1.191 -6.043 1.00 93.88 296 LEU A O 1
ATOM 2285 N N . GLN A 1 297 ? 8.028 -0.402 -6.479 1.00 92.94 297 GLN A N 1
ATOM 2286 C CA . GLN A 1 297 ? 8.819 -1.149 -7.470 1.00 92.94 297 GLN A CA 1
ATOM 2287 C C . GLN A 1 297 ? 9.107 -0.303 -8.715 1.00 92.94 297 GLN A C 1
ATOM 2289 O O . GLN A 1 297 ? 10.269 -0.115 -9.070 1.00 92.94 297 GLN A O 1
ATOM 2294 N N . TYR A 1 298 ? 8.074 0.260 -9.349 1.00 93.19 298 TYR A N 1
ATOM 2295 C CA . TYR A 1 298 ? 8.245 1.026 -10.589 1.00 93.19 298 TYR A CA 1
ATOM 2296 C C . TYR A 1 298 ? 9.135 2.258 -10.406 1.00 93.19 298 TYR A C 1
ATOM 2298 O O . TYR A 1 298 ? 10.032 2.497 -11.211 1.00 93.19 298 TYR A O 1
ATOM 2306 N N . ILE A 1 299 ? 8.929 3.034 -9.339 1.00 92.69 299 ILE A N 1
ATOM 2307 C CA . ILE A 1 299 ? 9.736 4.239 -9.110 1.00 92.69 299 ILE A CA 1
ATOM 2308 C C . ILE A 1 299 ? 11.150 3.857 -8.638 1.00 92.69 299 ILE A C 1
ATOM 2310 O O . ILE A 1 299 ? 12.101 4.570 -8.949 1.00 92.69 299 ILE A O 1
ATOM 2314 N N . ALA A 1 300 ? 11.329 2.719 -7.949 1.00 92.31 300 ALA A N 1
ATOM 2315 C CA . ALA A 1 300 ? 12.666 2.214 -7.628 1.00 92.31 300 ALA A CA 1
ATOM 2316 C C . ALA A 1 300 ? 13.455 1.839 -8.889 1.00 92.31 300 ALA A C 1
ATOM 2318 O O . ALA A 1 300 ? 14.640 2.142 -8.966 1.00 92.31 300 ALA A O 1
ATOM 2319 N N . VAL A 1 301 ? 12.812 1.229 -9.891 1.00 93.12 301 VAL A N 1
ATOM 2320 C CA . VAL A 1 301 ? 13.453 0.950 -11.187 1.00 93.12 301 VAL A CA 1
ATOM 2321 C C . VAL A 1 301 ? 13.773 2.254 -11.925 1.00 93.12 301 VAL A C 1
ATOM 2323 O O . VAL A 1 301 ? 14.896 2.429 -12.394 1.00 93.12 301 VAL A O 1
ATOM 2326 N N . ALA A 1 302 ? 12.846 3.214 -11.926 1.00 94.19 302 ALA A N 1
ATOM 2327 C CA . ALA A 1 302 ? 13.026 4.509 -12.584 1.00 94.19 302 ALA A CA 1
ATOM 2328 C C . ALA A 1 302 ? 14.207 5.336 -12.033 1.00 94.19 302 ALA A C 1
ATOM 2330 O O . ALA A 1 302 ? 14.717 6.215 -12.726 1.00 94.19 302 ALA A O 1
ATOM 2331 N N . LEU A 1 303 ? 14.682 5.060 -10.809 1.00 92.50 303 LEU A N 1
ATOM 2332 C CA . LEU A 1 303 ? 15.906 5.669 -10.272 1.00 92.50 303 LEU A CA 1
ATOM 2333 C C . LEU A 1 303 ? 17.134 5.384 -11.145 1.00 92.50 303 LEU A C 1
ATOM 2335 O O . LEU A 1 303 ? 17.988 6.259 -11.296 1.00 92.50 303 LEU A O 1
ATOM 2339 N N . PHE A 1 304 ? 17.215 4.184 -11.723 1.00 92.25 304 PHE A N 1
ATOM 2340 C CA . PHE A 1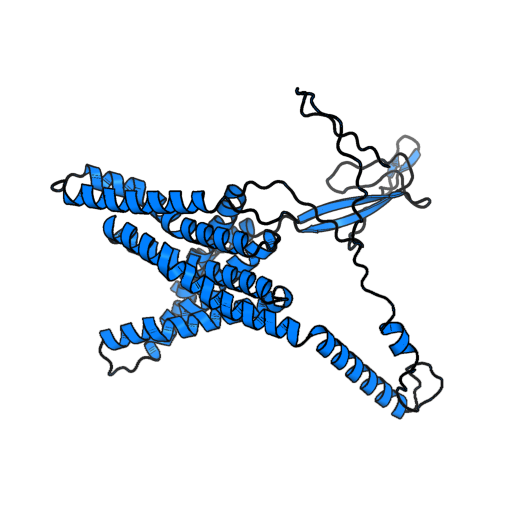 304 ? 18.330 3.774 -12.579 1.00 92.25 304 PHE A CA 1
ATOM 2341 C C . PHE A 1 304 ? 18.259 4.399 -13.979 1.00 92.25 304 PHE A C 1
ATOM 2343 O O . PHE A 1 304 ? 19.284 4.507 -14.647 1.00 92.25 304 PHE A O 1
ATOM 2350 N N . GLY A 1 305 ? 17.079 4.871 -14.385 1.00 90.56 305 GLY A N 1
ATOM 2351 C CA . GLY A 1 305 ? 16.843 5.621 -15.620 1.00 90.56 305 GLY A CA 1
ATOM 2352 C C . GLY A 1 305 ? 17.221 7.105 -15.564 1.00 90.56 305 GLY A C 1
ATOM 2353 O O . GLY A 1 305 ? 17.186 7.812 -16.572 1.00 90.56 305 GLY A O 1
ATOM 2354 N N . GLY A 1 306 ? 17.590 7.606 -14.382 1.00 93.25 306 GLY A N 1
ATOM 2355 C CA . GLY A 1 306 ? 17.933 9.009 -14.163 1.00 93.25 306 GLY A CA 1
ATOM 2356 C C . GLY A 1 306 ? 16.723 9.912 -13.873 1.00 93.25 306 GLY A C 1
ATOM 2357 O O . GLY A 1 306 ? 15.583 9.456 -13.763 1.00 93.25 306 GLY A O 1
ATOM 2358 N N . PRO A 1 307 ? 16.944 11.231 -13.715 1.00 94.94 307 PRO A N 1
ATOM 2359 C CA . PRO A 1 307 ? 15.915 12.150 -13.222 1.00 94.94 307 PRO A CA 1
ATOM 2360 C C . PRO A 1 307 ? 14.707 12.309 -14.153 1.00 94.94 307 PRO A C 1
ATOM 2362 O O . PRO A 1 307 ? 13.604 12.547 -13.661 1.00 94.94 307 PRO A O 1
ATOM 2365 N N . ALA A 1 308 ? 14.895 12.164 -15.470 1.00 95.19 308 ALA A N 1
ATOM 2366 C CA . ALA A 1 308 ? 13.809 12.228 -16.448 1.00 95.19 308 ALA A CA 1
ATOM 2367 C C . ALA A 1 308 ? 12.812 11.080 -16.247 1.00 95.19 308 ALA A C 1
ATOM 2369 O O . ALA A 1 308 ? 11.611 11.308 -16.098 1.00 95.19 308 ALA A O 1
ATOM 2370 N N . GLU A 1 309 ? 13.329 9.850 -16.198 1.00 95.81 309 GLU A N 1
ATOM 2371 C CA . GLU A 1 309 ? 12.529 8.640 -16.029 1.00 95.81 309 GLU A CA 1
ATOM 2372 C C . GLU A 1 309 ? 11.877 8.603 -14.646 1.00 95.81 309 GLU A C 1
ATOM 2374 O O . GLU A 1 309 ? 10.688 8.298 -14.533 1.00 95.81 309 GLU A O 1
ATOM 2379 N N . LEU A 1 310 ? 12.607 9.021 -13.604 1.00 96.00 310 LEU A N 1
ATOM 2380 C CA . LEU A 1 310 ? 12.066 9.170 -12.256 1.00 96.00 310 LEU A CA 1
ATOM 2381 C C . LEU A 1 310 ? 10.878 10.141 -12.224 1.00 96.00 310 LEU A C 1
ATOM 2383 O O . LEU A 1 310 ? 9.833 9.813 -11.657 1.00 96.00 310 LEU A O 1
ATOM 2387 N N . ALA A 1 311 ? 11.013 11.323 -12.833 1.00 96.06 311 ALA A N 1
ATOM 2388 C CA . ALA A 1 311 ? 9.955 12.332 -12.865 1.00 96.06 311 ALA A CA 1
ATOM 2389 C C . ALA A 1 311 ? 8.739 11.865 -13.678 1.00 96.06 311 ALA A C 1
ATOM 2391 O O . ALA A 1 311 ? 7.607 11.976 -13.201 1.00 96.06 311 ALA A O 1
ATOM 2392 N N . ALA A 1 312 ? 8.967 11.309 -14.871 1.00 96.56 312 ALA A N 1
ATOM 2393 C CA . ALA A 1 312 ? 7.910 10.820 -15.750 1.00 96.56 312 ALA A CA 1
ATOM 2394 C C . ALA A 1 312 ? 7.137 9.659 -15.111 1.00 96.56 312 ALA A C 1
ATOM 2396 O O . ALA A 1 312 ? 5.909 9.702 -15.038 1.00 96.56 312 ALA A O 1
ATOM 2397 N N . THR A 1 313 ? 7.846 8.666 -14.568 1.00 96.31 313 THR A N 1
ATOM 2398 C CA . THR A 1 313 ? 7.234 7.516 -13.887 1.00 96.31 313 THR A CA 1
ATOM 2399 C C . THR A 1 313 ? 6.451 7.968 -12.661 1.00 96.31 313 THR A C 1
ATOM 2401 O O . THR A 1 313 ? 5.294 7.585 -12.494 1.00 96.31 313 THR A O 1
ATOM 2404 N N . THR A 1 314 ? 7.025 8.852 -11.839 1.00 95.69 314 THR A N 1
ATOM 2405 C CA . THR A 1 314 ? 6.339 9.422 -10.667 1.00 95.69 314 THR A CA 1
ATOM 2406 C C . THR A 1 314 ? 5.050 10.145 -11.064 1.00 95.69 314 THR A C 1
ATOM 2408 O O . THR A 1 314 ? 4.017 9.964 -10.416 1.00 95.69 314 THR A O 1
ATOM 2411 N N . LEU A 1 315 ? 5.075 10.930 -12.147 1.00 96.50 315 LEU A N 1
ATOM 2412 C CA . LEU A 1 315 ? 3.906 11.653 -12.645 1.00 96.50 315 LEU A CA 1
ATOM 2413 C C . LEU A 1 315 ? 2.812 10.702 -13.144 1.00 96.50 315 LEU A C 1
ATOM 2415 O O . LEU A 1 315 ? 1.672 10.768 -12.675 1.00 96.50 315 LEU A O 1
ATOM 2419 N N . VAL A 1 316 ? 3.166 9.813 -14.078 1.00 96.31 316 VAL A N 1
ATOM 2420 C CA . VAL A 1 316 ? 2.237 8.861 -14.704 1.00 96.31 316 VAL A CA 1
ATOM 2421 C C . VAL A 1 316 ? 1.615 7.961 -13.647 1.00 96.31 316 VAL A C 1
ATOM 2423 O O . VAL A 1 316 ? 0.399 7.755 -13.638 1.00 96.31 316 VAL A O 1
ATOM 2426 N N . ARG A 1 317 ? 2.418 7.463 -12.704 1.00 95.31 317 ARG A N 1
ATOM 2427 C CA . ARG A 1 317 ? 1.900 6.577 -11.670 1.00 95.31 317 ARG A CA 1
ATOM 2428 C C . ARG A 1 317 ? 1.076 7.309 -10.622 1.00 95.31 317 ARG A C 1
ATOM 2430 O O . ARG A 1 317 ? 0.006 6.815 -10.262 1.00 95.31 317 ARG A O 1
ATOM 2437 N N . GLY A 1 318 ? 1.528 8.487 -10.191 1.00 93.88 318 GLY A N 1
ATOM 2438 C CA . GLY A 1 318 ? 0.858 9.313 -9.187 1.00 93.88 318 GLY A CA 1
ATOM 2439 C C . GLY A 1 318 ? -0.530 9.801 -9.601 1.00 93.88 318 GLY A C 1
ATOM 2440 O O . GLY A 1 318 ? -1.442 9.832 -8.773 1.00 93.88 318 GLY A O 1
ATOM 2441 N N . VAL A 1 319 ? -0.712 10.155 -10.876 1.00 95.00 319 VAL A N 1
ATOM 2442 C CA . VAL A 1 319 ? -1.986 10.685 -11.397 1.00 95.00 319 VAL A CA 1
ATOM 2443 C C . VAL A 1 319 ? -2.812 9.623 -12.127 1.00 95.00 319 VAL A C 1
ATOM 2445 O O . VAL A 1 319 ? -4.033 9.736 -12.164 1.00 95.00 319 VAL A O 1
ATOM 2448 N N . GLY A 1 320 ? -2.172 8.597 -12.691 1.00 94.81 320 GLY A N 1
ATOM 2449 C CA . GLY A 1 320 ? -2.827 7.543 -13.467 1.00 94.81 320 GLY A CA 1
ATOM 2450 C C . GLY A 1 320 ? -3.038 6.255 -12.675 1.00 94.81 320 GLY A C 1
ATOM 2451 O O . GLY A 1 320 ? -4.148 5.967 -12.237 1.00 94.81 320 GLY A O 1
ATOM 2452 N N . SER A 1 321 ? -1.975 5.464 -12.496 1.00 91.94 321 SER A N 1
ATOM 2453 C CA . SER A 1 321 ? -2.100 4.094 -11.963 1.00 91.94 321 SER A CA 1
ATOM 2454 C C . SER A 1 321 ? -2.651 4.039 -10.532 1.00 91.94 321 SER A C 1
ATOM 2456 O O . SER A 1 321 ? -3.600 3.306 -10.277 1.00 91.94 321 SER A O 1
ATOM 2458 N N . ILE A 1 322 ? -2.141 4.860 -9.602 1.00 95.56 322 ILE A N 1
ATOM 2459 C CA . ILE A 1 322 ? -2.555 4.839 -8.188 1.00 95.56 322 ILE A CA 1
ATOM 2460 C C . ILE A 1 322 ? -4.067 5.033 -8.022 1.00 95.56 322 ILE A C 1
ATOM 2462 O O . ILE A 1 322 ? -4.705 4.192 -7.379 1.00 95.56 322 ILE A O 1
ATOM 2466 N N . PRO A 1 323 ? -4.677 6.102 -8.573 1.00 95.81 323 PRO A N 1
ATOM 2467 C CA . PRO A 1 323 ? -6.117 6.256 -8.476 1.00 95.81 323 PRO A CA 1
ATOM 2468 C C . PRO A 1 323 ? -6.861 5.174 -9.252 1.00 95.81 323 PRO A C 1
ATOM 2470 O O . PRO A 1 323 ? -7.938 4.806 -8.808 1.00 95.81 323 PRO A O 1
ATOM 2473 N N . ALA A 1 324 ? -6.319 4.624 -10.345 1.00 95.19 324 ALA A N 1
ATOM 2474 C CA . ALA A 1 324 ? -6.959 3.517 -11.052 1.00 95.19 324 ALA A CA 1
ATOM 2475 C C . ALA A 1 324 ? -7.123 2.284 -10.141 1.00 95.19 324 ALA A C 1
ATOM 2477 O O . ALA A 1 324 ? -8.253 1.844 -9.931 1.00 95.19 324 ALA A O 1
ATOM 2478 N N . HIS A 1 325 ? -6.050 1.797 -9.496 1.00 96.50 325 HIS A N 1
ATOM 2479 C CA . HIS A 1 325 ? -6.149 0.667 -8.554 1.00 96.50 325 HIS A CA 1
ATOM 2480 C C . HIS A 1 325 ? -7.136 0.949 -7.418 1.00 96.50 325 HIS A C 1
ATOM 2482 O O . HIS A 1 325 ? -7.929 0.077 -7.051 1.00 96.50 325 HIS A O 1
ATOM 2488 N N . ALA A 1 326 ? -7.105 2.165 -6.865 1.00 97.00 326 ALA A N 1
ATOM 2489 C CA . ALA A 1 326 ? -7.997 2.573 -5.786 1.00 97.00 326 ALA A CA 1
ATOM 2490 C C . ALA A 1 326 ? -9.465 2.646 -6.239 1.00 97.00 326 ALA A C 1
ATOM 2492 O O . ALA A 1 326 ? -10.353 2.162 -5.540 1.00 97.00 326 ALA A O 1
ATOM 2493 N N . LEU A 1 327 ? -9.738 3.214 -7.414 1.00 96.94 327 LEU A N 1
ATOM 2494 C CA . LEU A 1 327 ? -11.090 3.385 -7.941 1.00 96.94 327 LEU A CA 1
ATOM 2495 C C . LEU A 1 327 ? -11.725 2.055 -8.338 1.00 96.94 327 LEU A C 1
ATOM 2497 O O . LEU A 1 327 ? -12.862 1.813 -7.945 1.00 96.94 327 LEU A O 1
ATOM 2501 N N . TRP A 1 328 ? -11.012 1.181 -9.054 1.00 95.56 328 TRP A N 1
ATOM 2502 C CA . TRP A 1 328 ? -11.559 -0.115 -9.477 1.00 95.56 328 TRP A CA 1
ATOM 2503 C C . TRP A 1 328 ? -11.920 -0.983 -8.276 1.00 95.56 328 TRP A C 1
ATOM 2505 O O . TRP A 1 328 ? -13.065 -1.417 -8.143 1.00 95.56 328 TRP A O 1
ATOM 2515 N N . THR A 1 329 ? -10.996 -1.102 -7.324 1.00 97.69 329 THR A N 1
ATOM 2516 C CA . THR A 1 329 ? -11.236 -1.832 -6.072 1.00 97.69 329 THR A CA 1
ATOM 2517 C C . THR A 1 329 ? -12.334 -1.164 -5.237 1.00 97.69 329 THR A C 1
ATOM 2519 O O . THR A 1 329 ? -13.177 -1.842 -4.650 1.00 97.69 329 THR A O 1
ATOM 2522 N N . GLY A 1 330 ? -12.380 0.172 -5.216 1.00 96.94 330 GLY A N 1
ATOM 2523 C CA . GLY A 1 330 ? -13.432 0.950 -4.562 1.00 96.94 330 GLY A CA 1
ATOM 2524 C C . GLY A 1 330 ? -14.819 0.716 -5.164 1.00 96.94 330 GLY A C 1
ATOM 2525 O O . GLY A 1 330 ? -15.791 0.585 -4.424 1.00 96.94 330 GLY A O 1
ATOM 2526 N N . PHE A 1 331 ? -14.949 0.611 -6.487 1.00 96.94 331 PHE A N 1
ATOM 2527 C CA . PHE A 1 331 ? -16.234 0.305 -7.121 1.00 96.94 331 PHE A CA 1
ATOM 2528 C C . PHE A 1 331 ? -16.704 -1.116 -6.814 1.00 96.94 331 PHE A C 1
ATOM 2530 O O . PHE A 1 331 ? -17.881 -1.291 -6.495 1.00 96.94 331 PHE A O 1
ATOM 2537 N N . VAL A 1 332 ? -15.798 -2.098 -6.815 1.00 96.31 332 VAL A N 1
ATOM 2538 C CA . VAL A 1 332 ? -16.118 -3.471 -6.390 1.00 96.31 332 VAL A CA 1
ATOM 2539 C C . VAL A 1 332 ? -16.572 -3.486 -4.927 1.00 96.31 332 VAL A C 1
ATOM 2541 O O . VAL A 1 332 ? -17.644 -4.009 -4.624 1.00 96.31 332 VAL A O 1
ATOM 2544 N N . GLY A 1 333 ? -15.832 -2.828 -4.029 1.00 96.31 333 GLY A N 1
ATOM 2545 C CA . GLY A 1 333 ? -16.213 -2.704 -2.620 1.00 96.31 333 GLY A CA 1
ATOM 2546 C C . GLY A 1 333 ? -17.560 -1.999 -2.421 1.00 96.31 333 GLY A C 1
ATOM 2547 O O . GLY A 1 333 ? -18.380 -2.438 -1.620 1.00 96.31 333 GLY A O 1
ATOM 2548 N N . SER A 1 334 ? -17.839 -0.940 -3.187 1.00 95.62 334 SER A N 1
ATOM 2549 C CA . SER A 1 334 ? -19.128 -0.231 -3.176 1.00 95.62 334 SER A CA 1
ATOM 2550 C C . SER A 1 334 ? -20.290 -1.136 -3.585 1.00 95.62 334 SER A C 1
ATOM 2552 O O . SER A 1 334 ? -21.338 -1.125 -2.937 1.00 95.62 334 SER A O 1
ATOM 2554 N N . ALA A 1 335 ? -20.102 -1.941 -4.635 1.00 94.75 335 ALA A N 1
ATOM 2555 C CA . ALA A 1 335 ? -21.099 -2.902 -5.093 1.00 94.75 335 ALA A CA 1
ATOM 2556 C C . ALA A 1 335 ? -21.359 -3.979 -4.029 1.00 94.75 335 ALA A C 1
ATOM 2558 O O . ALA A 1 335 ? -22.511 -4.198 -3.658 1.00 94.75 335 ALA A O 1
ATOM 2559 N N . MET A 1 336 ? -20.300 -4.570 -3.463 1.00 92.00 336 MET A N 1
ATOM 2560 C CA . MET A 1 336 ? -20.408 -5.548 -2.372 1.00 92.00 336 MET A CA 1
ATOM 2561 C C . MET A 1 336 ? -21.117 -4.962 -1.146 1.00 92.00 336 MET A C 1
ATOM 2563 O O . MET A 1 336 ? -21.999 -5.600 -0.577 1.00 92.00 336 MET A O 1
ATOM 2567 N N . GLY A 1 337 ? -20.775 -3.729 -0.768 1.00 90.81 337 GLY A N 1
ATOM 2568 C CA . GLY A 1 337 ? -21.401 -3.025 0.347 1.00 90.81 337 GLY A CA 1
ATOM 2569 C C . GLY A 1 337 ? -22.871 -2.682 0.119 1.00 90.81 337 GLY A C 1
ATOM 2570 O O . GLY A 1 337 ? -23.676 -2.737 1.044 1.00 90.81 337 GLY A O 1
ATOM 2571 N N . GLY A 1 338 ? -23.248 -2.363 -1.121 1.00 89.44 338 GLY A N 1
ATOM 2572 C CA . GLY A 1 338 ? -24.648 -2.189 -1.507 1.00 89.44 338 GLY A CA 1
ATOM 2573 C C . GLY A 1 338 ? -25.442 -3.491 -1.433 1.00 89.44 338 GLY A C 1
ATOM 2574 O O . GLY A 1 338 ? -26.532 -3.501 -0.872 1.00 89.44 338 GLY A O 1
ATOM 2575 N N . MET A 1 339 ? -24.875 -4.591 -1.934 1.00 87.12 339 MET A N 1
ATOM 2576 C CA . MET A 1 339 ? -25.502 -5.915 -1.852 1.00 87.12 339 MET A CA 1
ATOM 2577 C C . MET A 1 339 ? -25.697 -6.366 -0.402 1.00 87.12 339 MET A C 1
ATOM 2579 O O . MET A 1 339 ? -26.732 -6.931 -0.075 1.00 87.12 339 MET A O 1
ATOM 2583 N N . LEU A 1 340 ? -24.721 -6.096 0.467 1.00 80.69 340 LEU A N 1
ATOM 2584 C CA . LEU A 1 340 ? -24.791 -6.346 1.908 1.00 80.69 340 LEU A CA 1
ATOM 2585 C C . LEU A 1 340 ? -26.008 -5.683 2.566 1.00 80.69 340 LEU A C 1
ATOM 2587 O O . LEU A 1 340 ? -26.742 -6.338 3.309 1.00 80.69 340 LEU A O 1
ATOM 2591 N N . ASP A 1 341 ? -26.219 -4.403 2.264 1.00 77.31 341 ASP A N 1
ATOM 2592 C CA . ASP A 1 341 ? -27.344 -3.627 2.789 1.00 77.31 341 ASP A CA 1
ATOM 2593 C C . ASP A 1 341 ? -28.684 -4.111 2.220 1.00 77.31 341 ASP A C 1
ATOM 2595 O O . ASP A 1 341 ? -29.664 -4.244 2.955 1.00 77.31 341 ASP A O 1
ATOM 2599 N N . GLU A 1 342 ? -28.732 -4.390 0.914 1.00 74.38 342 GLU A N 1
ATOM 2600 C CA . GLU A 1 342 ? -29.949 -4.818 0.217 1.00 74.38 342 GLU A CA 1
ATOM 2601 C C . GLU A 1 342 ? -30.390 -6.227 0.633 1.00 74.38 342 GLU A C 1
ATOM 2603 O O . GLU A 1 342 ? -31.575 -6.455 0.878 1.00 74.38 342 GLU A O 1
ATOM 2608 N N . LEU A 1 343 ? -29.446 -7.162 0.774 1.00 65.62 343 LEU A N 1
ATOM 2609 C CA . LEU A 1 343 ? -29.728 -8.548 1.151 1.00 65.62 343 LEU A CA 1
ATOM 2610 C C . LEU A 1 343 ? -30.033 -8.718 2.642 1.00 65.62 343 LEU A C 1
ATOM 2612 O O . LEU A 1 343 ? -30.449 -9.807 3.029 1.00 65.62 343 LEU A O 1
ATOM 2616 N N . LYS A 1 344 ? -29.814 -7.690 3.482 1.00 64.88 344 LYS A N 1
ATOM 2617 C CA . LYS A 1 344 ? -29.936 -7.767 4.950 1.00 64.88 344 LYS A CA 1
ATOM 2618 C C . LYS A 1 344 ? -29.386 -9.098 5.473 1.00 64.88 344 LYS A C 1
ATOM 2620 O O . LYS A 1 344 ? -30.087 -9.815 6.178 1.00 64.88 344 LYS A O 1
ATOM 2625 N N . LEU A 1 345 ? -28.166 -9.467 5.073 1.00 61.25 345 LEU A N 1
ATOM 2626 C CA . LEU A 1 345 ? -27.617 -10.812 5.307 1.00 61.25 345 LEU A CA 1
ATOM 2627 C C . LEU A 1 345 ? -27.628 -11.227 6.787 1.00 61.25 345 LEU A C 1
ATOM 2629 O O . LEU A 1 345 ? -27.728 -12.415 7.071 1.00 61.25 345 LEU A O 1
ATOM 2633 N N . ASP A 1 346 ? -27.619 -10.263 7.708 1.00 57.12 346 ASP A N 1
ATOM 2634 C CA . ASP A 1 346 ? -27.847 -10.481 9.138 1.00 57.12 346 ASP A CA 1
ATOM 2635 C C . ASP A 1 346 ? -29.238 -11.092 9.408 1.00 57.12 346 ASP A C 1
ATOM 2637 O O . ASP A 1 346 ? -29.330 -12.100 10.100 1.00 57.12 346 ASP A O 1
ATOM 2641 N N . LYS A 1 347 ? -30.300 -10.564 8.781 1.00 61.62 347 LYS A N 1
ATOM 2642 C CA . LYS A 1 347 ? -31.660 -11.126 8.849 1.00 61.62 347 LYS A CA 1
ATOM 2643 C C . LYS A 1 347 ? -31.743 -12.498 8.200 1.00 61.62 347 LYS A C 1
ATOM 2645 O O . LYS A 1 347 ? -32.365 -13.383 8.761 1.00 61.62 347 LYS A O 1
ATOM 2650 N N . LEU A 1 348 ? -31.088 -12.707 7.057 1.00 62.56 348 LEU A N 1
ATOM 2651 C CA . LEU A 1 348 ? -31.066 -14.025 6.409 1.00 62.56 348 LEU A CA 1
ATOM 2652 C C . LEU A 1 348 ? -30.304 -15.065 7.245 1.00 62.56 348 LEU A C 1
ATOM 2654 O O . LEU A 1 348 ? -30.693 -16.231 7.287 1.00 62.56 348 LEU A O 1
ATOM 2658 N N . ALA A 1 349 ? -29.212 -14.670 7.904 1.00 58.97 349 ALA A N 1
ATOM 2659 C CA . ALA A 1 349 ? -28.458 -15.538 8.802 1.00 58.97 349 ALA A CA 1
ATOM 2660 C C . ALA A 1 349 ? -29.256 -15.855 10.073 1.00 58.97 349 ALA A C 1
ATOM 2662 O O . ALA A 1 349 ? -29.294 -17.016 10.481 1.00 58.97 349 ALA A O 1
ATOM 2663 N N . GLU A 1 350 ? -29.926 -14.855 10.650 1.00 61.41 350 GLU A N 1
ATOM 2664 C CA . GLU A 1 350 ? -30.833 -14.995 11.790 1.00 61.41 350 GLU A CA 1
ATOM 2665 C C . GLU A 1 350 ? -32.018 -15.907 11.440 1.00 61.41 350 GLU A C 1
ATOM 2667 O O . GLU A 1 350 ? -32.201 -16.930 12.089 1.00 61.41 350 GLU A O 1
ATOM 2672 N N . GLU A 1 351 ? -32.718 -15.657 10.330 1.00 66.50 351 GLU A N 1
ATOM 2673 C CA . GLU A 1 351 ? -33.801 -16.510 9.819 1.00 66.50 351 GLU A CA 1
ATOM 2674 C C . GLU A 1 351 ? -33.336 -17.955 9.590 1.00 66.50 351 GLU A C 1
ATOM 2676 O O . GLU A 1 351 ? -34.039 -18.911 9.930 1.00 66.50 351 GLU A O 1
ATOM 2681 N N . LYS A 1 352 ? -32.129 -18.151 9.045 1.00 66.94 352 LYS A N 1
ATOM 2682 C CA . LYS A 1 352 ? -31.582 -19.490 8.799 1.00 66.94 352 LYS A CA 1
ATOM 2683 C C . LYS A 1 352 ? -31.207 -20.202 10.101 1.00 66.94 352 LYS A C 1
ATOM 2685 O O . LYS A 1 352 ? -31.475 -21.401 10.216 1.00 66.94 352 LYS A O 1
ATOM 2690 N N . LEU A 1 353 ? -30.648 -19.489 11.079 1.00 65.06 353 LEU A N 1
ATOM 2691 C CA . LEU A 1 353 ? -30.379 -19.995 12.430 1.00 65.06 353 LEU A CA 1
ATOM 2692 C C . LEU A 1 353 ? -31.677 -20.388 13.136 1.00 65.06 353 LEU A C 1
ATOM 2694 O O . LEU A 1 353 ? -31.793 -21.534 13.569 1.00 65.06 353 LEU A O 1
ATOM 2698 N N . THR A 1 354 ? -32.674 -19.504 13.153 1.00 67.69 354 THR A N 1
ATOM 2699 C CA . THR A 1 354 ? -33.996 -19.765 13.733 1.00 67.69 354 THR A CA 1
ATOM 2700 C C . THR A 1 354 ? -34.670 -20.955 13.052 1.00 67.69 354 THR A C 1
ATOM 2702 O O . THR A 1 354 ? -35.123 -21.871 13.727 1.00 67.69 354 THR A O 1
ATOM 2705 N N . SER A 1 355 ? -34.648 -21.038 11.716 1.00 73.19 355 SER A N 1
ATOM 2706 C CA . SER A 1 355 ? -35.222 -22.185 10.990 1.00 73.19 355 SER A CA 1
ATOM 2707 C C . SER A 1 355 ? -34.522 -23.513 11.302 1.00 73.19 355 SER A C 1
ATOM 2709 O O . SER A 1 355 ? -35.144 -24.574 11.267 1.00 73.19 355 SER A O 1
ATOM 2711 N N . THR A 1 356 ? -33.222 -23.472 11.601 1.00 69.94 356 THR A N 1
ATOM 2712 C CA . THR A 1 356 ? -32.441 -24.662 11.953 1.00 69.94 356 THR A CA 1
ATOM 2713 C C . THR A 1 356 ? -32.726 -25.079 13.391 1.00 69.94 356 THR A C 1
ATOM 2715 O O . THR A 1 356 ? -32.894 -26.268 13.644 1.00 69.94 356 THR A O 1
ATOM 2718 N N . GLN A 1 357 ? -32.837 -24.118 14.312 1.00 69.50 357 GLN A N 1
ATOM 2719 C CA . GLN A 1 357 ? -33.255 -24.357 15.694 1.00 69.50 357 GLN A CA 1
ATOM 2720 C C . GLN A 1 357 ? -34.650 -24.986 15.748 1.00 69.50 357 GLN A C 1
ATOM 2722 O O . GLN A 1 357 ? -34.803 -26.031 16.366 1.00 69.50 357 GLN A O 1
ATOM 2727 N N . ILE A 1 358 ? -35.618 -24.431 15.012 1.00 73.00 358 ILE A N 1
ATOM 2728 C CA . ILE A 1 358 ? -36.983 -24.970 14.901 1.00 73.00 358 ILE A CA 1
ATOM 2729 C C . ILE A 1 358 ? -36.963 -26.424 14.411 1.00 73.00 358 ILE A C 1
ATOM 2731 O O . ILE A 1 358 ? -37.525 -27.298 15.054 1.00 73.00 358 ILE A O 1
ATOM 2735 N N . LYS A 1 359 ? -36.218 -26.727 13.338 1.00 76.81 359 LYS A N 1
ATOM 2736 C CA . LYS A 1 359 ? -36.090 -28.108 12.829 1.00 76.81 359 LYS A CA 1
ATOM 2737 C C . LYS A 1 359 ? -35.462 -29.081 13.827 1.00 76.81 359 LYS A C 1
ATOM 2739 O O . LYS A 1 359 ? -35.723 -30.279 13.748 1.00 76.81 359 LYS A O 1
ATOM 2744 N N . ILE A 1 360 ? -34.569 -28.601 14.692 1.00 70.56 360 ILE A N 1
ATOM 2745 C CA . ILE A 1 360 ? -33.961 -29.422 15.744 1.00 70.56 360 ILE A CA 1
ATOM 2746 C C . ILE A 1 360 ? -34.992 -29.691 16.840 1.00 70.56 360 ILE A C 1
ATOM 2748 O O . ILE A 1 360 ? -35.138 -30.849 17.219 1.00 70.56 360 ILE A O 1
ATOM 2752 N N . ILE A 1 361 ? -35.718 -28.662 17.285 1.00 70.19 361 ILE A N 1
ATOM 2753 C CA . ILE A 1 361 ? -36.796 -28.766 18.279 1.00 70.19 361 ILE A CA 1
ATOM 2754 C C . ILE A 1 361 ? -37.862 -29.756 17.790 1.00 70.19 361 ILE A C 1
ATOM 2756 O O . ILE A 1 361 ? -38.068 -30.778 18.438 1.00 70.19 361 ILE A O 1
ATOM 2760 N N . ASP A 1 362 ? -38.388 -29.570 16.574 1.00 75.75 362 ASP A N 1
ATOM 2761 C CA . ASP A 1 362 ? -39.369 -30.476 15.952 1.00 75.75 362 ASP A CA 1
ATOM 2762 C C . ASP A 1 362 ? -38.885 -31.931 15.923 1.00 75.75 362 ASP A C 1
ATOM 2764 O O . ASP A 1 362 ? -39.642 -32.878 16.139 1.00 75.75 362 ASP A O 1
ATOM 2768 N N . LYS A 1 363 ? -37.594 -32.135 15.634 1.00 77.81 363 LYS A N 1
ATOM 2769 C CA . LYS A 1 363 ? -37.013 -33.473 15.551 1.00 77.81 363 LYS A CA 1
ATOM 2770 C C . LYS A 1 363 ? -36.831 -34.107 16.927 1.00 77.81 363 LYS A C 1
ATOM 2772 O O . LYS A 1 363 ? -36.999 -35.317 17.033 1.00 77.81 363 LYS A O 1
ATOM 2777 N N . VAL A 1 364 ? -36.497 -33.332 17.955 1.00 69.19 364 VAL A N 1
ATOM 2778 C CA . VAL A 1 364 ? -36.384 -33.816 19.340 1.00 69.19 364 VAL A CA 1
ATOM 2779 C C . VAL A 1 364 ? -37.769 -34.142 19.906 1.00 69.19 364 VAL A C 1
ATOM 2781 O O . VAL A 1 364 ? -37.958 -35.226 20.460 1.00 69.19 364 VAL A O 1
ATOM 2784 N N . GLU A 1 365 ? -38.758 -33.289 19.658 1.00 69.62 365 GLU A N 1
ATOM 2785 C CA . GLU A 1 365 ? -40.141 -33.501 20.095 1.00 69.62 365 GLU A CA 1
ATOM 2786 C C . GLU A 1 365 ? -40.828 -34.650 19.361 1.00 69.62 365 GLU A C 1
ATOM 2788 O O . GLU A 1 365 ? -41.574 -35.406 19.979 1.00 69.62 365 GLU A O 1
ATOM 2793 N N . SER A 1 366 ? -40.488 -34.901 18.090 1.00 75.50 366 SER A N 1
ATOM 2794 C CA . SER A 1 366 ? -40.970 -36.088 17.363 1.00 75.50 366 SER A CA 1
ATOM 2795 C C . SER A 1 366 ? -40.549 -37.425 17.998 1.00 75.50 366 SER A C 1
ATOM 2797 O O . SER A 1 366 ? -41.110 -38.471 17.674 1.00 75.50 366 SER A O 1
ATOM 2799 N N . VAL A 1 367 ? -39.568 -37.401 18.910 1.00 75.31 367 VAL A N 1
ATOM 2800 C CA . VAL A 1 367 ? -39.087 -38.559 19.684 1.00 75.31 367 VAL A CA 1
ATOM 2801 C C . VAL A 1 367 ? -39.750 -38.622 21.076 1.00 75.31 367 VAL A C 1
ATOM 2803 O O . VAL A 1 367 ? -39.477 -39.535 21.853 1.00 75.31 367 VAL A O 1
ATOM 2806 N N . GLY A 1 368 ? -40.672 -37.702 21.382 1.00 70.31 368 GLY A N 1
ATOM 2807 C CA . GLY A 1 368 ? -41.465 -37.673 22.614 1.00 70.31 368 GLY A CA 1
ATOM 2808 C C . GLY A 1 368 ? -40.820 -36.918 23.781 1.00 70.31 368 GLY A C 1
ATOM 2809 O O . GLY A 1 368 ? -41.202 -37.149 24.926 1.00 70.31 368 GLY A O 1
ATOM 2810 N N . LEU A 1 369 ? -39.831 -36.058 23.513 1.00 63.22 369 LEU A N 1
ATOM 2811 C CA . LEU A 1 369 ? -39.159 -35.220 24.511 1.00 63.22 369 LEU A CA 1
ATOM 2812 C C . LEU A 1 369 ? -39.558 -33.753 24.319 1.00 63.22 369 LEU A C 1
ATOM 2814 O O . LEU A 1 369 ? -39.152 -33.149 23.332 1.00 63.22 369 LEU A O 1
ATOM 2818 N N . ASP A 1 370 ? -40.312 -33.202 25.271 1.00 70.19 370 ASP A N 1
ATOM 2819 C CA . ASP A 1 370 ? -40.650 -31.772 25.354 1.00 70.19 370 ASP A CA 1
ATOM 2820 C C . ASP A 1 370 ? -39.373 -30.955 25.618 1.00 70.19 370 ASP A C 1
ATOM 2822 O O . ASP A 1 370 ? -38.740 -31.092 26.672 1.00 70.19 370 ASP A O 1
ATOM 2826 N N . PHE A 1 371 ? -38.949 -30.179 24.618 1.00 65.44 371 PHE A N 1
ATOM 2827 C CA . PHE A 1 371 ? -37.696 -29.426 24.649 1.00 65.44 371 PHE A CA 1
ATOM 2828 C C . PHE A 1 371 ? -37.915 -27.912 24.683 1.00 65.44 371 PHE A C 1
ATOM 2830 O O . PHE A 1 371 ? -37.071 -27.198 25.231 1.00 65.44 371 PHE A O 1
ATOM 2837 N N . ASP A 1 372 ? -39.013 -27.412 24.115 1.00 64.94 372 ASP A N 1
ATOM 2838 C CA . ASP A 1 372 ? -39.369 -25.995 24.178 1.00 64.94 372 ASP A CA 1
ATOM 2839 C C . ASP A 1 372 ? -40.123 -25.607 25.470 1.00 64.94 372 ASP A C 1
ATOM 2841 O O . ASP A 1 372 ? -40.189 -24.419 25.805 1.00 64.94 372 ASP A O 1
ATOM 2845 N N . GLY A 1 373 ? -40.556 -26.597 26.262 1.00 62.66 373 GLY A N 1
ATOM 2846 C CA . GLY A 1 373 ? -41.121 -26.436 27.598 1.00 62.66 373 GLY A CA 1
ATOM 2847 C C . GLY A 1 373 ? -42.607 -26.086 27.607 1.00 62.66 373 GLY A C 1
ATOM 2848 O O . GLY A 1 373 ? -43.091 -25.570 28.621 1.00 62.66 373 GLY A O 1
ATOM 2849 N N . ASP A 1 374 ? -43.322 -26.316 26.501 1.00 67.44 374 ASP A N 1
ATOM 2850 C CA . ASP A 1 374 ? -44.751 -26.016 26.371 1.00 67.44 374 ASP A CA 1
ATOM 2851 C C . ASP A 1 374 ? -45.675 -27.134 26.904 1.00 67.44 374 ASP A C 1
ATOM 2853 O O . ASP A 1 374 ? -46.891 -26.942 27.028 1.00 67.44 374 ASP A O 1
ATOM 2857 N N . GLY A 1 375 ? -45.101 -28.274 27.308 1.00 60.69 375 GLY A N 1
ATOM 2858 C CA . GLY A 1 375 ? -45.826 -29.424 27.842 1.00 60.69 375 GLY A CA 1
ATOM 2859 C C . GLY A 1 375 ? -46.450 -30.332 26.778 1.00 60.69 375 GLY A C 1
ATOM 2860 O O . GLY A 1 375 ? -47.191 -31.252 27.142 1.00 60.69 375 GLY A O 1
ATOM 2861 N N . ALA A 1 376 ? -46.177 -30.102 25.491 1.00 60.28 376 ALA A N 1
ATOM 2862 C CA . ALA A 1 376 ? -46.625 -30.904 24.360 1.00 60.28 376 ALA A CA 1
ATOM 2863 C C . ALA A 1 376 ? -45.431 -31.464 23.559 1.00 60.28 376 ALA A C 1
ATOM 2865 O O . ALA A 1 376 ? -44.307 -30.992 23.632 1.00 60.28 376 ALA A O 1
ATOM 2866 N N . ALA A 1 377 ? -45.666 -32.534 22.796 1.00 61.28 377 ALA A N 1
ATOM 2867 C CA . ALA A 1 377 ? -44.669 -33.138 21.902 1.00 61.28 377 ALA A CA 1
ATOM 2868 C C . ALA A 1 377 ? -45.138 -33.016 20.443 1.00 61.28 377 ALA A C 1
ATOM 2870 O O . ALA A 1 377 ? -45.209 -34.001 19.706 1.00 61.28 377 ALA A O 1
ATOM 2871 N N . GLU A 1 378 ? -45.587 -31.817 20.062 1.00 61.81 378 GLU A N 1
ATOM 2872 C CA . GLU A 1 378 ? -46.296 -31.562 18.801 1.00 61.81 378 GLU A CA 1
ATOM 2873 C C . GLU A 1 378 ? -45.490 -30.724 17.788 1.00 61.81 378 GLU A C 1
ATOM 2875 O O . GLU A 1 378 ? -46.018 -30.408 16.716 1.00 61.81 378 GLU A O 1
ATOM 2880 N N . GLY A 1 379 ? -44.219 -30.422 18.077 1.00 59.81 379 GLY A N 1
ATOM 2881 C CA . GLY A 1 379 ? -43.367 -29.552 17.269 1.00 59.81 379 GLY A CA 1
ATOM 2882 C C . GLY A 1 379 ? -43.532 -28.079 17.644 1.00 59.81 379 GLY A C 1
ATOM 2883 O O . GLY A 1 379 ? -44.562 -27.664 18.181 1.00 59.81 379 GLY A O 1
ATOM 2884 N N . PHE A 1 380 ? -42.546 -27.263 17.271 1.00 52.88 380 PHE A N 1
ATOM 2885 C CA . PHE A 1 380 ? -42.488 -25.840 17.581 1.00 52.88 380 PHE A CA 1
ATOM 2886 C C . PHE A 1 380 ? -43.706 -25.103 17.011 1.00 52.88 380 PHE A C 1
ATOM 2888 O O . PHE A 1 380 ? -43.835 -24.884 15.797 1.00 52.88 380 PHE A O 1
ATOM 2895 N N . LYS A 1 381 ? -44.599 -24.651 17.894 1.00 56.84 381 LYS A N 1
ATOM 2896 C CA . LYS A 1 381 ? -45.714 -23.773 17.530 1.00 56.84 381 LYS A CA 1
ATOM 2897 C C . LYS A 1 381 ? -45.310 -22.326 17.797 1.00 56.84 381 LYS A C 1
ATOM 2899 O O . LYS A 1 381 ? -45.125 -21.946 18.950 1.00 56.84 381 LYS A O 1
ATOM 2904 N N . PRO A 1 382 ? -45.203 -21.471 16.764 1.00 51.34 382 PRO A N 1
ATOM 2905 C CA . PRO A 1 382 ? -44.869 -20.076 16.990 1.00 51.34 382 PRO A CA 1
ATOM 2906 C C . PRO A 1 382 ? -45.990 -19.422 17.801 1.00 51.34 382 PRO A C 1
ATOM 2908 O O . PRO A 1 382 ? -47.121 -19.299 17.319 1.00 51.34 382 PRO A O 1
ATOM 2911 N N . ASP A 1 383 ? -45.679 -18.965 19.015 1.00 46.47 383 ASP A N 1
ATOM 2912 C CA . ASP A 1 383 ? -46.570 -18.070 19.741 1.00 46.47 383 ASP A CA 1
ATOM 2913 C C . ASP A 1 383 ? -46.757 -16.805 18.888 1.00 46.47 383 ASP A C 1
ATOM 2915 O O . ASP A 1 383 ? -45.842 -15.999 18.684 1.00 46.47 383 ASP A O 1
ATOM 2919 N N . ARG A 1 384 ? -47.968 -16.635 18.347 1.00 39.91 384 ARG A N 1
ATOM 2920 C CA . ARG A 1 384 ? -48.351 -15.485 17.515 1.00 39.91 384 ARG A CA 1
ATOM 2921 C C . ARG A 1 384 ? -48.200 -14.145 18.249 1.00 39.91 384 ARG A C 1
ATOM 2923 O O . ARG A 1 384 ? -48.243 -13.106 17.589 1.00 39.91 384 ARG A O 1
ATOM 2930 N N . ASN A 1 385 ? -47.998 -14.149 19.569 1.00 41.31 385 ASN A N 1
ATOM 2931 C CA . ASN A 1 385 ? -47.715 -12.953 20.358 1.00 41.31 385 ASN A CA 1
ATOM 2932 C C . ASN A 1 385 ? -46.215 -12.643 20.516 1.00 41.31 385 ASN A C 1
ATOM 2934 O O . ASN A 1 385 ? -45.876 -11.485 20.761 1.00 41.31 385 ASN A O 1
ATOM 2938 N N . LEU A 1 386 ? -45.307 -13.604 20.301 1.00 37.78 386 LEU A N 1
ATOM 2939 C CA . LEU A 1 386 ? -43.856 -13.381 20.406 1.00 37.78 386 LEU A CA 1
ATOM 2940 C C . LEU A 1 386 ? -43.332 -12.490 19.265 1.00 37.78 386 LEU A C 1
ATOM 2942 O O . LEU A 1 386 ? -42.556 -11.564 19.496 1.00 37.78 386 LEU A O 1
ATOM 2946 N N . LEU A 1 387 ? -43.841 -12.692 18.044 1.00 34.88 387 LEU A N 1
ATOM 2947 C CA . LEU A 1 387 ? -43.520 -11.859 16.873 1.00 34.88 387 LEU A CA 1
ATOM 2948 C C . LEU A 1 387 ? -44.142 -10.455 16.935 1.00 34.88 387 LEU A C 1
ATOM 2950 O O . LEU A 1 387 ? -43.623 -9.529 16.320 1.00 34.88 387 LEU A O 1
ATOM 2954 N N . LYS A 1 388 ? -45.223 -10.271 17.704 1.00 34.31 388 LYS A N 1
ATOM 2955 C CA . LYS A 1 388 ? -45.845 -8.955 17.921 1.00 34.31 388 LYS A CA 1
ATOM 2956 C C . LYS A 1 388 ? -45.029 -8.062 18.860 1.00 34.31 388 LYS A C 1
ATOM 2958 O O . LYS A 1 388 ? -45.099 -6.846 18.731 1.00 34.31 388 LYS A O 1
ATOM 2963 N N . ASN A 1 389 ? -44.239 -8.661 19.754 1.00 34.50 389 ASN A N 1
ATOM 2964 C CA . ASN A 1 389 ? -43.333 -7.945 20.658 1.00 34.50 389 ASN A CA 1
ATOM 2965 C C . ASN A 1 389 ? -41.935 -7.714 20.057 1.00 34.50 389 ASN A C 1
ATOM 2967 O O . ASN A 1 389 ? -41.194 -6.869 20.555 1.00 34.50 389 ASN A O 1
ATOM 2971 N N . LEU A 1 390 ? -41.582 -8.419 18.974 1.00 36.91 390 LEU A N 1
ATOM 2972 C CA . LEU A 1 390 ? -40.364 -8.159 18.193 1.00 36.91 390 LEU A CA 1
ATOM 2973 C C . LEU A 1 390 ? -40.497 -6.932 17.270 1.00 36.91 390 LEU A C 1
ATOM 2975 O O . LEU A 1 390 ? -39.486 -6.383 16.848 1.00 36.91 390 LEU A O 1
ATOM 2979 N N . ASP A 1 391 ? -41.724 -6.467 17.011 1.00 36.41 391 ASP A N 1
ATOM 2980 C CA . ASP A 1 391 ? -42.018 -5.279 16.191 1.00 36.41 391 ASP A CA 1
ATOM 2981 C C . ASP A 1 391 ? -42.340 -4.028 17.039 1.00 36.41 391 ASP A C 1
ATOM 2983 O O . ASP A 1 391 ? -42.815 -3.015 16.529 1.00 36.41 391 ASP A O 1
ATOM 2987 N N . SER A 1 392 ? -42.109 -4.073 18.362 1.00 37.97 392 SER A N 1
ATOM 2988 C CA . SER A 1 392 ? -42.498 -2.980 19.269 1.00 37.97 392 SER A CA 1
ATOM 2989 C C . SER A 1 392 ? -41.455 -2.553 20.305 1.00 37.97 392 SER A C 1
ATOM 2991 O O . SER A 1 392 ? -41.812 -1.900 21.286 1.00 37.97 392 SER A O 1
ATOM 2993 N N . GLN A 1 393 ? -40.170 -2.846 20.110 1.00 35.16 393 GLN A N 1
ATOM 2994 C CA . GLN A 1 393 ? -39.108 -2.152 20.845 1.00 35.16 393 GLN A CA 1
ATOM 2995 C C . GLN A 1 393 ? -38.134 -1.540 19.853 1.00 35.16 393 GLN A C 1
ATOM 2997 O O . GLN A 1 393 ? -37.243 -2.195 19.324 1.00 35.16 393 GLN A O 1
ATOM 3002 N N . GLY A 1 394 ? -38.411 -0.269 19.562 1.00 33.62 394 GLY A N 1
ATOM 3003 C CA . GLY A 1 394 ? -37.678 0.539 18.611 1.00 33.62 394 GLY A CA 1
ATOM 3004 C C . GLY A 1 394 ? -36.191 0.630 18.919 1.00 33.62 394 GLY A C 1
ATOM 3005 O O . GLY A 1 394 ? -35.745 0.508 20.062 1.00 33.62 394 GLY A O 1
ATOM 3006 N N . ASP A 1 395 ? -35.451 0.894 17.850 1.00 27.23 395 ASP A N 1
ATOM 3007 C CA . ASP A 1 395 ? -34.075 1.350 17.885 1.00 27.23 395 ASP A CA 1
ATOM 3008 C C . ASP A 1 395 ? -33.883 2.381 19.004 1.00 27.23 395 ASP A C 1
ATOM 3010 O O . ASP A 1 395 ? -34.448 3.479 18.972 1.00 27.23 395 ASP A O 1
ATOM 3014 N N . TRP A 1 396 ? -33.033 2.068 19.979 1.00 27.31 396 TRP A N 1
ATOM 3015 C CA . TRP A 1 396 ? -32.473 3.100 20.839 1.00 27.31 396 TRP A CA 1
ATOM 3016 C C . TRP A 1 396 ? -31.449 3.895 20.028 1.00 27.31 396 TRP A C 1
ATOM 3018 O O . TRP A 1 396 ? -30.241 3.697 20.140 1.00 27.31 396 TRP A O 1
ATOM 3028 N N . ILE A 1 397 ? -31.933 4.833 19.214 1.00 25.62 397 ILE A N 1
ATOM 3029 C CA . ILE A 1 397 ? -31.143 5.999 18.836 1.00 25.62 397 ILE A CA 1
ATOM 3030 C C . ILE A 1 397 ? -31.315 6.999 19.975 1.00 25.62 397 ILE A C 1
ATOM 3032 O O . ILE A 1 397 ? -32.336 7.678 20.078 1.00 25.62 397 ILE A O 1
ATOM 3036 N N . ILE A 1 398 ? -30.303 7.123 20.833 1.00 24.44 398 ILE A N 1
ATOM 3037 C CA . ILE A 1 398 ? -30.189 8.306 21.686 1.00 24.44 398 ILE A CA 1
ATOM 3038 C C . ILE A 1 398 ? -29.829 9.473 20.760 1.00 24.44 398 ILE A C 1
ATOM 3040 O O . ILE A 1 398 ? -28.662 9.759 20.497 1.00 24.44 398 ILE A O 1
ATOM 3044 N N . ILE A 1 399 ? -30.852 10.142 20.230 1.00 27.19 399 ILE A N 1
ATOM 3045 C CA . ILE A 1 399 ? -30.710 11.479 19.666 1.00 27.19 399 ILE A CA 1
ATOM 3046 C C . ILE A 1 399 ? -30.627 12.413 20.867 1.00 27.19 399 ILE A C 1
ATOM 3048 O O . ILE A 1 399 ? -31.635 12.724 21.497 1.00 27.19 399 ILE A O 1
ATOM 3052 N N . GLY A 1 400 ? -29.414 12.846 21.210 1.00 25.56 400 GLY A N 1
ATOM 3053 C CA . GLY A 1 400 ? -29.239 13.949 22.144 1.00 25.56 400 GLY A CA 1
ATOM 3054 C C . GLY A 1 400 ? -29.972 15.173 21.599 1.00 25.56 400 GLY A C 1
ATOM 3055 O O . GLY A 1 400 ? -29.549 15.764 20.605 1.00 25.56 400 GLY A O 1
ATOM 3056 N N . SER A 1 401 ? -31.089 15.540 22.225 1.00 24.59 401 SER A N 1
ATOM 3057 C CA . SER A 1 401 ? -31.770 16.793 21.933 1.00 24.59 401 SER A CA 1
ATOM 3058 C C . SER A 1 401 ? -30.840 17.937 22.324 1.00 24.59 401 SER A C 1
ATOM 3060 O O . SER A 1 401 ? -30.511 18.099 23.500 1.00 24.59 401 SER A O 1
ATOM 3062 N N . GLN A 1 402 ? -30.420 18.744 21.352 1.00 29.08 402 GLN A N 1
ATOM 3063 C CA . GLN A 1 402 ? -29.867 20.058 21.649 1.00 29.08 402 GLN A CA 1
ATOM 3064 C C . GLN A 1 402 ? -30.963 20.890 22.319 1.00 29.08 402 GLN A C 1
ATOM 3066 O O . GLN A 1 402 ? -31.888 21.358 21.654 1.00 29.08 402 GLN A O 1
ATOM 3071 N N . SER A 1 403 ? -30.861 21.096 23.630 1.00 25.33 403 SER A N 1
ATOM 3072 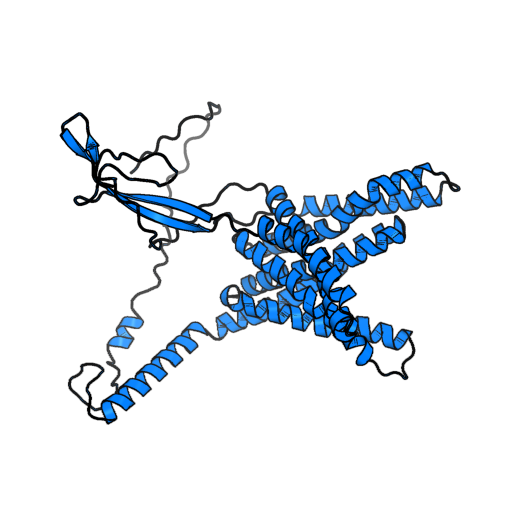C CA . SER A 1 403 ? -31.512 22.240 24.251 1.00 25.33 403 SER A CA 1
ATOM 3073 C C . SER A 1 403 ? -30.757 23.491 23.800 1.00 25.33 403 SER A C 1
ATOM 3075 O O . SER A 1 403 ? -29.567 23.676 24.058 1.00 25.33 403 SER A O 1
ATOM 3077 N N . MET A 1 404 ? -31.449 24.339 23.041 1.00 30.28 404 MET A N 1
ATOM 3078 C CA . MET A 1 404 ? -30.985 25.686 22.741 1.00 30.28 404 MET A CA 1
ATOM 3079 C C . MET A 1 404 ? -30.845 26.460 24.054 1.00 30.28 404 MET A C 1
ATOM 3081 O O . MET A 1 404 ? -31.846 26.758 24.702 1.00 30.28 404 MET A O 1
ATOM 3085 N N . ILE A 1 405 ? -29.616 26.826 24.418 1.00 27.64 405 ILE A N 1
ATOM 3086 C CA . ILE A 1 405 ? -29.363 27.922 25.358 1.00 27.64 405 ILE A CA 1
ATOM 3087 C C . ILE A 1 405 ? -29.027 29.170 24.519 1.00 27.64 405 ILE A C 1
ATOM 3089 O O . ILE A 1 405 ? -28.247 29.061 23.566 1.00 27.64 405 ILE A O 1
ATOM 3093 N N . PRO A 1 406 ? -29.633 30.342 24.794 1.00 27.34 406 PRO A N 1
ATOM 3094 C CA . PRO A 1 406 ? -29.586 31.486 23.891 1.00 27.34 406 PRO A CA 1
ATOM 3095 C C . PRO A 1 406 ? -28.179 32.052 23.701 1.00 27.34 406 PRO A C 1
ATOM 3097 O O . PRO A 1 406 ? -27.391 32.169 24.640 1.00 27.34 406 PRO A O 1
ATOM 3100 N N . ARG A 1 407 ? -27.914 32.516 22.475 1.00 32.00 407 ARG A N 1
ATOM 3101 C CA . ARG A 1 407 ? -26.847 33.477 22.181 1.00 32.00 407 ARG A CA 1
ATOM 3102 C C . ARG A 1 407 ? -27.057 34.729 23.031 1.00 32.00 407 ARG A C 1
ATOM 3104 O O . ARG A 1 407 ? -27.957 35.505 22.735 1.00 32.00 407 ARG A O 1
ATOM 3111 N N . ASN A 1 408 ? -26.210 34.924 24.034 1.00 29.47 408 ASN A N 1
ATOM 3112 C CA . ASN A 1 408 ? -25.599 36.209 24.377 1.00 29.47 408 ASN A CA 1
ATOM 3113 C C . ASN A 1 408 ? -24.671 36.013 25.579 1.00 29.47 408 ASN A C 1
ATOM 3115 O O . ASN A 1 408 ? -25.137 35.765 26.680 1.00 29.47 408 ASN A O 1
ATOM 3119 N N . ILE A 1 409 ? -23.363 36.130 25.354 1.00 29.48 409 ILE A N 1
ATOM 3120 C CA . ILE A 1 409 ? -22.485 37.109 26.009 1.00 29.48 409 ILE A CA 1
ATOM 3121 C C . ILE A 1 409 ? -21.151 37.046 25.263 1.00 29.48 409 ILE A C 1
ATOM 3123 O O . ILE A 1 409 ? -20.498 36.011 25.138 1.00 29.48 409 ILE A O 1
ATOM 3127 N N . ALA A 1 410 ? -20.825 38.182 24.671 1.00 27.89 410 ALA A N 1
ATOM 3128 C CA . ALA A 1 410 ? -19.627 38.425 23.910 1.00 27.89 410 ALA A CA 1
ATOM 3129 C C . ALA A 1 410 ? -18.433 38.715 24.838 1.00 27.89 410 ALA A C 1
ATOM 3131 O O . ALA A 1 410 ? -18.601 39.269 25.918 1.00 27.89 410 ALA A O 1
ATOM 3132 N N . LEU A 1 411 ? -17.239 38.450 24.297 1.00 29.58 411 LEU A N 1
ATOM 3133 C CA . LEU A 1 411 ? -15.979 39.170 24.531 1.00 29.58 411 LEU A CA 1
ATOM 3134 C C . LEU A 1 411 ? -15.289 39.019 25.900 1.00 29.58 411 LEU A C 1
ATOM 3136 O O . LEU A 1 411 ? -15.655 39.634 26.891 1.00 29.58 411 LEU A O 1
ATOM 3140 N N . GLY A 1 412 ? -14.143 38.331 25.876 1.00 24.81 412 GLY A N 1
ATOM 3141 C CA . GLY A 1 412 ? -13.143 38.388 26.942 1.00 24.81 412 GLY A CA 1
ATOM 3142 C C . GLY A 1 412 ? -11.874 37.602 26.614 1.00 24.81 412 GLY A C 1
ATOM 3143 O O . GLY A 1 412 ? -11.718 36.469 27.047 1.00 24.81 412 GLY A O 1
ATOM 3144 N N . ARG A 1 413 ? -10.957 38.192 25.833 1.00 26.58 413 ARG A N 1
ATOM 3145 C CA . ARG A 1 413 ? -9.552 37.736 25.711 1.00 26.58 413 ARG A CA 1
ATOM 3146 C C . ARG A 1 413 ? -8.907 37.770 27.117 1.00 26.58 413 ARG A C 1
ATOM 3148 O O . ARG A 1 413 ? -9.041 38.797 27.770 1.00 26.58 413 ARG A O 1
ATOM 3155 N N . ARG A 1 414 ? -8.192 36.746 27.607 1.00 25.02 414 ARG A N 1
ATOM 3156 C CA . ARG A 1 414 ? -6.721 36.513 27.518 1.00 25.02 414 ARG A CA 1
ATOM 3157 C C . ARG A 1 414 ? -6.293 35.400 28.530 1.00 25.02 414 ARG A C 1
ATOM 3159 O O . ARG A 1 414 ? -7.146 34.964 29.292 1.00 25.02 414 ARG A O 1
ATOM 3166 N N . PRO A 1 415 ? -5.034 34.900 28.492 1.00 41.91 415 PRO A N 1
ATOM 3167 C CA . PRO A 1 415 ? -4.659 33.484 28.673 1.00 41.91 415 PRO A CA 1
ATOM 3168 C C . PRO A 1 415 ? -4.026 33.156 30.036 1.00 41.91 415 PRO A C 1
ATOM 3170 O O . PRO A 1 415 ? -3.323 34.020 30.539 1.00 41.91 415 PRO A O 1
ATOM 3173 N N . VAL A 1 416 ? -4.152 31.920 30.557 1.00 28.22 416 VAL A N 1
ATOM 3174 C CA . VAL A 1 416 ? -3.255 31.365 31.606 1.00 28.22 416 VAL A CA 1
ATOM 3175 C C . VAL A 1 416 ? -3.227 29.812 31.621 1.00 28.22 416 VAL A C 1
ATOM 3177 O O . VAL A 1 416 ? -4.269 29.168 31.654 1.00 28.22 416 VAL A O 1
ATOM 3180 N N . ASP A 1 417 ? -1.991 29.298 31.594 1.00 26.23 417 ASP A N 1
ATOM 3181 C CA . ASP A 1 417 ? -1.331 28.059 32.071 1.00 26.23 417 ASP A CA 1
ATOM 3182 C C . ASP A 1 417 ? -1.801 26.596 31.867 1.00 26.23 417 ASP A C 1
ATOM 3184 O O . ASP A 1 417 ? -2.977 26.257 31.988 1.00 26.23 417 ASP A O 1
ATOM 3188 N N . PRO A 1 418 ? -0.826 25.670 31.658 1.00 31.09 418 PRO A N 1
ATOM 3189 C CA . PRO A 1 418 ? -1.049 24.259 31.366 1.00 31.09 418 PRO A CA 1
ATOM 3190 C C . PRO A 1 418 ? -0.901 23.346 32.598 1.00 31.09 418 PRO A C 1
ATOM 3192 O O . PRO A 1 418 ? -0.177 22.369 32.521 1.00 31.09 418 PRO A O 1
ATOM 3195 N N . PHE A 1 419 ? -1.550 23.601 33.733 1.00 29.86 419 PHE A N 1
ATOM 3196 C CA . PHE A 1 419 ? -1.610 22.619 34.833 1.00 29.86 419 PHE A CA 1
ATOM 3197 C C . PHE A 1 419 ? -2.834 22.883 35.713 1.00 29.86 419 PHE A C 1
ATOM 3199 O O . PHE A 1 419 ? -2.768 23.710 36.611 1.00 29.86 419 PHE A O 1
ATOM 3206 N N . ASN A 1 420 ? -3.951 22.200 35.438 1.00 23.66 420 ASN A N 1
ATOM 3207 C CA . ASN A 1 420 ? -4.946 21.775 36.434 1.00 23.66 420 ASN A CA 1
ATOM 3208 C C . ASN A 1 420 ? -6.104 21.046 35.739 1.00 23.66 420 ASN A C 1
ATOM 3210 O O . ASN A 1 420 ? -6.943 21.663 35.088 1.00 23.66 420 ASN A O 1
ATOM 3214 N N . TYR A 1 421 ? -6.170 19.724 35.900 1.00 27.28 421 TYR A N 1
ATOM 3215 C CA . TYR A 1 421 ? -7.392 18.965 35.640 1.00 27.28 421 TYR A CA 1
ATOM 3216 C C . TYR A 1 421 ? -8.149 18.834 36.964 1.00 27.28 421 TYR A C 1
ATOM 3218 O O . TYR A 1 421 ? -7.801 18.000 37.796 1.00 27.28 421 TYR A O 1
ATOM 3226 N N . HIS A 1 422 ? -9.183 19.653 37.157 1.00 23.98 422 HIS A N 1
ATOM 3227 C CA . HIS A 1 422 ? -10.231 19.388 38.140 1.00 23.98 422 HIS A CA 1
ATOM 3228 C C . HIS A 1 422 ? -11.427 18.767 37.410 1.00 23.98 422 HIS A C 1
ATOM 3230 O O . HIS A 1 422 ? -12.085 19.432 36.613 1.00 23.98 422 HIS A O 1
ATOM 3236 N N . LEU A 1 423 ? -11.690 17.482 37.671 1.00 25.08 423 LEU A N 1
ATOM 3237 C CA . LEU A 1 423 ? -12.973 16.851 37.368 1.00 25.08 423 LEU A CA 1
ATOM 3238 C C . LEU A 1 423 ? -14.025 17.420 38.328 1.00 25.08 423 LEU A C 1
ATOM 3240 O O . LEU A 1 423 ? -13.922 17.211 39.535 1.00 25.08 423 LEU A O 1
ATOM 3244 N N . TYR A 1 424 ? -15.042 18.086 37.789 1.00 22.20 424 TYR A N 1
ATOM 3245 C CA . TYR A 1 424 ? -16.327 18.247 38.463 1.00 22.20 424 TYR A CA 1
ATOM 3246 C C . TYR A 1 424 ? -17.315 17.275 37.817 1.00 22.20 424 TYR A C 1
ATOM 3248 O O . TYR A 1 424 ? -17.572 17.353 36.618 1.00 22.20 424 TYR A O 1
ATOM 3256 N N . LEU A 1 425 ? -17.813 16.336 38.620 1.00 27.27 425 LEU A N 1
ATOM 3257 C CA . LEU A 1 425 ? -18.978 15.514 38.311 1.00 27.27 425 LEU A CA 1
ATOM 3258 C C . LEU A 1 425 ? -20.233 16.326 38.658 1.00 27.27 425 LEU A C 1
ATOM 3260 O O . LEU A 1 425 ? -20.380 16.756 39.804 1.00 27.27 425 LEU A O 1
ATOM 3264 N N . GLN A 1 426 ? -21.121 16.501 37.683 1.00 27.62 426 GLN A N 1
ATOM 3265 C CA . GLN A 1 426 ? -22.566 16.532 37.898 1.00 27.62 426 GLN A CA 1
ATOM 3266 C C . GLN A 1 426 ? -23.199 15.516 36.962 1.00 27.62 426 GLN A C 1
ATOM 3268 O O . GLN A 1 426 ? -22.749 15.458 35.793 1.00 27.62 426 GLN A O 1
#

Sequence (426 aa):
MRWKGPDGRLHVPAPTAEITKMTTDLVISSRGSPWRIYSRMMATVFPAFFLLYSCLLIVIGLVDWNPTIIIVASLISIPPILLALRITRPPIIQLWNATPDANGNTLHNRGSLPALTTPVPTRIERHLLTDGTPLEFPSSRGPWALFAICVIMGTALSFWISNSDGSLAPILAFGLLAIPLWILGFSIPVLAWWSVASNRLKISVRRVEAEAWLIAGMVSAFPAFMLNSLVVPELIPNHWSEIQASFAAIAIGAPIIEEICKATALLIFFSSMRGRRAGFLVGFSIGLGFALIENLQYIAVALFGGPAELAATTLVRGVGSIPAHALWTGFVGSAMGGMLDELKLDKLAEEKLTSTQIKIIDKVESVGLDFDGDGAAEGFKPDRNLLKNLDSQGDWIIIGSQSMIPRNIALGRRPVDPFNYHLYLQ

Radius of gyration: 30.11 Å; chains: 1; bounding box: 78×78×95 Å

pLDDT: mean 80.02, std 20.28, range [22.2, 97.81]